Protein AF-A0A7J8LZW4-F1 (afdb_monomer_lite)

Foldseek 3Di:
DLVVLLDPPLPPQPPPLPDPPDALLLLLLVCCSPDPQLVSLLVLLLVLLQVLLVVQVVCCVPPNNPLDQLACCPAQLNVLVVCVVVVHDDQQDFNDPDQLRCQVVVHDRDVVSVVLADDDDDDDDDDDDDPPLRRHDDDADGPVRLSLLVSLLSCVSNVNLVVSCVSCVNNNNNVLNCLLQPPNVQRPDRHSVSSVPDDDPVVSVVVCVVQPHCRVLLVSLVSLVVQLVVCVVVVHRLSSSQSSCLSNLVLLSNQVPQLAQSSLLSSQSSSQSVVVSSLSSLVPTPDPVVVVVVVVPDPDDDDDDDDDDDDDDDGPPPRPVNSVVPHQPHLVSSLVVLCPCPRHHVNSNVNCPDLVNVLSSCSSVSVVLVNLVSLCVLQPDDPPPPDDDDPRPLVSLVVSLVVLVVCCVVCVDPDDPVVVVSSQVSNLVSLLSNLVVCVVVVVNVCSCVSLVSHDPVSSVVSVVVSVVVVVVD

pLDDT: mean 75.57, std 20.3, range [26.91, 97.06]

Structure (mmCIF, N/CA/C/O backbone):
data_AF-A0A7J8LZW4-F1
#
_entry.id   AF-A0A7J8LZW4-F1
#
loop_
_atom_site.group_PDB
_atom_site.id
_atom_site.type_symbol
_atom_site.label_atom_id
_atom_site.label_alt_id
_atom_site.label_comp_id
_atom_site.label_asym_id
_atom_site.label_entity_id
_atom_site.label_seq_id
_atom_site.pdbx_PDB_ins_code
_atom_site.Cartn_x
_atom_site.Cartn_y
_atom_site.Cartn_z
_atom_site.occupancy
_atom_site.B_iso_or_equiv
_atom_site.auth_seq_id
_atom_site.auth_comp_id
_atom_site.auth_asym_id
_atom_site.auth_atom_id
_atom_site.pdbx_PDB_model_num
ATOM 1 N N . MET A 1 1 ? -9.153 -8.885 6.271 1.00 34.06 1 MET A N 1
ATOM 2 C CA . MET A 1 1 ? -7.906 -8.151 5.967 1.00 34.06 1 MET A CA 1
ATOM 3 C C . MET A 1 1 ? -7.575 -7.065 6.963 1.00 34.06 1 MET A C 1
ATOM 5 O O . MET A 1 1 ? -6.487 -7.120 7.504 1.00 34.06 1 MET A O 1
ATOM 9 N N . THR A 1 2 ? -8.479 -6.140 7.291 1.00 32.28 2 THR A N 1
ATOM 10 C CA . THR A 1 2 ? -8.193 -5.071 8.271 1.00 32.28 2 THR A CA 1
ATOM 11 C C . THR A 1 2 ? -7.775 -5.606 9.652 1.00 32.28 2 THR A C 1
ATOM 13 O O . THR A 1 2 ? -6.916 -5.034 10.310 1.00 32.28 2 THR A O 1
ATOM 16 N N . VAL A 1 3 ? -8.310 -6.763 10.057 1.00 34.75 3 VAL A N 1
ATOM 17 C CA . VAL A 1 3 ? -7.906 -7.476 11.284 1.00 34.75 3 VAL A CA 1
ATOM 18 C C . VAL A 1 3 ? -6.498 -8.090 11.177 1.00 34.75 3 VAL A C 1
ATOM 20 O O . VAL A 1 3 ? -5.782 -8.128 12.167 1.00 34.75 3 VAL A O 1
ATOM 23 N N . SER A 1 4 ? -6.050 -8.493 9.985 1.00 39.75 4 SER A N 1
ATOM 24 C CA . SER A 1 4 ? -4.708 -9.056 9.744 1.00 39.75 4 SER A CA 1
ATOM 25 C C . SER A 1 4 ? -3.591 -8.004 9.814 1.00 39.75 4 SER A C 1
ATOM 27 O O . SER A 1 4 ? -2.436 -8.350 10.045 1.00 39.75 4 SER A O 1
ATOM 29 N N . ILE A 1 5 ? -3.931 -6.721 9.626 1.00 45.56 5 ILE A N 1
ATOM 30 C CA . ILE A 1 5 ? -3.011 -5.589 9.835 1.00 45.56 5 ILE A CA 1
ATOM 31 C C . ILE A 1 5 ? -2.759 -5.380 11.337 1.00 45.56 5 ILE A C 1
ATOM 33 O O . ILE A 1 5 ? -1.642 -5.073 11.733 1.00 45.56 5 ILE A O 1
ATOM 37 N N . VAL A 1 6 ? -3.786 -5.585 12.172 1.00 39.88 6 VAL A N 1
ATOM 38 C CA . VAL A 1 6 ? -3.721 -5.394 13.634 1.00 39.88 6 VAL A CA 1
ATOM 39 C C . VAL A 1 6 ? -3.162 -6.618 14.355 1.00 39.88 6 VAL A C 1
ATOM 41 O O . VAL A 1 6 ? -2.466 -6.482 15.357 1.00 39.88 6 VA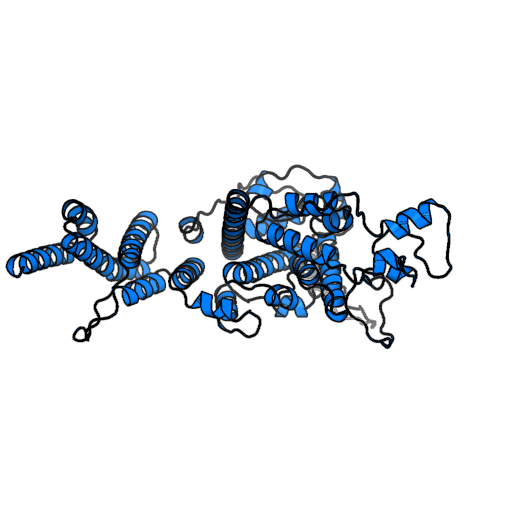L A O 1
ATOM 44 N N . LEU A 1 7 ? -3.467 -7.821 13.869 1.00 42.28 7 LEU A N 1
ATOM 45 C CA . LEU A 1 7 ? -2.971 -9.047 14.470 1.00 42.28 7 LEU A CA 1
ATOM 46 C C . LEU A 1 7 ? -1.544 -9.301 14.005 1.00 42.28 7 LEU A C 1
ATOM 48 O O . LEU A 1 7 ? -1.325 -9.770 12.890 1.00 42.28 7 LEU A O 1
ATOM 52 N N . ALA A 1 8 ? -0.579 -9.057 14.885 1.00 39.03 8 ALA A N 1
ATOM 53 C CA . ALA A 1 8 ? 0.750 -9.647 14.814 1.00 39.03 8 ALA A CA 1
ATOM 54 C C . ALA A 1 8 ? 0.648 -11.177 14.983 1.00 39.03 8 ALA A C 1
ATOM 56 O O . ALA A 1 8 ? 1.112 -11.731 15.968 1.00 39.03 8 ALA A O 1
ATOM 57 N N . VAL A 1 9 ? -0.000 -11.879 14.046 1.00 38.19 9 VAL A N 1
ATOM 58 C CA . VAL A 1 9 ? 0.204 -13.320 13.905 1.00 38.19 9 VAL A CA 1
ATOM 59 C C . VAL A 1 9 ? 1.635 -13.462 13.415 1.00 38.19 9 VAL A C 1
ATOM 61 O O . VAL A 1 9 ? 1.935 -13.175 12.254 1.00 38.19 9 VAL A O 1
ATOM 64 N N . THR A 1 10 ? 2.525 -13.750 14.353 1.00 41.88 10 THR A N 1
ATOM 65 C CA . THR A 1 10 ? 3.886 -14.191 14.103 1.00 41.88 10 THR A CA 1
ATOM 66 C C . THR A 1 10 ? 3.791 -15.604 13.555 1.00 41.88 10 THR A C 1
ATOM 68 O O . THR A 1 10 ? 3.689 -16.563 14.316 1.00 41.88 10 THR A O 1
ATOM 71 N N . ASP A 1 11 ? 3.789 -15.742 12.233 1.00 42.22 11 ASP A N 1
ATOM 72 C CA . ASP A 1 11 ? 4.229 -17.002 11.646 1.00 42.22 11 ASP A CA 1
ATOM 73 C C . ASP A 1 11 ? 5.739 -17.061 11.902 1.00 42.22 11 ASP A C 1
ATOM 75 O O . ASP A 1 11 ? 6.523 -16.438 11.184 1.00 42.22 11 ASP A O 1
ATOM 79 N N . GLU A 1 12 ? 6.142 -17.706 13.003 1.00 42.62 12 GLU A N 1
ATOM 80 C CA . GLU A 1 12 ? 7.555 -17.993 13.242 1.00 42.62 12 GLU A CA 1
ATOM 81 C C . GLU A 1 12 ? 8.076 -18.822 12.059 1.00 42.62 12 GLU A C 1
ATOM 83 O O . GLU A 1 12 ? 7.470 -19.842 11.705 1.00 42.62 12 GLU A O 1
ATOM 88 N N . PRO A 1 13 ? 9.161 -18.390 11.394 1.00 44.34 13 PRO A N 1
ATOM 89 C CA . PRO A 1 13 ? 9.705 -19.148 10.285 1.00 44.34 13 PRO A CA 1
ATOM 90 C C . PRO A 1 13 ? 10.219 -20.496 10.814 1.00 44.34 13 PRO A C 1
ATOM 92 O O . PRO A 1 13 ? 10.904 -20.523 11.837 1.00 44.34 13 PRO A O 1
ATOM 95 N N . PRO A 1 14 ? 9.936 -21.626 10.141 1.00 46.06 14 PRO A N 1
ATOM 96 C CA . PRO A 1 14 ? 10.476 -22.910 10.567 1.00 46.06 14 PRO A CA 1
ATOM 97 C C . PRO A 1 14 ? 12.013 -22.860 10.550 1.00 46.06 14 PRO A C 1
ATOM 99 O O . PRO A 1 14 ? 12.617 -22.533 9.525 1.00 46.06 14 PRO A O 1
ATOM 102 N N . GLU A 1 15 ? 12.638 -23.205 11.683 1.00 48.09 15 GLU A N 1
ATOM 103 C CA . GLU A 1 15 ? 14.096 -23.159 11.920 1.00 48.09 15 GLU A CA 1
ATOM 104 C C . GLU A 1 15 ? 14.923 -23.975 10.896 1.00 48.09 15 GLU A C 1
ATOM 106 O O . GLU A 1 15 ? 16.134 -23.797 10.774 1.00 48.09 15 GLU A O 1
ATOM 111 N N . GLU A 1 16 ? 14.281 -24.838 10.102 1.00 46.53 16 GLU A N 1
ATOM 112 C CA . GLU A 1 16 ? 14.918 -25.743 9.137 1.00 46.53 16 GLU A CA 1
ATOM 113 C C . GLU A 1 16 ? 15.231 -25.126 7.750 1.00 46.53 16 GLU A C 1
ATOM 115 O O . GLU A 1 16 ? 15.758 -25.822 6.881 1.00 46.53 16 GLU A O 1
ATOM 120 N N . LEU A 1 17 ? 14.958 -23.836 7.502 1.00 49.41 17 LEU A N 1
ATOM 121 C CA . LEU A 1 17 ? 15.144 -23.204 6.174 1.00 49.41 17 LEU A CA 1
ATOM 122 C C . LEU A 1 17 ? 16.475 -22.450 5.969 1.00 49.41 17 LEU A C 1
ATOM 124 O O . LEU A 1 17 ? 16.633 -21.739 4.972 1.00 49.41 17 LEU A O 1
ATOM 128 N N . ILE A 1 18 ? 17.465 -22.616 6.852 1.00 52.06 18 ILE A N 1
ATOM 129 C CA . ILE A 1 18 ? 18.809 -22.033 6.676 1.00 52.06 18 ILE A CA 1
ATOM 130 C C . ILE A 1 18 ? 19.580 -22.824 5.600 1.00 52.06 18 ILE A C 1
ATOM 132 O O . ILE A 1 18 ? 20.433 -23.665 5.884 1.00 52.06 18 ILE A O 1
ATOM 136 N N . LEU A 1 19 ? 19.264 -22.572 4.329 1.00 54.00 19 LEU A N 1
ATOM 137 C CA . LEU A 1 19 ? 20.025 -23.081 3.189 1.00 54.00 19 LEU A CA 1
ATOM 138 C C . LEU A 1 19 ? 21.304 -22.251 3.028 1.00 54.00 19 LEU A C 1
ATOM 140 O O . LEU A 1 19 ? 21.249 -21.054 2.760 1.00 54.00 19 LEU A O 1
ATOM 144 N N . SER A 1 20 ? 22.459 -22.902 3.176 1.00 54.56 20 SER A N 1
ATOM 145 C CA . SER A 1 20 ? 23.768 -22.331 2.848 1.00 54.56 20 SER A CA 1
ATOM 146 C C . SER A 1 20 ? 24.266 -22.902 1.509 1.00 54.56 20 SER A C 1
ATOM 148 O O . SER A 1 20 ? 24.185 -24.119 1.309 1.00 54.56 20 SER A O 1
ATOM 150 N N . PRO A 1 21 ? 24.780 -22.071 0.579 1.00 59.44 21 PRO A N 1
ATOM 151 C CA . PRO A 1 21 ? 24.884 -20.606 0.635 1.00 59.44 21 PRO A CA 1
ATOM 152 C C . PRO A 1 21 ? 23.528 -19.899 0.424 1.00 59.44 21 PRO A C 1
ATOM 154 O O . PRO A 1 21 ? 22.711 -20.345 -0.386 1.00 59.44 21 PRO A O 1
ATOM 157 N N . SER A 1 22 ? 23.303 -18.801 1.156 1.00 69.56 22 SER A N 1
ATOM 158 C CA . SER A 1 22 ? 22.116 -17.948 1.026 1.00 69.56 22 SER A CA 1
ATOM 159 C C . SER A 1 22 ? 22.150 -17.152 -0.283 1.00 69.56 22 SER A C 1
ATOM 161 O O . SER A 1 22 ? 23.211 -16.783 -0.780 1.00 69.56 22 SER A O 1
ATOM 163 N N . THR A 1 23 ? 20.971 -16.897 -0.848 1.00 78.12 23 THR A N 1
ATOM 164 C CA . THR A 1 23 ? 20.778 -15.949 -1.962 1.00 78.12 23 THR A CA 1
ATOM 165 C C . THR A 1 23 ? 20.232 -14.626 -1.439 1.00 78.12 23 THR A C 1
ATOM 167 O O . THR A 1 23 ? 19.550 -14.647 -0.410 1.00 78.12 23 THR A O 1
ATOM 170 N N . SER A 1 24 ? 20.368 -13.530 -2.190 1.00 79.50 24 SER A N 1
ATOM 171 C CA . SER A 1 24 ? 19.772 -12.228 -1.836 1.00 79.50 24 SER A CA 1
ATOM 172 C C . SER A 1 24 ? 18.285 -12.347 -1.513 1.00 79.50 24 SER A C 1
ATOM 174 O O . SER A 1 24 ? 17.792 -11.764 -0.555 1.00 79.50 24 SER A O 1
ATOM 176 N N . HIS A 1 25 ? 17.550 -13.155 -2.274 1.00 79.38 25 HIS A N 1
ATOM 177 C CA . HIS A 1 25 ? 16.126 -13.339 -2.032 1.00 79.38 25 HIS A CA 1
ATOM 178 C C . HIS A 1 25 ? 15.810 -14.044 -0.711 1.00 79.38 25 HIS A C 1
ATOM 180 O O . HIS A 1 25 ? 14.896 -13.634 -0.000 1.00 79.38 25 HIS A O 1
ATOM 186 N N . ILE A 1 26 ? 16.577 -15.080 -0.363 1.00 78.75 26 ILE A N 1
ATOM 187 C CA . ILE A 1 26 ? 16.440 -15.790 0.916 1.00 78.75 26 ILE A CA 1
ATOM 188 C C . ILE A 1 26 ? 16.704 -14.828 2.073 1.00 78.75 26 ILE A C 1
ATOM 190 O O . ILE A 1 26 ? 15.913 -14.791 3.009 1.00 78.75 26 ILE A O 1
ATOM 194 N N . GLU A 1 27 ? 17.757 -14.016 1.993 1.00 82.75 27 GLU A N 1
ATOM 195 C CA . GLU A 1 27 ? 18.074 -13.047 3.046 1.00 82.75 27 GLU A CA 1
ATOM 196 C C . GLU A 1 27 ? 17.015 -11.955 3.168 1.00 82.75 27 GLU A C 1
ATOM 198 O O . GLU A 1 27 ? 16.591 -11.630 4.273 1.00 82.75 27 GLU A O 1
ATOM 203 N N . ALA A 1 28 ? 16.515 -11.443 2.041 1.00 86.12 28 ALA A N 1
ATOM 204 C CA . ALA A 1 28 ? 15.407 -10.500 2.033 1.00 86.12 28 ALA A CA 1
ATOM 205 C C . ALA A 1 28 ? 14.144 -11.111 2.665 1.00 86.12 28 ALA A C 1
ATOM 207 O O . ALA A 1 28 ? 13.475 -10.461 3.467 1.00 86.12 28 ALA A O 1
ATOM 208 N N . CYS A 1 29 ? 13.825 -12.370 2.350 1.00 83.50 29 CYS A N 1
ATOM 209 C CA . CYS A 1 29 ? 12.689 -13.068 2.947 1.00 83.50 29 CYS A CA 1
ATOM 210 C C . CYS A 1 29 ? 12.883 -13.312 4.447 1.00 83.50 29 CYS A C 1
ATOM 212 O O . CYS A 1 29 ? 11.939 -13.125 5.205 1.00 83.50 29 CYS A O 1
ATOM 214 N N . GLN A 1 30 ? 14.084 -13.698 4.883 1.00 83.19 30 GLN A N 1
ATOM 215 C CA . GLN A 1 30 ? 14.412 -13.875 6.300 1.00 83.19 30 GLN A CA 1
ATOM 216 C C . GLN A 1 30 ? 14.313 -12.554 7.063 1.00 83.19 30 GLN A C 1
ATOM 218 O O . GLN A 1 30 ? 13.734 -12.514 8.144 1.00 83.19 30 GLN A O 1
ATOM 223 N N . PHE A 1 31 ? 14.823 -11.462 6.492 1.00 88.38 31 PHE A N 1
ATOM 224 C CA . PHE A 1 31 ? 14.685 -10.128 7.062 1.00 88.38 31 PHE A CA 1
ATOM 225 C C . PHE A 1 31 ? 13.217 -9.752 7.245 1.00 88.38 31 PHE A C 1
ATOM 227 O O . PHE A 1 31 ? 12.799 -9.425 8.353 1.00 88.38 31 PHE A O 1
ATOM 234 N N . VAL A 1 32 ? 12.419 -9.861 6.179 1.00 87.69 32 VAL A N 1
ATOM 235 C CA . VAL A 1 32 ? 10.994 -9.535 6.251 1.00 87.69 32 VAL A CA 1
ATOM 236 C C . VAL A 1 32 ? 10.258 -10.478 7.196 1.00 87.69 32 VAL A C 1
ATOM 238 O O . VAL A 1 32 ? 9.358 -10.025 7.882 1.00 87.69 32 VAL A O 1
ATOM 241 N N . ALA A 1 33 ? 10.637 -11.753 7.298 1.00 83.44 33 ALA A N 1
ATOM 242 C CA . ALA A 1 33 ? 10.040 -12.686 8.250 1.00 83.44 33 ALA A CA 1
ATOM 243 C C . ALA A 1 33 ? 10.391 -12.365 9.714 1.00 83.44 33 ALA A C 1
ATOM 245 O O . ALA A 1 33 ? 9.581 -12.641 10.589 1.00 83.44 33 ALA A O 1
ATOM 246 N N . ASN A 1 34 ? 11.544 -11.759 9.995 1.00 85.06 34 ASN A N 1
ATOM 247 C CA . ASN A 1 34 ? 12.000 -11.516 11.367 1.00 85.06 34 ASN A CA 1
ATOM 248 C C . ASN A 1 34 ? 11.748 -10.080 11.861 1.00 85.06 34 ASN A C 1
ATOM 250 O O . ASN A 1 34 ? 11.644 -9.859 13.066 1.00 85.06 34 ASN A O 1
ATOM 254 N N . ASP A 1 35 ? 11.642 -9.093 10.968 1.00 89.12 35 ASP A N 1
ATOM 255 C CA . ASP A 1 35 ? 11.398 -7.695 11.337 1.00 89.12 35 ASP A CA 1
ATOM 256 C C . ASP A 1 35 ? 9.896 -7.366 11.331 1.00 89.12 35 ASP A C 1
ATOM 258 O O . ASP A 1 35 ? 9.248 -7.300 10.285 1.00 89.12 35 ASP A O 1
ATOM 262 N N . HIS A 1 36 ? 9.328 -7.108 12.513 1.00 88.00 36 HIS A N 1
ATOM 263 C CA . HIS A 1 36 ? 7.899 -6.803 12.661 1.00 88.00 36 HIS A CA 1
ATOM 264 C C . HIS A 1 36 ? 7.449 -5.554 11.886 1.00 88.00 36 HIS A C 1
ATOM 266 O O . HIS A 1 36 ? 6.306 -5.494 11.430 1.00 88.00 36 HIS A O 1
ATOM 272 N N . THR A 1 37 ? 8.322 -4.555 11.722 1.00 90.31 37 THR A N 1
ATOM 273 C CA . THR A 1 37 ? 7.979 -3.332 10.982 1.00 90.31 37 THR A CA 1
ATOM 274 C C . THR A 1 37 ? 7.946 -3.618 9.483 1.00 90.31 37 THR A C 1
ATOM 276 O O . THR A 1 37 ? 7.031 -3.173 8.790 1.00 90.31 37 THR A O 1
ATOM 279 N N . ALA A 1 38 ? 8.898 -4.405 8.980 1.00 90.81 38 ALA A N 1
ATOM 280 C CA . ALA A 1 38 ? 8.924 -4.877 7.603 1.00 90.81 38 ALA A CA 1
ATOM 281 C C . ALA A 1 38 ? 7.715 -5.771 7.292 1.00 90.81 38 ALA A C 1
ATOM 283 O O . ALA A 1 38 ? 7.061 -5.551 6.273 1.00 90.81 38 ALA A O 1
ATOM 284 N N . GLN A 1 39 ? 7.351 -6.702 8.186 1.00 89.88 39 GLN A N 1
ATOM 285 C CA . GLN A 1 39 ? 6.131 -7.509 8.049 1.00 89.88 39 GLN A CA 1
ATOM 286 C C . GLN A 1 39 ? 4.871 -6.645 7.970 1.00 89.88 39 GLN A C 1
ATOM 288 O O . GLN A 1 39 ? 4.018 -6.863 7.109 1.00 89.88 39 GLN A O 1
ATOM 293 N N . LEU A 1 40 ? 4.737 -5.665 8.867 1.00 90.38 40 LEU A N 1
ATOM 294 C CA . LEU A 1 40 ? 3.591 -4.761 8.879 1.00 90.38 40 LEU A CA 1
ATOM 295 C C . LEU A 1 40 ? 3.504 -3.967 7.569 1.00 90.38 40 LEU A C 1
ATOM 297 O O . LEU A 1 40 ? 2.442 -3.922 6.947 1.00 90.38 40 LEU A O 1
ATOM 301 N N . CYS A 1 41 ? 4.619 -3.389 7.115 1.00 92.75 41 CYS A N 1
ATOM 302 C CA . CYS A 1 41 ? 4.690 -2.679 5.839 1.00 92.75 41 CYS A CA 1
ATOM 303 C C . CYS A 1 41 ? 4.371 -3.590 4.646 1.00 92.75 41 CYS A C 1
ATOM 305 O O . CYS A 1 41 ? 3.622 -3.172 3.766 1.00 92.75 41 CYS A O 1
ATOM 307 N N . LEU A 1 42 ? 4.853 -4.837 4.634 1.00 91.62 42 LEU A N 1
ATOM 308 C CA . LEU A 1 42 ? 4.496 -5.824 3.611 1.00 91.62 42 LEU A CA 1
ATOM 309 C C . LEU A 1 42 ? 2.980 -6.058 3.573 1.00 91.62 42 LEU A C 1
ATOM 311 O O . LEU A 1 42 ? 2.380 -5.990 2.503 1.00 91.62 42 LEU A O 1
ATOM 315 N N . ARG A 1 43 ? 2.341 -6.269 4.729 1.00 92.06 43 ARG A N 1
ATOM 316 C CA . ARG A 1 43 ? 0.883 -6.471 4.810 1.00 92.06 43 ARG A CA 1
ATOM 317 C C . ARG A 1 43 ? 0.100 -5.251 4.334 1.00 92.06 43 ARG A C 1
ATOM 319 O O . ARG A 1 43 ? -0.936 -5.412 3.696 1.00 92.06 43 ARG A O 1
ATOM 326 N N . ILE A 1 44 ? 0.584 -4.044 4.631 1.00 94.31 44 ILE A N 1
ATOM 327 C CA . ILE A 1 44 ? -0.004 -2.795 4.126 1.00 94.31 44 ILE A CA 1
ATOM 328 C C . ILE A 1 44 ? 0.072 -2.759 2.596 1.00 94.31 44 ILE A C 1
ATOM 330 O O . ILE A 1 44 ? -0.936 -2.482 1.951 1.00 94.31 44 ILE A O 1
ATOM 334 N N . VAL A 1 45 ? 1.236 -3.065 2.016 1.00 95.19 45 VAL A N 1
ATOM 335 C CA . VAL A 1 45 ? 1.419 -3.098 0.557 1.00 95.19 45 VAL A CA 1
ATOM 336 C C . VAL A 1 45 ? 0.486 -4.125 -0.084 1.00 95.19 45 VAL A C 1
ATOM 338 O O . VAL A 1 45 ? -0.282 -3.759 -0.967 1.00 95.19 45 VAL A O 1
ATOM 341 N N . GLN A 1 46 ? 0.472 -5.363 0.416 1.00 93.88 46 GLN A N 1
ATOM 342 C CA . GLN A 1 46 ? -0.392 -6.435 -0.091 1.00 93.88 46 GLN A CA 1
ATOM 343 C C . GLN A 1 46 ? -1.878 -6.072 -0.010 1.00 93.88 46 GLN A C 1
ATOM 345 O O . GLN A 1 46 ? -2.633 -6.306 -0.950 1.00 93.88 46 GLN A O 1
ATOM 350 N N . TRP A 1 47 ? -2.307 -5.465 1.100 1.00 95.31 47 TRP A N 1
ATOM 351 C CA . TRP A 1 47 ? -3.682 -5.000 1.260 1.00 95.31 47 TRP A CA 1
ATOM 352 C C . TRP A 1 47 ? -4.060 -3.949 0.207 1.00 95.31 47 TRP A C 1
ATOM 354 O O . TRP A 1 47 ? -5.134 -4.042 -0.389 1.00 95.31 47 TRP A O 1
ATOM 364 N N . LEU A 1 48 ? -3.189 -2.967 -0.038 1.00 96.88 48 LEU A N 1
ATOM 365 C CA . LEU A 1 48 ? -3.429 -1.914 -1.027 1.00 96.88 48 LEU A CA 1
ATOM 366 C C . LEU A 1 48 ? -3.423 -2.461 -2.460 1.00 96.88 48 LEU A C 1
ATOM 368 O O . LEU A 1 48 ? -4.288 -2.093 -3.255 1.00 96.88 48 LEU A O 1
ATOM 372 N N . GLU A 1 49 ? -2.510 -3.381 -2.771 1.00 95.94 49 GLU A N 1
ATOM 373 C CA . GLU A 1 49 ? -2.459 -4.060 -4.070 1.00 95.94 49 GLU A CA 1
ATOM 374 C C . GLU A 1 49 ? -3.716 -4.890 -4.321 1.00 95.94 49 GLU A C 1
ATOM 376 O O . GLU A 1 49 ? -4.301 -4.835 -5.401 1.00 95.94 49 GLU A O 1
ATOM 381 N N . GLU A 1 50 ? -4.211 -5.596 -3.307 1.00 95.88 50 GLU A N 1
ATOM 382 C CA . GLU A 1 50 ? -5.442 -6.367 -3.422 1.00 95.88 50 GLU A CA 1
ATOM 383 C C . GLU A 1 50 ? -6.683 -5.482 -3.584 1.00 95.88 50 GLU A C 1
ATOM 385 O O . GLU A 1 50 ? -7.594 -5.832 -4.340 1.00 95.88 50 GLU A O 1
ATOM 390 N N . LEU A 1 51 ? -6.741 -4.330 -2.906 1.00 95.06 51 LEU A N 1
ATOM 391 C CA . LEU A 1 51 ? -7.804 -3.348 -3.131 1.00 95.06 51 LEU A CA 1
ATOM 392 C C . LEU A 1 51 ? -7.798 -2.854 -4.581 1.00 95.06 51 LEU A C 1
ATOM 394 O O . LEU A 1 51 ? -8.850 -2.846 -5.224 1.00 95.06 51 LEU A O 1
ATOM 398 N N . ALA A 1 52 ? -6.624 -2.502 -5.108 1.00 95.19 52 ALA A N 1
ATOM 399 C CA . ALA A 1 52 ? -6.467 -2.079 -6.496 1.00 95.19 52 ALA A CA 1
ATOM 400 C C . ALA A 1 52 ? -6.823 -3.205 -7.484 1.00 95.19 52 ALA A C 1
ATOM 402 O O . ALA A 1 52 ? -7.531 -2.967 -8.463 1.00 95.19 52 ALA A O 1
ATOM 403 N N . SER A 1 53 ? -6.421 -4.445 -7.197 1.00 94.56 53 SER A N 1
ATOM 404 C CA . SER A 1 53 ? -6.743 -5.624 -8.006 1.00 94.56 53 SER A CA 1
ATOM 405 C C . SER A 1 53 ? -8.252 -5.888 -8.066 1.00 94.56 53 SER A C 1
ATOM 407 O O . SER A 1 53 ? -8.821 -6.029 -9.150 1.00 94.56 53 SER A O 1
ATOM 409 N N . LYS A 1 54 ? -8.945 -5.836 -6.921 1.00 94.50 54 LYS A N 1
ATOM 410 C CA . LYS A 1 54 ? -10.411 -5.974 -6.858 1.00 94.50 54 LYS A CA 1
ATOM 411 C C . LYS A 1 54 ? -11.138 -4.847 -7.586 1.00 94.50 54 LYS A C 1
ATOM 413 O O . LYS A 1 54 ? -12.161 -5.103 -8.223 1.00 94.50 54 LYS A O 1
ATOM 418 N N . ALA A 1 55 ? -10.639 -3.615 -7.480 1.00 91.31 55 ALA A N 1
ATOM 419 C CA . ALA A 1 55 ? -11.196 -2.478 -8.204 1.00 91.31 55 ALA A CA 1
ATOM 420 C C . ALA A 1 55 ? -11.074 -2.682 -9.721 1.00 91.31 55 ALA A C 1
ATOM 422 O O . ALA A 1 55 ? -12.057 -2.494 -10.438 1.00 91.31 55 ALA A O 1
ATOM 423 N N . LEU A 1 56 ? -9.917 -3.158 -10.189 1.00 90.31 56 LEU A N 1
ATOM 424 C CA . LEU A 1 56 ? -9.675 -3.466 -11.596 1.00 90.31 56 LEU A CA 1
ATOM 425 C C . LEU A 1 56 ? -10.593 -4.588 -12.106 1.00 90.31 56 LEU A C 1
ATOM 427 O O . LEU A 1 56 ? -11.205 -4.460 -13.165 1.00 90.31 56 LEU A O 1
ATOM 431 N N . ASP A 1 57 ? -10.762 -5.663 -11.334 1.00 89.94 57 ASP A N 1
ATOM 432 C CA . ASP A 1 57 ? -11.677 -6.756 -11.682 1.00 89.94 57 ASP A CA 1
ATOM 433 C C . ASP A 1 57 ? -13.139 -6.298 -11.752 1.00 89.94 57 ASP A C 1
ATOM 435 O O . ASP A 1 57 ? -13.906 -6.762 -12.602 1.00 89.94 57 ASP A O 1
ATOM 439 N N . LEU A 1 58 ? -13.549 -5.393 -10.859 1.00 88.38 58 LEU A N 1
ATOM 440 C CA . LEU A 1 58 ? -14.882 -4.802 -10.893 1.00 88.38 58 LEU A CA 1
ATOM 441 C C . LEU A 1 58 ? -15.059 -3.921 -12.133 1.00 88.38 58 LEU A C 1
ATOM 443 O O . LEU A 1 58 ? -16.084 -4.023 -12.808 1.00 88.38 58 LEU A O 1
ATOM 447 N N . GLU A 1 59 ? -14.065 -3.098 -12.464 1.00 84.00 59 GLU A N 1
ATOM 448 C CA . GLU A 1 59 ? -14.105 -2.256 -13.659 1.00 84.00 59 GLU A CA 1
ATOM 449 C C . GLU A 1 59 ? -14.195 -3.100 -14.935 1.00 84.00 59 GLU A C 1
ATOM 451 O O . GLU A 1 59 ? -15.041 -2.837 -15.795 1.00 84.00 59 GLU A O 1
ATOM 456 N N . ASN A 1 60 ? -13.408 -4.177 -15.004 1.00 82.44 60 ASN A N 1
ATOM 457 C CA . ASN A 1 60 ? -13.416 -5.132 -16.108 1.00 82.44 60 ASN A CA 1
ATOM 458 C C . ASN A 1 60 ? -14.779 -5.816 -16.285 1.00 82.44 60 ASN A C 1
ATOM 460 O O . ASN A 1 60 ? -15.215 -6.045 -17.413 1.00 82.44 60 ASN A O 1
ATOM 464 N N . LYS A 1 61 ? -15.491 -6.108 -15.189 1.00 82.44 61 LYS A N 1
ATOM 465 C CA . LYS A 1 61 ? -16.858 -6.656 -15.244 1.00 82.44 61 LYS A CA 1
ATOM 466 C C . LYS A 1 61 ? -17.882 -5.645 -15.756 1.00 82.44 61 LYS A C 1
ATOM 468 O O . LYS A 1 61 ? -18.831 -6.042 -16.425 1.00 82.44 61 LYS A O 1
ATOM 473 N N . VAL A 1 62 ? -17.724 -4.365 -15.416 1.00 76.81 62 VAL A N 1
ATOM 474 C CA . VAL A 1 62 ? -18.717 -3.323 -15.724 1.00 76.81 62 VAL A CA 1
ATOM 475 C C . VAL A 1 62 ? -18.536 -2.751 -17.128 1.00 76.81 62 VAL A C 1
ATOM 477 O O . VAL A 1 62 ? -19.530 -2.526 -17.815 1.00 76.81 62 VAL A O 1
ATOM 480 N N . ARG A 1 63 ? -17.297 -2.498 -17.566 1.00 65.56 63 ARG A N 1
ATOM 481 C CA . ARG A 1 63 ? -17.025 -1.830 -18.853 1.00 65.56 63 ARG A CA 1
ATOM 482 C C . ARG A 1 63 ? -16.229 -2.688 -19.847 1.00 65.56 63 ARG A C 1
ATOM 484 O O . ARG A 1 63 ? -16.009 -2.240 -20.969 1.00 65.56 63 ARG A O 1
ATOM 491 N N . GLY A 1 64 ? -15.853 -3.916 -19.481 1.00 66.31 64 GLY A N 1
ATOM 492 C CA . GLY A 1 64 ? -14.949 -4.764 -20.265 1.00 66.31 64 GLY A CA 1
ATOM 493 C C . GLY A 1 64 ? -13.475 -4.503 -19.938 1.00 66.31 64 GLY A C 1
ATOM 494 O O . GLY A 1 64 ? -13.162 -3.619 -19.146 1.00 66.31 64 GLY A O 1
ATOM 495 N N . SER A 1 65 ? -12.566 -5.291 -20.524 1.00 62.66 65 SER A N 1
ATOM 496 C CA . SER A 1 65 ? -11.115 -5.130 -20.319 1.00 62.66 65 SER A CA 1
ATOM 497 C C . SER A 1 65 ? -10.664 -3.727 -20.739 1.00 62.66 65 SER A C 1
ATOM 499 O O . SER A 1 65 ? -10.706 -3.413 -21.927 1.00 62.66 65 SER A O 1
ATOM 501 N N . HIS A 1 66 ? -10.234 -2.903 -19.775 1.00 53.44 66 HIS A N 1
ATOM 502 C CA . HIS A 1 66 ? -9.662 -1.569 -20.038 1.00 53.44 66 HIS A CA 1
ATOM 503 C C . HIS A 1 66 ? -8.226 -1.633 -20.525 1.00 53.44 66 HIS A C 1
ATOM 505 O O . HIS A 1 66 ? -7.775 -0.699 -21.178 1.00 53.44 66 HIS A O 1
ATOM 511 N N . VAL A 1 67 ? -7.542 -2.741 -20.228 1.00 55.81 67 VAL A N 1
ATOM 512 C CA . VAL A 1 67 ? -6.201 -2.993 -20.730 1.00 55.81 67 VAL A CA 1
ATOM 513 C C . VAL A 1 67 ? -6.298 -3.064 -22.247 1.00 55.81 67 VAL A C 1
ATOM 515 O O . VAL A 1 67 ? -6.942 -3.975 -22.784 1.00 55.81 67 VAL A O 1
ATOM 518 N N . GLY A 1 68 ? -5.748 -2.055 -22.922 1.00 55.75 68 GLY A N 1
ATOM 519 C CA . GLY A 1 68 ? -5.924 -1.874 -24.355 1.00 55.75 68 GLY A CA 1
ATOM 520 C C . GLY A 1 68 ? -5.557 -3.142 -25.125 1.00 55.75 68 GLY A C 1
ATOM 521 O O . GLY A 1 68 ? -4.577 -3.822 -24.821 1.00 55.75 68 GLY A O 1
ATOM 522 N N . THR A 1 69 ? -6.315 -3.483 -26.171 1.00 55.84 69 THR A N 1
ATOM 523 C CA . THR A 1 69 ? -5.836 -4.460 -27.156 1.00 55.84 69 THR A CA 1
ATOM 524 C C . THR A 1 69 ? -4.749 -3.790 -27.988 1.00 55.84 69 THR A C 1
ATOM 526 O O . THR A 1 69 ? -5.017 -3.260 -29.069 1.00 55.84 69 THR A O 1
ATOM 529 N N . TYR A 1 70 ? -3.526 -3.768 -27.465 1.00 63.38 70 TYR A N 1
ATOM 530 C CA . TYR A 1 70 ? -2.345 -3.325 -28.195 1.00 63.38 70 TYR A CA 1
ATOM 531 C C . TYR A 1 70 ? -2.047 -4.380 -29.262 1.00 63.38 70 TYR A C 1
ATOM 533 O O . TYR A 1 70 ? -1.376 -5.378 -29.018 1.00 63.38 70 TYR A O 1
ATOM 541 N N . LEU A 1 71 ? -2.663 -4.224 -30.436 1.00 54.06 71 LEU A N 1
ATOM 542 C CA . LEU A 1 71 ? -2.517 -5.177 -31.530 1.00 54.06 71 LEU A CA 1
ATOM 543 C C . LEU A 1 71 ? -1.037 -5.257 -31.959 1.00 54.06 71 LEU A C 1
ATOM 545 O O . LEU A 1 71 ? -0.446 -4.226 -32.280 1.00 54.06 71 LEU A O 1
ATOM 549 N N . PRO A 1 72 ? -0.463 -6.464 -32.119 1.00 50.56 72 PRO A N 1
ATOM 550 C CA . PRO A 1 72 ? 0.908 -6.648 -32.614 1.00 50.56 72 PRO A CA 1
ATOM 551 C C . PRO A 1 72 ? 1.164 -6.048 -34.009 1.00 50.56 72 PRO A C 1
ATOM 553 O O . PRO A 1 72 ? 2.308 -5.866 -34.424 1.00 50.56 72 PRO A O 1
ATOM 556 N N . ASN A 1 73 ? 0.095 -5.748 -34.759 1.00 45.91 73 ASN A N 1
ATOM 557 C CA . ASN A 1 73 ? 0.152 -5.216 -36.122 1.00 45.91 73 ASN A CA 1
ATOM 558 C C . ASN A 1 73 ? 0.632 -3.752 -36.197 1.00 45.91 73 ASN A C 1
ATOM 560 O O . ASN A 1 73 ? 0.861 -3.253 -37.298 1.00 45.91 73 ASN A O 1
ATOM 564 N N . SER A 1 74 ? 0.819 -3.088 -35.053 1.00 51.81 74 SER A N 1
ATOM 565 C CA . SER A 1 74 ? 1.470 -1.781 -34.900 1.00 51.81 74 SER A CA 1
ATOM 566 C C . SER A 1 74 ? 2.740 -1.896 -34.048 1.00 51.81 74 SER A C 1
ATOM 568 O O . SER A 1 74 ? 2.949 -1.112 -33.128 1.00 51.81 74 SER A O 1
ATOM 570 N N . GLY A 1 75 ? 3.563 -2.921 -34.300 1.00 55.69 75 GLY A N 1
ATOM 571 C CA . GLY A 1 75 ? 4.825 -3.118 -33.581 1.00 55.69 75 GLY A CA 1
ATOM 572 C C . GLY A 1 75 ? 5.719 -1.870 -33.583 1.00 55.69 75 GLY A C 1
ATOM 573 O O . GLY A 1 75 ? 5.605 -1.011 -34.462 1.00 55.69 75 GLY A O 1
ATOM 574 N N . ILE A 1 76 ? 6.620 -1.781 -32.598 1.00 63.97 76 ILE A N 1
ATOM 575 C CA . ILE A 1 76 ? 7.549 -0.650 -32.445 1.00 63.97 76 ILE A CA 1
ATOM 576 C C . ILE A 1 76 ? 8.235 -0.352 -33.783 1.00 63.97 76 ILE A C 1
ATOM 578 O O . ILE A 1 76 ? 8.852 -1.226 -34.397 1.00 63.97 76 ILE A O 1
ATOM 582 N N . TRP A 1 77 ? 8.108 0.902 -34.220 1.00 70.00 77 TRP A N 1
ATOM 583 C CA . TRP A 1 77 ? 8.644 1.415 -35.480 1.00 70.00 77 TRP A CA 1
ATOM 584 C C . TRP A 1 77 ? 8.286 0.555 -36.698 1.00 70.00 77 TRP A C 1
ATOM 586 O O . TRP A 1 77 ? 9.143 0.259 -37.533 1.00 70.00 77 TRP A O 1
ATOM 596 N N . TYR A 1 78 ? 7.024 0.131 -36.804 1.00 73.50 78 TYR A N 1
ATOM 597 C CA . TYR A 1 78 ? 6.528 -0.710 -37.893 1.00 73.50 78 TYR A CA 1
ATOM 598 C C . TYR A 1 78 ? 6.975 -0.225 -39.283 1.00 73.50 78 TYR A C 1
ATOM 600 O O . TYR A 1 78 ? 7.405 -1.031 -40.120 1.00 73.50 78 TYR A O 1
ATOM 608 N N . HIS A 1 79 ? 6.938 1.089 -39.539 1.00 74.81 79 HIS A N 1
ATOM 609 C CA . HIS A 1 79 ? 7.357 1.634 -40.829 1.00 74.81 79 HIS A CA 1
ATOM 610 C C . HIS A 1 79 ? 8.877 1.537 -41.027 1.00 74.81 79 HIS A C 1
ATOM 612 O O . HIS A 1 79 ? 9.322 1.126 -42.102 1.00 74.81 79 HIS A O 1
ATOM 618 N N . THR A 1 80 ? 9.674 1.837 -40.003 1.00 76.19 80 THR A N 1
ATOM 619 C CA . THR A 1 80 ? 11.144 1.739 -40.006 1.00 76.19 80 THR A CA 1
ATOM 620 C C . THR A 1 80 ? 11.595 0.286 -40.127 1.00 76.19 80 THR A C 1
ATOM 622 O O . THR A 1 80 ? 12.444 -0.026 -40.959 1.00 76.19 80 THR A O 1
ATOM 625 N N . GLN A 1 81 ? 10.961 -0.645 -39.411 1.00 78.94 81 GLN A N 1
ATOM 626 C CA . GLN A 1 81 ? 11.204 -2.079 -39.548 1.00 78.94 81 GLN A CA 1
ATOM 627 C C . GLN A 1 81 ? 10.915 -2.551 -40.976 1.00 78.94 81 GLN A C 1
ATOM 629 O O . GLN A 1 81 ? 11.706 -3.292 -41.562 1.00 78.94 81 GLN A O 1
ATOM 634 N N . ARG A 1 82 ? 9.791 -2.129 -41.568 1.00 79.94 82 ARG A N 1
ATOM 635 C CA . ARG A 1 82 ? 9.442 -2.488 -42.949 1.00 79.94 82 ARG A CA 1
ATOM 636 C C . ARG A 1 82 ? 10.398 -1.862 -43.965 1.00 79.94 82 ARG A C 1
ATOM 638 O O . ARG A 1 82 ? 10.657 -2.475 -44.999 1.00 79.94 82 ARG A O 1
ATOM 645 N N . PHE A 1 83 ? 10.908 -0.666 -43.689 1.00 81.19 83 PHE A N 1
ATOM 646 C CA . PHE A 1 83 ? 11.905 0.016 -44.509 1.00 81.19 83 PHE A CA 1
ATOM 647 C C . PHE A 1 83 ? 13.254 -0.710 -44.484 1.00 81.19 83 PHE A C 1
ATOM 649 O O . PHE A 1 83 ? 13.779 -1.038 -45.547 1.00 81.19 83 PHE A O 1
ATOM 656 N N . LEU A 1 84 ? 13.738 -1.086 -43.298 1.00 83.00 84 LEU A N 1
ATOM 657 C CA . LEU A 1 84 ? 14.966 -1.867 -43.129 1.00 83.00 84 LEU A CA 1
ATOM 658 C C . LEU A 1 84 ? 14.853 -3.268 -43.745 1.00 83.00 84 LEU A C 1
ATOM 660 O O . LEU A 1 84 ? 15.755 -3.702 -44.458 1.00 83.00 84 LEU A O 1
ATOM 664 N N . LYS A 1 85 ? 13.711 -3.954 -43.573 1.00 83.50 85 LYS A N 1
ATOM 665 C CA . LYS A 1 85 ? 13.445 -5.264 -44.207 1.00 83.50 85 LYS A CA 1
ATOM 666 C C . LYS A 1 85 ? 13.492 -5.222 -45.737 1.00 83.50 85 LYS A C 1
ATOM 668 O O . LYS A 1 85 ? 13.726 -6.251 -46.361 1.00 83.50 85 LYS A O 1
ATOM 673 N N . LYS A 1 86 ? 13.267 -4.057 -46.353 1.00 85.38 86 LYS A N 1
ATOM 674 C CA . LYS A 1 86 ? 13.371 -3.863 -47.809 1.00 85.38 86 LYS A CA 1
ATOM 675 C C . LYS A 1 86 ? 14.807 -3.598 -48.285 1.00 85.38 86 LYS A C 1
ATOM 677 O O . LYS A 1 86 ? 14.994 -3.343 -49.469 1.00 85.38 86 LYS A O 1
ATOM 682 N N . GLY A 1 87 ? 15.801 -3.632 -47.394 1.00 76.75 87 GLY A N 1
ATOM 683 C CA . GLY A 1 87 ? 17.199 -3.336 -47.720 1.00 76.75 87 GLY A CA 1
ATOM 684 C C . GLY A 1 87 ? 17.460 -1.859 -48.030 1.00 76.75 87 GLY A C 1
ATOM 685 O O . GLY A 1 87 ? 18.516 -1.523 -48.559 1.00 76.75 87 GLY A O 1
ATOM 686 N N . ALA A 1 88 ? 16.502 -0.975 -47.731 1.00 72.44 88 ALA A N 1
ATOM 687 C CA . ALA A 1 88 ? 16.666 0.457 -47.913 1.00 72.44 88 ALA A CA 1
ATOM 688 C C . ALA A 1 88 ? 17.468 1.036 -46.739 1.00 72.44 88 ALA A C 1
ATOM 690 O O . ALA A 1 88 ? 17.173 0.762 -45.576 1.00 72.44 88 ALA A O 1
ATOM 691 N N . SER A 1 89 ? 18.479 1.842 -47.053 1.00 68.25 89 SER A N 1
ATOM 692 C CA . SER A 1 89 ? 19.322 2.529 -46.077 1.00 68.25 89 SER A CA 1
ATOM 693 C C . SER A 1 89 ? 19.375 4.011 -46.430 1.00 68.25 89 SER A C 1
ATOM 695 O O . SER A 1 89 ? 19.586 4.374 -47.588 1.00 68.25 89 SER A O 1
ATOM 697 N N . ALA A 1 90 ? 19.145 4.867 -45.439 1.00 74.38 90 ALA A N 1
ATOM 698 C CA . ALA A 1 90 ? 19.310 6.308 -45.549 1.00 74.38 90 ALA A CA 1
ATOM 699 C C . ALA A 1 90 ? 20.281 6.758 -44.457 1.00 74.38 90 ALA A C 1
ATOM 701 O O . ALA A 1 90 ? 20.215 6.250 -43.343 1.00 74.38 90 ALA A O 1
ATOM 702 N N . ALA A 1 91 ? 21.151 7.725 -44.763 1.00 69.31 91 ALA A N 1
ATOM 703 C CA . ALA A 1 91 ? 22.257 8.123 -43.883 1.00 69.31 91 ALA A CA 1
ATOM 704 C C . ALA A 1 91 ? 21.831 8.575 -42.470 1.00 69.31 91 ALA A C 1
ATOM 706 O O . ALA A 1 91 ? 22.638 8.524 -41.553 1.00 69.31 91 ALA A O 1
ATOM 707 N N . ASN A 1 92 ? 20.570 8.992 -42.294 1.00 73.81 92 ASN A N 1
ATOM 708 C CA . ASN A 1 92 ? 20.026 9.479 -41.022 1.00 73.81 92 ASN A CA 1
ATOM 709 C C . ASN A 1 92 ? 18.914 8.572 -40.455 1.00 73.81 92 ASN A C 1
ATOM 711 O O . ASN A 1 92 ? 18.153 9.014 -39.589 1.00 73.81 92 ASN A O 1
ATOM 715 N N . THR A 1 93 ? 18.761 7.345 -40.963 1.00 78.81 93 THR A N 1
ATOM 716 C CA . THR A 1 93 ? 17.745 6.393 -40.489 1.00 78.81 93 THR A CA 1
ATOM 717 C C . THR A 1 93 ? 18.380 5.298 -39.653 1.00 78.81 93 THR A C 1
ATOM 719 O O . THR A 1 93 ? 19.425 4.776 -40.016 1.00 78.81 93 THR A O 1
ATOM 722 N N . ILE A 1 94 ? 17.727 4.964 -38.541 1.00 81.06 94 ILE A N 1
ATOM 723 C CA . ILE A 1 94 ? 18.161 3.920 -37.609 1.00 81.06 94 ILE A CA 1
ATOM 724 C C . ILE A 1 94 ? 18.387 2.595 -38.345 1.00 81.06 94 ILE A C 1
ATOM 726 O O . ILE A 1 94 ? 17.566 2.212 -39.180 1.00 81.06 94 ILE A O 1
ATOM 730 N N . HIS A 1 95 ? 19.459 1.888 -37.995 1.00 80.50 95 HIS A N 1
ATOM 731 C CA . HIS A 1 95 ? 19.819 0.587 -38.553 1.00 80.50 95 HIS A CA 1
ATOM 732 C C . HIS A 1 95 ? 19.477 -0.588 -37.636 1.00 80.50 95 HIS A C 1
ATOM 734 O O . HIS A 1 95 ? 19.240 -1.690 -38.137 1.00 80.50 95 HIS A O 1
ATOM 740 N N . HIS A 1 96 ? 19.410 -0.369 -36.322 1.00 80.06 96 HIS A N 1
ATOM 741 C CA . HIS A 1 96 ? 19.082 -1.407 -35.348 1.00 80.06 96 HIS A CA 1
ATOM 742 C C . HIS A 1 96 ? 17.671 -1.238 -34.764 1.00 80.06 96 HIS A C 1
ATOM 744 O O . HIS A 1 96 ? 17.172 -0.136 -34.578 1.00 80.06 96 HIS A O 1
ATOM 750 N N . LEU A 1 97 ? 16.990 -2.354 -34.498 1.00 75.81 97 LEU A N 1
ATOM 751 C CA . LEU A 1 97 ? 15.612 -2.370 -33.981 1.00 75.81 97 LEU A CA 1
ATOM 752 C C . LEU A 1 97 ? 15.568 -2.615 -32.468 1.00 75.81 97 LEU A C 1
ATOM 754 O O . LEU A 1 97 ? 14.757 -3.397 -31.976 1.00 75.81 97 LEU A O 1
ATOM 758 N N . ASP A 1 98 ? 16.469 -1.974 -31.741 1.00 73.69 98 ASP A N 1
ATOM 759 C CA . ASP A 1 98 ? 16.480 -1.883 -30.289 1.00 73.69 98 ASP A CA 1
ATOM 760 C C . ASP A 1 98 ? 16.146 -0.459 -29.845 1.00 73.69 98 ASP A C 1
ATOM 762 O O . ASP A 1 98 ? 16.319 0.517 -30.571 1.00 73.69 98 ASP A O 1
ATOM 766 N N . PHE A 1 99 ? 15.585 -0.339 -28.648 1.00 71.44 99 PHE A N 1
ATOM 767 C CA . PHE A 1 99 ? 15.029 0.924 -28.179 1.00 71.44 99 PHE A CA 1
ATOM 768 C C . PHE A 1 99 ? 16.113 1.997 -27.964 1.00 71.44 99 PHE A C 1
ATOM 770 O O . PHE A 1 99 ? 15.823 3.179 -28.095 1.00 71.44 99 PHE A O 1
ATOM 777 N N . ASP A 1 100 ? 17.364 1.626 -27.696 1.00 70.31 100 ASP A N 1
ATOM 778 C CA . ASP A 1 100 ? 18.483 2.559 -27.526 1.00 70.31 100 ASP A CA 1
ATOM 779 C C . ASP A 1 100 ? 19.120 3.003 -28.861 1.00 70.31 100 ASP A C 1
ATOM 781 O O . ASP A 1 100 ? 19.964 3.903 -28.875 1.00 70.31 100 ASP A O 1
ATOM 785 N N . ALA A 1 101 ? 18.702 2.430 -29.998 1.00 73.62 101 ALA A N 1
ATOM 786 C CA . ALA A 1 101 ? 19.244 2.737 -31.323 1.00 73.62 101 ALA A CA 1
ATOM 787 C C . ALA A 1 101 ? 19.253 4.232 -31.699 1.00 73.62 101 ALA A C 1
ATOM 789 O O . ALA A 1 101 ? 20.281 4.699 -32.187 1.00 73.62 101 ALA A O 1
ATOM 790 N N . PRO A 1 102 ? 18.187 5.031 -31.470 1.00 74.00 102 PRO A N 1
ATOM 791 C CA . PRO A 1 102 ? 18.172 6.439 -31.858 1.00 74.00 102 PRO A CA 1
ATOM 792 C C . PRO A 1 102 ? 19.258 7.229 -31.127 1.00 74.00 102 PRO A C 1
ATOM 794 O O . PRO A 1 102 ? 19.915 8.075 -31.730 1.00 74.00 102 PRO A O 1
ATOM 797 N N . THR A 1 103 ? 19.482 6.901 -29.852 1.00 67.06 103 THR A N 1
ATOM 798 C CA . THR A 1 103 ? 20.506 7.508 -28.995 1.00 67.06 103 THR A CA 1
ATOM 799 C C . THR A 1 103 ? 21.899 7.047 -29.382 1.00 67.06 103 THR A C 1
ATOM 801 O O . THR A 1 103 ? 22.812 7.852 -29.548 1.00 67.06 103 THR A O 1
ATOM 804 N N . ARG A 1 104 ? 22.078 5.733 -29.529 1.00 77.81 104 ARG A N 1
ATOM 805 C CA . ARG A 1 104 ? 23.372 5.122 -29.825 1.00 77.81 104 ARG A CA 1
ATOM 806 C C . ARG A 1 104 ? 23.877 5.531 -31.208 1.00 77.81 104 ARG A C 1
ATOM 808 O O . ARG A 1 104 ? 25.058 5.829 -31.370 1.00 77.81 104 ARG A O 1
ATOM 815 N N . GLU A 1 105 ? 22.988 5.577 -32.195 1.00 78.25 105 GLU A N 1
ATOM 816 C CA . GLU A 1 105 ? 23.322 5.843 -33.599 1.00 78.25 105 GLU A CA 1
ATOM 817 C C . GLU A 1 105 ? 23.196 7.319 -33.976 1.00 78.25 105 GLU A C 1
ATOM 819 O O . GLU A 1 105 ? 23.610 7.697 -35.069 1.00 78.25 105 GLU A O 1
ATOM 824 N N . HIS A 1 106 ? 22.661 8.162 -33.084 1.00 74.38 106 HIS A N 1
ATOM 825 C CA . HIS A 1 106 ? 22.339 9.564 -33.376 1.00 74.38 106 HIS A CA 1
ATOM 826 C C . HIS A 1 106 ? 21.469 9.688 -34.643 1.00 74.38 106 HIS A C 1
ATOM 828 O O . HIS A 1 106 ? 21.634 10.594 -35.463 1.00 74.38 106 HIS A O 1
ATOM 834 N N . ALA A 1 107 ? 20.554 8.732 -34.814 1.00 76.75 107 ALA A N 1
ATOM 835 C CA . ALA A 1 107 ? 19.751 8.534 -36.011 1.00 76.75 107 ALA A CA 1
ATOM 836 C C . ALA A 1 107 ? 18.256 8.610 -35.688 1.00 76.75 107 ALA A C 1
ATOM 838 O O . ALA A 1 107 ? 17.820 8.738 -34.542 1.00 76.75 107 ALA A O 1
ATOM 839 N N . HIS A 1 108 ? 17.427 8.580 -36.725 1.00 73.25 108 HIS A N 1
ATOM 840 C CA . HIS A 1 108 ? 16.003 8.826 -36.591 1.00 73.25 108 HIS A CA 1
ATOM 841 C C . HIS A 1 108 ? 15.149 7.726 -37.216 1.00 73.25 108 HIS A C 1
ATOM 843 O O . HIS A 1 108 ? 15.396 7.293 -38.337 1.00 73.25 108 HIS A O 1
ATOM 849 N N . GLN A 1 109 ? 14.076 7.337 -36.525 1.00 71.69 109 GLN A N 1
ATOM 850 C CA . GLN A 1 109 ? 13.009 6.535 -37.128 1.00 71.69 109 GLN A CA 1
ATOM 851 C C . GLN A 1 109 ? 12.327 7.307 -38.268 1.00 71.69 109 GLN A C 1
ATOM 853 O O . GLN A 1 109 ? 12.414 8.543 -38.349 1.00 71.69 109 GLN A O 1
ATOM 858 N N . LEU A 1 110 ? 11.641 6.586 -39.155 1.00 73.38 110 LEU A N 1
ATOM 859 C CA . LEU A 1 110 ? 10.936 7.198 -40.277 1.00 73.38 110 LEU A CA 1
ATOM 860 C C . LEU A 1 110 ? 9.863 8.201 -39.813 1.00 73.38 110 LEU A C 1
ATOM 862 O O . LEU A 1 110 ? 9.280 8.029 -38.744 1.00 73.38 110 LEU A O 1
ATOM 866 N N . PRO A 1 111 ? 9.555 9.241 -40.616 1.00 67.50 111 PRO A N 1
ATOM 867 C CA . PRO A 1 111 ? 8.577 10.269 -40.256 1.00 67.50 111 PRO A CA 1
ATOM 868 C C . PRO A 1 111 ? 7.190 9.733 -39.900 1.00 67.50 111 PRO A C 1
ATOM 870 O O . PRO A 1 111 ? 6.506 10.339 -39.084 1.00 67.50 111 PRO A O 1
ATOM 873 N N . ASP A 1 112 ? 6.776 8.614 -40.494 1.00 66.81 112 ASP A N 1
ATOM 874 C CA . ASP A 1 112 ? 5.480 7.989 -40.212 1.00 66.81 112 ASP A CA 1
ATOM 875 C C . ASP A 1 112 ? 5.455 7.357 -38.818 1.00 66.81 112 ASP A C 1
ATOM 877 O O . ASP A 1 112 ? 4.474 7.522 -38.108 1.00 66.81 112 ASP A O 1
ATOM 881 N N . ASP A 1 113 ? 6.582 6.800 -38.361 1.00 65.88 113 ASP A N 1
ATOM 882 C CA . ASP A 1 113 ? 6.753 6.390 -36.963 1.00 65.88 113 ASP A CA 1
ATOM 883 C C . ASP A 1 113 ? 7.035 7.592 -36.036 1.00 65.88 113 ASP A C 1
ATOM 885 O O . ASP A 1 113 ? 6.976 7.465 -34.816 1.00 65.88 113 ASP A O 1
ATOM 889 N N . LYS A 1 114 ? 7.397 8.772 -36.569 1.00 59.72 114 LYS A N 1
ATOM 890 C CA . LYS A 1 114 ? 7.564 10.013 -35.782 1.00 59.72 114 LYS A CA 1
ATOM 891 C C . LYS A 1 114 ? 6.262 10.796 -35.604 1.00 59.72 114 LYS A C 1
ATOM 893 O O . LYS A 1 114 ? 6.196 11.611 -34.688 1.00 59.72 114 LYS A O 1
ATOM 898 N N . ARG A 1 115 ? 5.273 10.641 -36.491 1.00 44.25 115 ARG A N 1
ATOM 899 C CA . ARG A 1 115 ? 4.081 11.510 -36.566 1.00 44.25 115 ARG A CA 1
ATOM 900 C C . ARG A 1 115 ? 3.100 11.346 -35.401 1.00 44.25 115 ARG A C 1
ATOM 902 O O . ARG A 1 115 ? 2.304 12.253 -35.184 1.00 44.25 115 ARG A O 1
ATOM 909 N N . ASP A 1 116 ? 3.244 10.302 -34.590 1.00 42.12 116 ASP A N 1
ATOM 910 C CA . ASP A 1 116 ? 2.509 10.146 -33.325 1.00 42.12 116 ASP A CA 1
ATOM 911 C C . ASP A 1 116 ? 3.085 10.979 -32.153 1.00 42.12 116 ASP A C 1
ATOM 913 O O . ASP A 1 116 ? 2.637 10.850 -31.010 1.00 42.12 116 ASP A O 1
ATOM 917 N N . ARG A 1 117 ? 4.065 11.861 -32.419 1.00 43.38 117 ARG A N 1
ATOM 918 C CA . ARG A 1 117 ? 4.738 12.727 -31.432 1.00 43.38 117 ARG A CA 1
ATOM 919 C C . ARG A 1 117 ? 4.147 14.139 -31.416 1.00 43.38 117 ARG A C 1
ATOM 921 O O . ARG A 1 117 ? 4.179 14.845 -32.424 1.00 43.38 117 ARG A O 1
ATOM 928 N N . VAL A 1 118 ? 3.677 14.593 -30.252 1.00 28.25 118 VAL A N 1
ATOM 929 C CA . VAL A 1 118 ? 3.409 16.017 -29.997 1.00 28.25 118 VAL A CA 1
ATOM 930 C C . VAL A 1 118 ? 4.576 16.630 -29.214 1.00 28.25 118 VAL A C 1
ATOM 932 O O . VAL A 1 118 ? 5.060 16.048 -28.254 1.00 28.25 118 VAL A O 1
ATOM 935 N N . GLN A 1 119 ? 4.920 17.850 -29.642 1.00 27.22 119 GLN A N 1
ATOM 936 C CA . GLN A 1 119 ? 5.786 18.887 -29.063 1.00 27.22 119 GLN A CA 1
ATOM 937 C C . GLN A 1 119 ? 7.285 18.916 -29.452 1.00 27.22 119 GLN A C 1
ATOM 939 O O . GLN A 1 119 ? 8.021 17.941 -29.383 1.00 27.22 119 GLN A O 1
ATOM 944 N N . LYS A 1 120 ? 7.697 20.114 -29.903 1.00 31.98 120 LYS A N 1
ATOM 945 C CA . LYS A 1 120 ? 9.029 20.572 -30.351 1.00 31.98 120 LYS A CA 1
ATOM 946 C C . LYS A 1 120 ? 9.806 21.258 -29.205 1.00 31.98 120 LYS A C 1
ATOM 948 O O . LYS A 1 120 ? 9.167 21.727 -28.270 1.00 31.98 120 LYS A O 1
ATOM 953 N N . TYR A 1 121 ? 11.113 21.471 -29.455 1.00 26.91 121 TYR A N 1
ATOM 954 C CA . TYR A 1 121 ? 12.069 22.497 -28.941 1.00 26.91 121 TYR A CA 1
ATOM 955 C C . TYR A 1 121 ? 13.159 22.004 -27.961 1.00 26.91 121 TYR A C 1
ATOM 957 O O . TYR A 1 121 ? 12.985 20.968 -27.336 1.00 26.91 121 TYR A O 1
ATOM 965 N N . PRO A 1 122 ? 14.265 22.765 -27.780 1.00 31.34 122 PRO A N 1
ATOM 966 C CA . PRO A 1 122 ? 15.307 23.066 -28.758 1.00 31.34 122 PRO A CA 1
ATOM 967 C C . PRO A 1 122 ? 16.671 22.479 -28.332 1.00 31.34 122 PRO A C 1
ATOM 969 O O . PRO A 1 122 ? 16.960 22.262 -27.161 1.00 31.34 122 PRO A O 1
ATOM 972 N N . SER A 1 123 ? 17.533 22.259 -29.318 1.00 31.22 123 SER A N 1
ATOM 973 C CA . SER A 1 123 ? 18.917 21.810 -29.172 1.00 31.22 123 SER A CA 1
ATOM 974 C C . SER A 1 123 ? 19.778 22.834 -28.428 1.00 31.22 123 SER A C 1
ATOM 976 O O . SER A 1 123 ? 19.974 23.925 -28.960 1.00 31.22 123 SER A O 1
ATOM 978 N N . ASN A 1 124 ? 20.282 22.473 -27.243 1.00 33.44 124 ASN A N 1
ATOM 979 C CA . ASN A 1 124 ? 21.605 22.826 -26.698 1.00 33.44 124 ASN A CA 1
ATOM 980 C C . ASN A 1 124 ? 21.726 22.272 -25.268 1.00 33.44 124 ASN A C 1
ATOM 982 O O . ASN A 1 124 ? 21.201 22.885 -24.345 1.00 33.44 124 ASN A O 1
ATOM 986 N N . ILE A 1 125 ? 22.431 21.152 -25.067 1.00 31.17 125 ILE A N 1
ATOM 987 C CA . ILE A 1 125 ? 22.887 20.744 -23.728 1.00 31.17 125 ILE A CA 1
ATOM 988 C C . ILE A 1 125 ? 24.348 20.300 -23.802 1.00 31.17 125 ILE A C 1
ATOM 990 O O . ILE A 1 125 ? 24.734 19.432 -24.586 1.00 31.17 125 ILE A O 1
ATOM 994 N N . GLU A 1 126 ? 25.148 20.987 -22.993 1.00 30.58 126 GLU A N 1
ATOM 995 C CA . GLU A 1 126 ? 26.577 20.811 -22.808 1.00 30.58 126 GLU A CA 1
ATOM 996 C C . GLU A 1 126 ? 26.950 19.481 -22.141 1.00 30.58 126 GLU A C 1
ATOM 998 O O . GLU A 1 126 ? 26.177 18.779 -21.497 1.00 30.58 126 GLU A O 1
ATOM 1003 N N . ARG A 1 127 ? 28.224 19.167 -22.335 1.00 34.34 127 ARG A N 1
ATOM 1004 C CA . ARG A 1 127 ? 28.926 17.912 -22.110 1.00 34.34 127 ARG A CA 1
ATOM 1005 C C . ARG A 1 127 ? 29.252 17.710 -20.622 1.00 34.34 127 ARG A C 1
ATOM 1007 O O . ARG A 1 127 ? 30.135 18.391 -20.111 1.00 34.34 127 ARG A O 1
ATOM 1014 N N . VAL A 1 128 ? 28.665 16.706 -19.959 1.00 32.09 128 VAL A N 1
ATOM 1015 C CA . VAL A 1 128 ? 29.152 16.198 -18.655 1.00 32.09 128 VAL A CA 1
ATOM 1016 C C . VAL A 1 128 ? 29.293 14.667 -18.673 1.00 32.09 128 VAL A C 1
ATOM 1018 O O . VAL A 1 128 ? 28.590 13.951 -19.376 1.00 32.09 128 VAL A O 1
ATOM 1021 N N . ARG A 1 129 ? 30.341 14.200 -17.988 1.00 34.91 129 ARG A N 1
ATOM 1022 C CA . ARG A 1 129 ? 31.043 12.910 -18.094 1.00 34.91 129 ARG A CA 1
ATOM 1023 C C . ARG A 1 129 ? 30.248 11.685 -17.605 1.00 34.91 129 ARG A C 1
ATOM 1025 O O . ARG A 1 129 ? 29.701 11.712 -16.513 1.00 34.91 129 ARG A O 1
ATOM 1032 N N . GLY A 1 130 ? 30.383 10.569 -18.339 1.00 31.72 130 GLY A N 1
ATOM 1033 C CA . GLY A 1 130 ? 30.084 9.197 -17.883 1.00 31.72 130 GLY A CA 1
ATOM 1034 C C . GLY A 1 130 ? 29.685 8.252 -19.030 1.00 31.72 130 GLY A C 1
ATOM 1035 O O . GLY A 1 130 ? 28.508 8.071 -19.301 1.00 31.72 130 GLY A O 1
ATOM 1036 N N . ARG A 1 131 ? 30.656 7.669 -19.751 1.00 36.06 131 ARG A N 1
ATOM 1037 C CA . ARG A 1 131 ? 30.477 7.085 -21.105 1.00 36.06 131 ARG A CA 1
ATOM 1038 C C . ARG A 1 131 ? 29.838 5.686 -21.224 1.00 36.06 131 ARG A C 1
ATOM 1040 O O . ARG A 1 131 ? 29.773 5.194 -22.340 1.00 36.06 131 ARG A O 1
ATOM 1047 N N . ILE A 1 132 ? 29.362 5.043 -20.156 1.00 32.03 132 ILE A N 1
ATOM 1048 C CA . ILE A 1 132 ? 28.800 3.672 -20.267 1.00 32.03 132 ILE A CA 1
ATOM 1049 C C . ILE A 1 132 ? 27.286 3.624 -20.005 1.00 32.03 132 ILE A C 1
ATOM 1051 O O . ILE A 1 132 ? 26.590 2.822 -20.612 1.00 32.03 132 ILE A O 1
ATOM 1055 N N . LEU A 1 133 ? 26.738 4.549 -19.210 1.00 34.25 133 LEU A N 1
ATOM 1056 C CA . LEU A 1 133 ? 25.297 4.607 -18.911 1.00 34.25 133 LEU A CA 1
ATOM 1057 C C . LEU A 1 133 ? 24.516 5.559 -19.843 1.00 34.25 133 LEU A C 1
ATOM 1059 O O . LEU A 1 133 ? 23.295 5.669 -19.770 1.00 34.25 133 LEU A O 1
ATOM 1063 N N . MET A 1 134 ? 25.226 6.269 -20.728 1.00 31.75 134 MET A N 1
ATOM 1064 C CA . MET A 1 134 ? 24.684 7.360 -21.544 1.00 31.75 134 MET A CA 1
ATOM 1065 C C . MET A 1 134 ? 23.812 6.883 -22.723 1.00 31.75 134 MET A C 1
ATOM 1067 O O . MET A 1 134 ? 23.097 7.698 -23.303 1.00 31.75 134 MET A O 1
ATOM 1071 N N . CYS A 1 135 ? 23.820 5.597 -23.071 1.00 34.91 135 CYS A N 1
ATOM 1072 C CA . CYS A 1 135 ? 23.199 5.137 -24.315 1.00 34.91 135 CYS A CA 1
ATOM 1073 C C . CYS A 1 135 ? 21.704 4.803 -24.215 1.00 34.91 135 CYS A C 1
ATOM 1075 O O . CYS A 1 135 ? 21.082 4.660 -25.252 1.00 34.91 135 CYS A O 1
ATOM 1077 N N . ILE A 1 136 ? 21.103 4.695 -23.025 1.00 40.91 136 ILE A N 1
ATOM 1078 C CA . ILE A 1 136 ? 19.872 3.892 -22.900 1.00 40.91 136 ILE A CA 1
ATOM 1079 C C . ILE A 1 136 ? 18.566 4.632 -23.292 1.00 40.91 136 ILE A C 1
ATOM 1081 O O . ILE A 1 136 ? 17.613 3.974 -23.692 1.00 40.91 136 ILE A O 1
ATOM 1085 N N . PHE A 1 137 ? 18.467 5.970 -23.245 1.00 43.97 137 PHE A N 1
ATOM 1086 C CA . PHE A 1 137 ? 17.143 6.621 -23.361 1.00 43.97 137 PHE A CA 1
ATOM 1087 C C . PHE A 1 137 ? 17.133 7.988 -24.073 1.00 43.97 137 PHE A C 1
ATOM 1089 O O . PHE A 1 137 ? 17.147 9.044 -23.443 1.00 43.97 137 PHE A O 1
ATOM 1096 N N . GLU A 1 138 ? 17.064 8.000 -25.400 1.00 37.69 138 GLU A N 1
ATOM 1097 C CA . GLU A 1 138 ? 16.430 9.073 -26.184 1.00 37.69 138 GLU A CA 1
ATOM 1098 C C . GLU A 1 138 ? 15.323 8.451 -27.027 1.00 37.69 138 GLU A C 1
ATOM 1100 O O . GLU A 1 138 ? 15.496 8.154 -28.208 1.00 37.69 138 GLU A O 1
ATOM 1105 N N . ASN A 1 139 ? 14.159 8.266 -26.413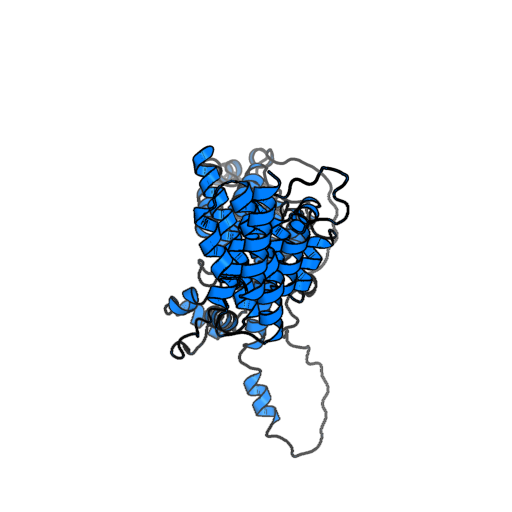 1.00 44.81 139 ASN A N 1
ATOM 1106 C CA . ASN A 1 139 ? 12.937 7.996 -27.149 1.00 44.81 139 ASN A CA 1
ATOM 1107 C C . ASN A 1 139 ? 11.869 8.984 -26.717 1.00 44.81 139 ASN A C 1
ATOM 1109 O O . ASN A 1 139 ? 11.395 8.960 -25.588 1.00 44.81 139 ASN A O 1
ATOM 1113 N N . HIS A 1 140 ? 11.454 9.843 -27.646 1.00 47.28 140 HIS A N 1
ATOM 1114 C CA . HIS A 1 140 ? 10.192 10.550 -27.491 1.00 47.28 140 HIS A CA 1
ATOM 1115 C C . HIS A 1 140 ? 9.049 9.549 -27.701 1.00 47.28 140 HIS A C 1
ATOM 1117 O O . HIS A 1 140 ? 8.873 9.011 -28.802 1.00 47.28 140 HIS A O 1
ATOM 1123 N N . ILE A 1 141 ? 8.334 9.301 -26.607 1.00 52.81 141 ILE A N 1
ATOM 1124 C CA . ILE A 1 141 ? 7.216 8.369 -26.432 1.00 52.81 141 ILE A CA 1
ATOM 1125 C C . ILE A 1 141 ? 6.031 8.786 -27.314 1.00 52.81 141 ILE A C 1
ATOM 1127 O O . ILE A 1 141 ? 5.712 9.974 -27.418 1.00 52.81 141 ILE A O 1
ATOM 1131 N N . SER A 1 142 ? 5.375 7.822 -27.964 1.00 62.19 142 SER A N 1
ATOM 1132 C CA . SER A 1 142 ? 4.119 8.069 -28.685 1.00 62.19 142 SER A CA 1
ATOM 1133 C C . SER A 1 142 ? 2.928 8.137 -27.717 1.00 62.19 142 SER A C 1
ATOM 1135 O O . SER A 1 142 ? 2.963 7.577 -26.626 1.00 62.19 142 SER A O 1
ATOM 1137 N N . LYS A 1 143 ? 1.807 8.758 -28.106 1.00 64.88 143 LYS A N 1
ATOM 1138 C CA . LYS A 1 143 ? 0.583 8.727 -27.271 1.00 64.88 143 LYS A CA 1
ATOM 1139 C C . LYS A 1 143 ? 0.110 7.303 -26.931 1.00 64.88 143 LYS A C 1
ATOM 1141 O O . LYS A 1 143 ? -0.504 7.103 -25.889 1.00 64.88 143 LYS A O 1
ATOM 1146 N N . GLN A 1 144 ? 0.382 6.335 -27.807 1.00 68.81 144 GLN A N 1
ATOM 1147 C CA . GLN A 1 144 ? 0.046 4.926 -27.586 1.00 68.81 144 GLN A CA 1
ATOM 1148 C C . GLN A 1 144 ? 0.935 4.297 -26.509 1.00 68.81 144 GLN A C 1
ATOM 1150 O O . GLN A 1 144 ? 0.433 3.566 -25.661 1.00 68.81 144 GLN A O 1
ATOM 1155 N N . ASP A 1 145 ? 2.227 4.629 -26.498 1.00 76.69 145 ASP A N 1
ATOM 1156 C CA . ASP A 1 145 ? 3.162 4.152 -25.478 1.00 76.69 145 ASP A CA 1
ATOM 1157 C C . ASP A 1 145 ? 2.824 4.701 -24.085 1.00 76.69 145 ASP A C 1
ATOM 1159 O O . ASP A 1 145 ? 2.995 3.985 -23.103 1.00 76.69 145 ASP A O 1
ATOM 1163 N N . GLU A 1 146 ? 2.335 5.943 -23.991 1.00 83.19 146 GLU A N 1
ATOM 1164 C CA . GLU A 1 146 ? 1.900 6.529 -22.715 1.00 83.19 146 GLU A CA 1
ATOM 1165 C C . GLU A 1 146 ? 0.656 5.821 -22.162 1.00 83.19 146 GLU A C 1
ATOM 1167 O O . GLU A 1 146 ? 0.609 5.524 -20.974 1.00 83.19 146 GLU A O 1
ATOM 1172 N N . SER A 1 147 ? -0.319 5.489 -23.019 1.00 84.19 147 SER A N 1
ATOM 1173 C CA . SER A 1 147 ? -1.488 4.690 -22.620 1.00 84.19 147 SER A CA 1
ATOM 1174 C C . SER A 1 147 ? -1.092 3.270 -22.208 1.00 84.19 147 SER A C 1
ATOM 1176 O O . SER A 1 147 ? -1.582 2.776 -21.201 1.00 84.19 147 SER A O 1
ATOM 1178 N N . LEU A 1 148 ? -0.170 2.628 -22.936 1.00 86.81 148 LEU A N 1
ATOM 1179 C CA . LEU A 1 148 ? 0.369 1.322 -22.544 1.00 86.81 148 LEU A CA 1
ATOM 1180 C C . LEU A 1 148 ? 0.999 1.377 -21.150 1.00 86.81 148 LEU A C 1
ATOM 1182 O O . LEU A 1 148 ? 0.792 0.484 -20.334 1.00 86.81 148 LEU A O 1
ATOM 1186 N N . LEU A 1 149 ? 1.770 2.424 -20.865 1.00 91.38 149 LEU A N 1
ATOM 1187 C CA . LEU A 1 149 ? 2.429 2.584 -19.574 1.00 91.38 149 LEU A CA 1
ATOM 1188 C C . LEU A 1 149 ? 1.468 2.978 -18.451 1.00 91.38 149 LEU A C 1
ATOM 1190 O O . LEU A 1 149 ? 1.733 2.638 -17.302 1.00 91.38 149 LEU A O 1
ATOM 1194 N N . GLU A 1 150 ? 0.362 3.649 -18.765 1.00 92.44 150 GLU A N 1
ATOM 1195 C CA . GLU A 1 150 ? -0.748 3.877 -17.834 1.00 92.44 150 GLU A CA 1
ATOM 1196 C C . GLU A 1 150 ? -1.384 2.554 -17.385 1.00 92.44 150 GLU A C 1
ATOM 1198 O O . GLU A 1 150 ? -1.579 2.328 -16.185 1.00 92.44 150 GLU A O 1
ATOM 1203 N N . ASP A 1 151 ? -1.630 1.645 -18.330 1.00 91.88 151 ASP A N 1
ATOM 1204 C CA . ASP A 1 151 ? -2.154 0.308 -18.043 1.00 91.88 151 ASP A CA 1
ATOM 1205 C C . ASP A 1 151 ? -1.132 -0.531 -17.259 1.00 91.88 151 ASP A C 1
ATOM 1207 O O . ASP A 1 151 ? -1.477 -1.149 -16.249 1.00 91.88 151 ASP A O 1
ATOM 1211 N N . VAL A 1 152 ? 0.150 -0.496 -17.651 1.00 93.75 152 VAL A N 1
ATOM 1212 C CA . VAL A 1 152 ? 1.245 -1.146 -16.904 1.00 93.75 152 VAL A CA 1
ATOM 1213 C C . VAL A 1 152 ? 1.330 -0.599 -15.480 1.00 93.75 152 VAL A C 1
ATOM 1215 O O . VAL A 1 152 ? 1.403 -1.378 -14.535 1.00 93.75 152 VAL A O 1
ATOM 1218 N N . TRP A 1 153 ? 1.279 0.721 -15.296 1.00 95.12 153 TRP A N 1
ATOM 1219 C CA . TRP A 1 153 ? 1.272 1.353 -13.977 1.00 95.12 153 TRP A CA 1
ATOM 1220 C C . TRP A 1 153 ? 0.096 0.869 -13.121 1.00 95.12 153 TRP A C 1
ATOM 1222 O O . TRP A 1 153 ? 0.260 0.576 -11.937 1.00 95.12 153 TRP A O 1
ATOM 1232 N N . THR A 1 154 ? -1.088 0.747 -13.719 1.00 94.31 154 THR A N 1
ATOM 1233 C CA . THR A 1 154 ? -2.286 0.249 -13.033 1.00 94.31 154 THR A CA 1
ATOM 1234 C C . THR A 1 154 ? -2.138 -1.211 -12.610 1.00 94.31 154 THR A C 1
ATOM 1236 O O . THR A 1 154 ? -2.459 -1.543 -11.470 1.00 94.31 154 THR A O 1
ATOM 1239 N N . LEU A 1 155 ? -1.578 -2.065 -13.470 1.00 94.31 155 LEU A N 1
ATOM 1240 C CA . LEU A 1 155 ? -1.306 -3.468 -13.148 1.00 94.31 155 LEU A CA 1
ATOM 1241 C C . LEU A 1 155 ? -0.233 -3.618 -12.058 1.00 94.31 155 LEU A C 1
ATOM 1243 O O . LEU A 1 155 ? -0.404 -4.433 -11.152 1.00 94.31 155 LEU A O 1
ATOM 1247 N N . LEU A 1 156 ? 0.827 -2.801 -12.088 1.00 94.50 156 LEU A N 1
ATOM 1248 C CA . LEU A 1 156 ? 1.868 -2.794 -11.052 1.00 94.50 156 LEU A CA 1
ATOM 1249 C C . LEU A 1 156 ? 1.303 -2.425 -9.675 1.00 94.50 156 LEU A C 1
ATOM 1251 O O . LEU A 1 156 ? 1.604 -3.100 -8.696 1.00 94.50 156 LEU A O 1
ATOM 1255 N N . ARG A 1 157 ? 0.444 -1.401 -9.597 1.00 94.81 157 ARG A N 1
ATOM 1256 C CA . ARG A 1 157 ? -0.242 -1.017 -8.348 1.00 94.81 157 ARG A CA 1
ATOM 1257 C C . ARG A 1 157 ? -1.218 -2.068 -7.831 1.00 94.81 157 ARG A C 1
ATOM 1259 O O . ARG A 1 157 ? -1.574 -2.028 -6.663 1.00 94.81 157 ARG A O 1
ATOM 1266 N N . ALA A 1 158 ? -1.679 -2.963 -8.698 1.00 94.94 158 ALA A N 1
ATOM 1267 C CA . ALA A 1 158 ? -2.557 -4.072 -8.349 1.00 94.94 158 ALA A CA 1
ATOM 1268 C C . ALA A 1 158 ? -1.790 -5.359 -7.994 1.00 94.94 158 ALA A C 1
ATOM 1270 O O . ALA A 1 158 ? -2.419 -6.399 -7.807 1.00 94.94 158 ALA A O 1
ATOM 1271 N N . GLY A 1 159 ? -0.451 -5.329 -7.969 1.00 92.50 159 GLY A N 1
ATOM 1272 C CA . GLY A 1 159 ? 0.377 -6.522 -7.762 1.00 92.50 159 GLY A CA 1
ATOM 1273 C C . GLY A 1 159 ? 0.294 -7.545 -8.907 1.00 92.50 159 GLY A C 1
ATOM 1274 O O . GLY A 1 159 ? 0.719 -8.684 -8.750 1.00 92.50 159 GLY A O 1
ATOM 1275 N N . ARG A 1 160 ? -0.252 -7.172 -10.076 1.00 92.38 160 ARG A N 1
ATOM 1276 C CA . ARG A 1 160 ? -0.484 -8.059 -11.236 1.00 92.38 160 ARG A CA 1
ATOM 1277 C C . ARG A 1 160 ? 0.685 -7.987 -12.221 1.00 92.38 160 ARG A C 1
ATOM 1279 O O . ARG A 1 160 ? 0.517 -7.630 -13.390 1.00 92.38 160 ARG A O 1
ATOM 1286 N N . LEU A 1 161 ? 1.895 -8.276 -11.745 1.00 91.00 161 LEU A N 1
ATOM 1287 C CA . LEU A 1 161 ? 3.112 -8.084 -12.537 1.00 91.00 161 LEU A CA 1
ATOM 1288 C C . LEU A 1 161 ? 3.167 -8.976 -13.783 1.00 91.00 161 LEU A C 1
ATOM 1290 O O . LEU A 1 161 ? 3.603 -8.523 -14.844 1.00 91.00 161 LEU A O 1
ATOM 1294 N N . GLU A 1 162 ? 2.737 -10.232 -13.680 1.00 90.12 162 GLU A N 1
ATOM 1295 C CA . GLU A 1 162 ? 2.727 -11.169 -14.805 1.00 90.12 162 GLU A CA 1
ATOM 1296 C C . GLU A 1 162 ? 1.862 -10.639 -15.949 1.00 90.12 162 GLU A C 1
ATOM 1298 O O . GLU A 1 162 ? 2.252 -10.716 -17.115 1.00 90.12 162 GLU A O 1
ATOM 1303 N N . GLU A 1 163 ? 0.725 -10.029 -15.618 1.00 91.38 163 GLU A N 1
ATOM 1304 C CA . GLU A 1 163 ? -0.155 -9.398 -16.598 1.00 91.38 163 GLU A CA 1
ATOM 1305 C C . GLU A 1 163 ? 0.454 -8.128 -17.177 1.00 91.38 163 GLU A C 1
ATOM 1307 O O . GLU A 1 163 ? 0.372 -7.922 -18.384 1.00 91.38 163 GLU A O 1
ATOM 1312 N N . ALA A 1 164 ? 1.134 -7.312 -16.366 1.00 92.06 164 ALA A N 1
ATOM 1313 C CA . ALA A 1 164 ? 1.875 -6.152 -16.865 1.00 92.06 164 ALA A CA 1
ATOM 1314 C C . ALA A 1 164 ? 2.970 -6.569 -17.866 1.00 92.06 164 ALA A C 1
ATOM 1316 O O . ALA A 1 164 ? 3.181 -5.927 -18.899 1.00 92.06 164 ALA A O 1
ATOM 1317 N N . CYS A 1 165 ? 3.651 -7.682 -17.585 1.00 90.81 165 CYS A N 1
ATOM 1318 C CA . CYS A 1 165 ? 4.638 -8.271 -18.481 1.00 90.81 165 CYS A CA 1
ATOM 1319 C C . CYS A 1 165 ? 4.011 -8.765 -19.780 1.00 90.81 165 CYS A C 1
ATOM 1321 O O . CYS A 1 165 ? 4.524 -8.465 -20.859 1.00 90.81 165 CYS A O 1
ATOM 1323 N N . GLU A 1 166 ? 2.911 -9.510 -19.692 1.00 89.38 166 GLU A N 1
ATOM 1324 C CA . GLU A 1 166 ? 2.219 -10.021 -20.871 1.00 89.38 166 GLU A CA 1
ATOM 1325 C C . GLU A 1 166 ? 1.628 -8.894 -21.718 1.00 89.38 166 GLU A C 1
ATOM 1327 O O . GLU A 1 166 ? 1.690 -8.928 -22.947 1.00 89.38 166 GLU A O 1
ATOM 1332 N N . LEU A 1 167 ? 1.173 -7.823 -21.074 1.00 88.12 167 LEU A N 1
ATOM 1333 C CA . LEU A 1 167 ? 0.748 -6.608 -21.745 1.00 88.12 167 LEU A CA 1
ATOM 1334 C C . LEU A 1 167 ? 1.888 -5.983 -22.561 1.00 88.12 167 LEU A C 1
ATOM 1336 O O . LEU A 1 167 ? 1.727 -5.691 -23.744 1.00 88.12 167 LEU A O 1
ATOM 1340 N N . CYS A 1 168 ? 3.078 -5.856 -21.972 1.00 87.31 168 CYS A N 1
ATOM 1341 C CA . CYS A 1 168 ? 4.249 -5.357 -22.692 1.00 87.31 168 CYS A CA 1
ATOM 1342 C C . CYS A 1 168 ? 4.638 -6.271 -23.867 1.00 87.31 168 CYS A C 1
ATOM 1344 O O . CYS A 1 168 ? 4.993 -5.779 -24.939 1.00 87.31 168 CYS A O 1
ATOM 1346 N N . ARG A 1 169 ? 4.572 -7.600 -23.699 1.00 86.00 169 ARG A N 1
ATOM 1347 C CA . ARG A 1 169 ? 4.892 -8.567 -24.767 1.00 86.00 169 ARG A CA 1
ATOM 1348 C C . ARG A 1 169 ? 3.878 -8.525 -25.903 1.00 86.00 169 ARG A C 1
ATOM 1350 O O . ARG A 1 169 ? 4.285 -8.466 -27.063 1.00 86.00 169 ARG A O 1
ATOM 1357 N N . SER A 1 170 ? 2.589 -8.516 -25.579 1.00 83.44 170 SER A N 1
ATOM 1358 C CA . SER A 1 170 ? 1.502 -8.439 -26.559 1.00 83.44 170 SER A CA 1
ATOM 1359 C C . SER A 1 170 ? 1.535 -7.130 -27.355 1.00 83.44 170 SER A C 1
ATOM 1361 O O . SER A 1 170 ? 1.330 -7.155 -28.567 1.00 83.44 170 SER A O 1
ATOM 1363 N N . ALA A 1 171 ? 1.948 -6.027 -26.722 1.00 80.44 171 ALA A N 1
ATOM 1364 C CA . ALA A 1 171 ? 2.215 -4.744 -27.374 1.00 80.44 171 ALA A CA 1
ATOM 1365 C C . ALA A 1 171 ? 3.500 -4.717 -28.237 1.00 80.44 171 ALA A C 1
ATOM 1367 O O . ALA A 1 171 ? 3.858 -3.681 -28.799 1.00 80.44 171 ALA A O 1
ATOM 1368 N N . GLY A 1 172 ? 4.237 -5.830 -28.339 1.00 77.88 172 GLY A N 1
ATOM 1369 C CA . GLY A 1 172 ? 5.488 -5.911 -29.095 1.00 77.88 172 GLY A CA 1
ATOM 1370 C C . GLY A 1 172 ? 6.678 -5.232 -28.411 1.00 77.88 172 GLY A C 1
ATOM 1371 O O . GLY A 1 172 ? 7.671 -4.935 -29.074 1.00 77.88 172 GLY A O 1
ATOM 1372 N N . GLN A 1 173 ? 6.604 -5.000 -27.096 1.00 81.88 173 GLN A N 1
ATOM 1373 C CA . GLN A 1 173 ? 7.625 -4.333 -26.280 1.00 81.88 173 GLN A CA 1
ATOM 1374 C C . GLN A 1 173 ? 8.211 -5.276 -25.204 1.00 81.88 173 GLN A C 1
ATOM 1376 O O . GLN A 1 173 ? 8.196 -4.960 -24.011 1.00 81.88 173 GLN A O 1
ATOM 1381 N N . PRO A 1 174 ? 8.758 -6.455 -25.575 1.00 83.31 174 PRO A N 1
ATOM 1382 C CA . PRO A 1 174 ? 9.237 -7.449 -24.608 1.00 83.31 174 PRO A CA 1
ATOM 1383 C C . PRO A 1 174 ? 10.397 -6.942 -23.737 1.00 83.31 174 PRO A C 1
ATOM 1385 O O . PRO A 1 174 ? 10.591 -7.431 -22.627 1.00 83.31 174 PRO A O 1
ATOM 1388 N N . TRP A 1 175 ? 11.141 -5.937 -24.202 1.00 84.06 175 TRP A N 1
ATOM 1389 C CA . TRP A 1 175 ? 12.188 -5.279 -23.422 1.00 84.06 175 TRP A CA 1
ATOM 1390 C C . TRP A 1 175 ? 11.625 -4.569 -22.181 1.00 84.06 175 TRP A C 1
ATOM 1392 O O . TRP A 1 175 ? 12.235 -4.668 -21.120 1.00 84.06 175 TRP A O 1
ATOM 1402 N N . ARG A 1 176 ? 10.432 -3.952 -22.262 1.00 87.31 176 ARG A N 1
ATOM 1403 C CA . ARG A 1 176 ? 9.757 -3.359 -21.092 1.00 87.31 176 ARG A CA 1
ATOM 1404 C C . ARG A 1 176 ? 9.374 -4.423 -20.075 1.00 87.31 176 ARG A C 1
ATOM 1406 O O . ARG A 1 176 ? 9.621 -4.230 -18.890 1.00 87.31 176 ARG A O 1
ATOM 1413 N N . SER A 1 177 ? 8.867 -5.570 -20.541 1.00 88.69 177 SER A N 1
ATOM 1414 C CA . SER A 1 177 ? 8.602 -6.726 -19.673 1.00 88.69 177 SER A CA 1
ATOM 1415 C C . SER A 1 177 ? 9.867 -7.171 -18.935 1.00 88.69 177 SER A C 1
ATOM 1417 O O . SER A 1 177 ? 9.816 -7.376 -17.728 1.00 88.69 177 SER A O 1
ATOM 1419 N N . ALA A 1 178 ? 11.003 -7.270 -19.632 1.00 85.69 178 ALA A N 1
ATOM 1420 C CA . ALA A 1 178 ? 12.273 -7.642 -19.011 1.00 85.69 178 ALA A CA 1
ATOM 1421 C C . ALA A 1 178 ? 12.776 -6.596 -18.000 1.00 85.69 178 ALA A C 1
ATOM 1423 O O . ALA A 1 178 ? 13.466 -6.952 -17.049 1.00 85.69 178 ALA A O 1
ATOM 1424 N N . THR A 1 179 ? 12.442 -5.313 -18.183 1.00 87.56 179 THR A N 1
ATOM 1425 C CA . THR A 1 179 ? 12.836 -4.264 -17.233 1.00 87.56 179 THR A CA 1
ATOM 1426 C C . THR A 1 179 ? 11.983 -4.248 -15.966 1.00 87.56 179 THR A C 1
ATOM 1428 O O . THR A 1 179 ? 12.547 -4.098 -14.886 1.00 87.56 179 THR A O 1
ATOM 1431 N N . ILE A 1 180 ? 10.658 -4.410 -16.072 1.00 89.19 180 ILE A N 1
ATOM 1432 C CA . ILE A 1 180 ? 9.758 -4.401 -14.900 1.00 89.19 180 ILE A CA 1
ATOM 1433 C C . ILE A 1 180 ? 9.747 -5.732 -14.137 1.00 89.19 180 ILE A C 1
ATOM 1435 O O . ILE A 1 180 ? 9.297 -5.775 -12.999 1.00 89.19 180 ILE A O 1
ATOM 1439 N N . CYS A 1 181 ? 10.232 -6.810 -14.755 1.00 85.94 181 CYS A N 1
ATOM 1440 C CA . CYS A 1 181 ? 10.338 -8.142 -14.167 1.00 85.94 181 CYS A CA 1
ATOM 1441 C C . CYS A 1 181 ? 11.777 -8.665 -14.332 1.00 85.94 181 CYS A C 1
ATOM 1443 O O . CYS A 1 181 ? 12.042 -9.529 -15.180 1.00 85.94 181 CYS A O 1
ATOM 1445 N N . PRO A 1 182 ? 12.742 -8.099 -13.578 1.00 78.56 182 PRO A N 1
ATOM 1446 C CA . PRO A 1 182 ? 14.117 -8.581 -13.587 1.00 78.56 182 PRO A CA 1
ATOM 1447 C C . PRO A 1 182 ? 14.202 -10.040 -13.115 1.00 78.56 182 PRO A C 1
ATOM 1449 O O . PRO A 1 182 ? 13.306 -10.559 -12.452 1.00 78.56 182 PRO A O 1
ATOM 1452 N N . PHE A 1 183 ? 15.291 -10.717 -13.488 1.00 74.94 183 PHE A N 1
ATOM 1453 C CA . PHE A 1 183 ? 15.621 -12.082 -13.040 1.00 74.94 183 PHE A CA 1
ATOM 1454 C C . PHE A 1 183 ? 14.529 -13.142 -13.298 1.00 74.94 183 PHE A C 1
ATOM 1456 O O . PHE A 1 183 ? 14.508 -14.198 -12.672 1.00 74.94 183 PHE A O 1
ATOM 1463 N N . GLY A 1 184 ? 13.644 -12.897 -14.274 1.00 66.00 184 GLY A N 1
ATOM 1464 C CA . GLY A 1 184 ? 12.583 -13.833 -14.659 1.00 66.00 184 GLY A CA 1
ATOM 1465 C C . GLY A 1 184 ? 11.425 -13.903 -13.664 1.00 66.00 184 GLY A C 1
ATOM 1466 O O . GLY A 1 184 ? 10.679 -14.878 -13.678 1.00 66.00 184 GLY A O 1
ATOM 1467 N N . GLY A 1 185 ? 11.291 -12.896 -12.801 1.00 65.88 185 GLY A N 1
ATOM 1468 C CA . GLY A 1 185 ? 10.241 -12.811 -11.789 1.00 65.88 185 GLY A CA 1
ATOM 1469 C C . GLY A 1 185 ? 10.499 -13.627 -10.528 1.00 65.88 185 GLY A C 1
ATOM 1470 O O . GLY A 1 185 ? 9.688 -13.650 -9.604 1.00 65.88 185 GLY A O 1
ATOM 1471 N N . LEU A 1 186 ? 11.660 -14.266 -10.470 1.00 57.00 186 LEU A N 1
ATOM 1472 C CA . LEU A 1 186 ? 12.230 -14.734 -9.225 1.00 57.00 186 LEU A CA 1
ATOM 1473 C C . LEU A 1 186 ? 12.629 -13.483 -8.431 1.00 57.00 186 LEU A C 1
ATOM 1475 O O . LEU A 1 186 ? 13.177 -12.541 -8.997 1.00 57.00 186 LEU A O 1
ATOM 1479 N N . ASP A 1 187 ? 12.332 -13.462 -7.136 1.00 55.06 187 ASP A N 1
ATOM 1480 C CA . ASP A 1 187 ? 12.861 -12.477 -6.185 1.00 55.06 187 ASP A CA 1
ATOM 1481 C C . ASP A 1 187 ? 12.164 -11.106 -6.085 1.00 55.06 187 ASP A C 1
ATOM 1483 O O . ASP A 1 187 ? 12.645 -10.224 -5.376 1.00 55.06 187 ASP A O 1
ATOM 1487 N N . LEU A 1 188 ? 11.007 -10.908 -6.720 1.00 57.88 188 LEU A N 1
ATOM 1488 C CA . LEU A 1 188 ? 10.393 -9.573 -6.808 1.00 57.88 188 LEU A CA 1
ATOM 1489 C C . LEU A 1 188 ? 9.763 -9.053 -5.516 1.00 57.88 188 LEU A C 1
ATOM 1491 O O . LEU A 1 188 ? 9.688 -7.840 -5.334 1.00 57.88 188 LEU A O 1
ATOM 1495 N N . PHE A 1 189 ? 9.305 -9.943 -4.632 1.00 62.94 189 PHE A N 1
ATOM 1496 C CA . PHE A 1 189 ? 8.752 -9.543 -3.341 1.00 62.94 189 PHE A CA 1
ATOM 1497 C C . PHE A 1 189 ? 9.141 -10.536 -2.237 1.00 62.94 189 PHE A C 1
ATOM 1499 O O . PHE A 1 189 ? 8.702 -11.691 -2.269 1.00 62.94 189 PHE A O 1
ATOM 1506 N N . PRO A 1 190 ? 9.966 -10.126 -1.256 1.00 69.19 190 PRO A N 1
ATOM 1507 C CA . PRO A 1 190 ? 10.301 -10.986 -0.132 1.00 69.19 190 PRO A CA 1
ATOM 1508 C C . PRO A 1 190 ? 9.062 -11.252 0.727 1.00 69.19 190 PRO A C 1
ATOM 1510 O O . PRO A 1 190 ? 8.378 -10.325 1.159 1.00 69.19 190 PRO A O 1
ATOM 1513 N N . SER A 1 191 ? 8.765 -12.527 0.970 1.00 65.19 191 SER A N 1
ATOM 1514 C CA . SER A 1 191 ? 7.643 -12.963 1.805 1.00 65.19 191 SER A CA 1
ATOM 1515 C C . SER A 1 191 ? 7.918 -14.333 2.427 1.00 65.19 191 SER A C 1
ATOM 1517 O O . SER A 1 191 ? 8.760 -15.092 1.944 1.00 65.19 191 SER A O 1
ATOM 1519 N N . ILE A 1 192 ? 7.173 -14.674 3.482 1.00 62.84 192 ILE A N 1
ATOM 1520 C CA . ILE A 1 192 ? 7.239 -16.000 4.118 1.00 62.84 192 ILE A CA 1
ATOM 1521 C C . ILE A 1 192 ? 6.840 -17.094 3.115 1.00 62.84 192 ILE A C 1
ATOM 1523 O O . ILE A 1 192 ? 7.491 -18.131 3.023 1.00 62.84 192 ILE A O 1
ATOM 1527 N N . GLU A 1 193 ? 5.829 -16.839 2.283 1.00 67.00 193 GLU A N 1
ATOM 1528 C CA . GLU A 1 193 ? 5.413 -17.769 1.231 1.00 67.00 193 GLU A CA 1
ATOM 1529 C C . GLU A 1 193 ? 6.511 -17.996 0.189 1.00 67.00 193 GLU A C 1
ATOM 1531 O O . GLU A 1 193 ? 6.712 -19.127 -0.255 1.00 67.00 193 GLU A O 1
ATOM 1536 N N . ALA A 1 194 ? 7.229 -16.936 -0.195 1.00 65.31 194 ALA A N 1
ATOM 1537 C CA . ALA A 1 194 ? 8.359 -17.036 -1.109 1.00 65.31 194 ALA A CA 1
ATOM 1538 C C . ALA A 1 194 ? 9.508 -17.840 -0.485 1.00 65.31 194 ALA A C 1
ATOM 1540 O O . ALA A 1 194 ? 10.056 -18.718 -1.150 1.00 65.31 194 ALA A O 1
ATOM 1541 N N . LEU A 1 195 ? 9.794 -17.639 0.809 1.00 62.84 195 LEU A N 1
ATOM 1542 C CA . LEU A 1 195 ? 10.770 -18.436 1.560 1.00 62.84 195 LEU A CA 1
ATOM 1543 C C . LEU A 1 195 ? 10.416 -19.931 1.547 1.00 62.84 195 LEU A C 1
ATOM 1545 O O . LEU 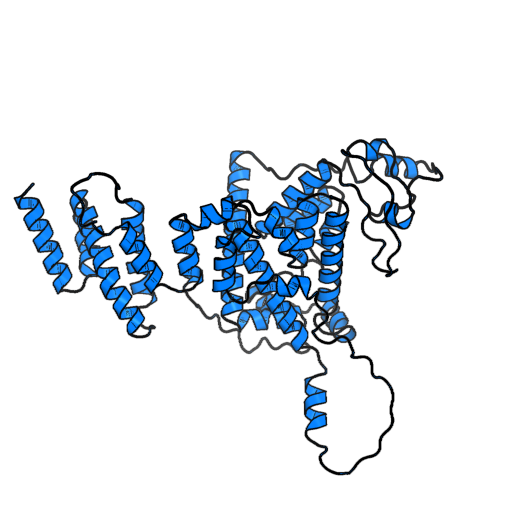A 1 195 ? 11.276 -20.764 1.270 1.00 62.84 195 LEU A O 1
ATOM 1549 N N . MET A 1 196 ? 9.145 -20.271 1.790 1.00 59.50 196 MET A N 1
ATOM 1550 C CA . MET A 1 196 ? 8.660 -21.657 1.805 1.00 59.50 196 MET A CA 1
ATOM 1551 C C . MET A 1 196 ? 8.627 -22.302 0.413 1.00 59.50 196 MET A C 1
ATOM 1553 O O . MET A 1 196 ? 8.827 -23.509 0.282 1.00 59.50 196 MET A O 1
ATOM 1557 N N . LYS A 1 197 ? 8.363 -21.513 -0.636 1.00 62.69 197 LYS A N 1
ATOM 1558 C CA . LYS A 1 197 ? 8.320 -21.980 -2.030 1.00 62.69 197 LYS A CA 1
ATOM 1559 C C . LYS A 1 197 ? 9.706 -22.101 -2.664 1.00 62.69 197 LYS A C 1
ATOM 1561 O O . LYS A 1 197 ? 9.804 -22.683 -3.747 1.00 62.69 197 LYS A O 1
ATOM 1566 N N . ASN A 1 198 ? 10.763 -21.558 -2.050 1.00 55.19 198 ASN A N 1
ATOM 1567 C CA . ASN A 1 198 ? 12.019 -21.373 -2.763 1.00 55.19 198 ASN A CA 1
ATOM 1568 C C . ASN A 1 198 ? 12.747 -22.698 -3.043 1.00 55.19 198 ASN A C 1
ATOM 1570 O O . ASN A 1 198 ? 13.348 -23.338 -2.177 1.00 55.19 198 ASN A O 1
ATOM 1574 N N . GLY A 1 199 ? 12.701 -23.093 -4.313 1.00 51.22 199 GLY A N 1
ATOM 1575 C CA . GLY A 1 199 ? 13.409 -24.225 -4.878 1.00 51.22 199 GLY A CA 1
ATOM 1576 C C . GLY A 1 199 ? 14.669 -23.781 -5.615 1.00 51.22 199 GLY A C 1
ATOM 1577 O O . GLY A 1 199 ? 14.593 -23.302 -6.737 1.00 51.22 199 GLY A O 1
ATOM 1578 N N . LYS A 1 200 ? 15.839 -24.044 -5.022 1.00 53.66 200 LYS A N 1
ATOM 1579 C CA . LYS A 1 200 ? 17.079 -24.494 -5.694 1.00 53.66 200 LYS A CA 1
ATOM 1580 C C . LYS A 1 200 ? 17.426 -23.851 -7.059 1.00 53.66 200 LYS A C 1
ATOM 1582 O O . LYS A 1 200 ? 17.849 -24.581 -7.962 1.00 53.66 200 LYS A O 1
ATOM 1587 N N . ASN A 1 201 ? 17.317 -22.532 -7.246 1.00 61.25 201 ASN A N 1
ATOM 1588 C CA . ASN A 1 201 ? 17.818 -21.912 -8.479 1.00 61.25 201 ASN A CA 1
ATOM 1589 C C . ASN A 1 201 ? 19.350 -21.785 -8.429 1.00 61.25 201 ASN A C 1
ATOM 1591 O O . ASN A 1 201 ? 19.914 -20.745 -8.093 1.00 61.25 201 ASN A O 1
ATOM 1595 N N . ARG A 1 202 ? 20.022 -22.894 -8.759 1.00 63.00 202 ARG A N 1
ATOM 1596 C CA . ARG A 1 202 ? 21.488 -23.029 -8.741 1.00 63.00 202 ARG A CA 1
ATOM 1597 C C . ARG A 1 202 ? 22.199 -21.971 -9.589 1.00 63.00 202 ARG A C 1
ATOM 1599 O O . ARG A 1 202 ? 23.336 -21.632 -9.289 1.00 63.00 202 ARG A O 1
ATOM 1606 N N . SER A 1 203 ? 21.540 -21.451 -10.625 1.00 65.38 203 SER A N 1
ATOM 1607 C CA . SER A 1 203 ? 22.100 -20.431 -11.515 1.00 65.38 203 SER A CA 1
ATOM 1608 C C . SER A 1 203 ? 22.180 -19.065 -10.830 1.00 65.38 203 SER A C 1
ATOM 1610 O O . SER A 1 203 ? 23.216 -18.414 -10.907 1.00 65.38 203 SER A O 1
ATOM 1612 N N . LEU A 1 204 ? 21.125 -18.653 -10.115 1.00 65.75 204 LEU A N 1
ATOM 1613 C CA . LEU A 1 204 ? 21.138 -17.416 -9.322 1.00 65.75 204 LEU A CA 1
ATOM 1614 C C . LEU A 1 204 ? 22.126 -17.521 -8.156 1.00 65.75 204 LEU A C 1
ATOM 1616 O O . LEU A 1 204 ? 22.932 -16.618 -7.959 1.00 65.75 204 LEU A O 1
ATOM 1620 N N . GLN A 1 205 ? 22.149 -18.669 -7.470 1.00 67.19 205 GLN A N 1
ATOM 1621 C CA . GLN A 1 205 ? 23.135 -18.953 -6.420 1.00 67.19 205 GLN A CA 1
ATOM 1622 C C . GLN A 1 205 ? 24.581 -18.819 -6.919 1.00 67.19 205 GLN A C 1
ATOM 1624 O O . GLN A 1 205 ? 25.415 -18.257 -6.219 1.00 67.19 205 GLN A O 1
ATOM 1629 N N . ALA A 1 206 ? 24.885 -19.305 -8.127 1.00 65.88 206 ALA A N 1
ATOM 1630 C CA . ALA A 1 206 ? 26.220 -19.183 -8.709 1.00 65.88 206 ALA A CA 1
ATOM 1631 C C . ALA A 1 206 ? 26.584 -17.725 -9.047 1.00 65.88 206 ALA A C 1
ATOM 1633 O O . ALA A 1 206 ? 27.677 -17.278 -8.713 1.00 65.88 206 ALA A O 1
ATOM 1634 N N . ILE A 1 207 ? 25.660 -16.965 -9.648 1.00 71.38 207 ILE A N 1
ATOM 1635 C CA . ILE A 1 207 ? 25.883 -15.548 -9.989 1.00 71.38 207 ILE A CA 1
ATOM 1636 C C . ILE A 1 207 ? 26.146 -14.712 -8.732 1.00 71.38 207 ILE A C 1
ATOM 1638 O O . ILE A 1 207 ? 27.032 -13.856 -8.733 1.00 71.38 207 ILE A O 1
ATOM 1642 N N . GLU A 1 208 ? 25.388 -14.946 -7.662 1.00 74.44 208 GLU A N 1
ATOM 1643 C CA . GLU A 1 208 ? 25.530 -14.211 -6.402 1.00 74.44 208 GLU A CA 1
ATOM 1644 C C . GLU A 1 208 ? 26.758 -14.644 -5.600 1.00 74.44 208 GLU A C 1
ATOM 1646 O O . GLU A 1 208 ? 27.367 -13.809 -4.932 1.00 74.44 208 GLU A O 1
ATOM 1651 N N . LEU A 1 209 ? 27.181 -15.906 -5.721 1.00 70.38 209 LEU A N 1
ATOM 1652 C CA . LEU A 1 209 ? 28.461 -16.363 -5.186 1.00 70.38 209 LEU A CA 1
ATOM 1653 C C . LEU A 1 209 ? 29.643 -15.635 -5.850 1.00 70.38 209 LEU A C 1
ATOM 1655 O O . LEU A 1 209 ? 30.607 -15.294 -5.172 1.00 70.38 209 LEU A O 1
ATOM 1659 N N . GLU A 1 210 ? 29.566 -15.379 -7.160 1.00 72.69 210 GLU A N 1
ATOM 1660 C CA . GLU A 1 210 ? 30.620 -14.691 -7.919 1.00 72.69 210 GLU A CA 1
ATOM 1661 C C . GLU A 1 210 ? 30.578 -13.159 -7.771 1.00 72.69 210 GLU A C 1
ATOM 1663 O O . GLU A 1 210 ? 31.620 -12.518 -7.654 1.00 72.69 210 GLU A O 1
ATOM 1668 N N . SER A 1 211 ? 29.382 -12.560 -7.789 1.00 74.94 211 SER A N 1
ATOM 1669 C CA . SER A 1 211 ? 29.188 -11.096 -7.811 1.00 74.94 211 SER A CA 1
ATOM 1670 C C . SER A 1 211 ? 28.969 -10.476 -6.427 1.00 74.94 211 SER A C 1
ATOM 1672 O O . SER A 1 211 ? 29.015 -9.253 -6.284 1.00 74.94 211 SER A O 1
ATOM 1674 N N . GLY A 1 212 ? 28.698 -11.301 -5.416 1.00 75.12 212 GLY A N 1
ATOM 1675 C CA . GLY A 1 212 ? 28.270 -10.875 -4.090 1.00 75.12 212 GLY A CA 1
ATOM 1676 C C . GLY A 1 212 ? 26.757 -10.660 -3.977 1.00 75.12 212 GLY A C 1
ATOM 1677 O O . GLY A 1 212 ? 26.059 -10.318 -4.939 1.00 75.12 212 GLY A O 1
ATOM 1678 N N . ILE A 1 213 ? 26.258 -10.830 -2.753 1.00 77.94 213 ILE A N 1
ATOM 1679 C CA . ILE A 1 213 ? 24.839 -10.708 -2.410 1.00 77.94 213 ILE A CA 1
ATOM 1680 C C . ILE A 1 213 ? 24.334 -9.281 -2.674 1.00 77.94 213 ILE A C 1
ATOM 1682 O O . ILE A 1 213 ? 24.995 -8.282 -2.368 1.00 77.94 213 ILE A O 1
ATOM 1686 N N . GLY A 1 214 ? 23.157 -9.185 -3.291 1.00 78.50 214 GLY A N 1
ATOM 1687 C CA . GLY A 1 214 ? 22.456 -7.946 -3.621 1.00 78.50 214 GLY A CA 1
ATOM 1688 C C . GLY A 1 214 ? 23.079 -7.131 -4.758 1.00 78.50 214 GLY A C 1
ATOM 1689 O O . GLY A 1 214 ? 22.545 -6.077 -5.108 1.00 78.50 214 GLY A O 1
ATOM 1690 N N . HIS A 1 215 ? 24.192 -7.578 -5.355 1.00 81.88 215 HIS A N 1
ATOM 1691 C CA . HIS A 1 215 ? 24.929 -6.788 -6.345 1.00 81.88 215 HIS A CA 1
ATOM 1692 C C . HIS A 1 215 ? 24.120 -6.538 -7.626 1.00 81.88 215 HIS A C 1
ATOM 1694 O O . HIS A 1 215 ? 23.923 -5.388 -8.025 1.00 81.88 215 HIS A O 1
ATOM 1700 N N . GLN A 1 216 ? 23.607 -7.603 -8.250 1.00 79.31 216 GLN A N 1
ATOM 1701 C CA . GLN A 1 216 ? 22.837 -7.508 -9.499 1.00 79.31 216 GLN A CA 1
ATOM 1702 C C . GLN A 1 216 ? 21.535 -6.723 -9.306 1.00 79.31 216 GLN A C 1
ATOM 1704 O O . GLN A 1 216 ? 21.184 -5.874 -10.125 1.00 79.31 216 GLN A O 1
ATOM 1709 N N . TRP A 1 217 ? 20.861 -6.955 -8.179 1.00 81.94 217 TRP A N 1
ATOM 1710 C CA . TRP A 1 217 ? 19.667 -6.217 -7.780 1.00 81.94 217 TRP A CA 1
ATOM 1711 C C . TRP A 1 217 ? 19.934 -4.709 -7.693 1.00 81.94 217 TRP A C 1
ATOM 1713 O O . TRP A 1 217 ? 19.221 -3.905 -8.296 1.00 81.94 217 TRP A O 1
ATOM 1723 N N . ARG A 1 218 ? 21.032 -4.315 -7.033 1.00 83.81 218 ARG A N 1
ATOM 1724 C CA . ARG A 1 218 ? 21.441 -2.909 -6.919 1.00 83.81 218 ARG A CA 1
ATOM 1725 C C . ARG A 1 218 ? 21.745 -2.280 -8.278 1.00 83.81 218 ARG A C 1
ATOM 1727 O O . ARG A 1 218 ? 21.335 -1.147 -8.520 1.00 83.81 218 ARG A O 1
ATOM 1734 N N . LEU A 1 219 ? 22.437 -2.993 -9.169 1.00 84.94 219 LEU A N 1
ATOM 1735 C CA . LEU A 1 219 ? 22.717 -2.504 -10.523 1.00 84.94 219 LEU A CA 1
ATOM 1736 C C . LEU A 1 219 ? 21.431 -2.262 -11.320 1.00 84.94 219 LEU A C 1
ATOM 1738 O O . LEU A 1 219 ? 21.296 -1.220 -11.963 1.00 84.94 219 LEU A O 1
ATOM 1742 N N . TRP A 1 220 ? 20.473 -3.189 -11.251 1.00 86.81 220 TRP A N 1
ATOM 1743 C CA . TRP A 1 220 ? 19.184 -3.044 -11.928 1.00 86.81 220 TRP A CA 1
ATOM 1744 C C . TRP A 1 220 ? 18.377 -1.858 -11.386 1.00 86.81 220 TRP A C 1
ATOM 1746 O O . TRP A 1 220 ? 17.906 -1.022 -12.168 1.00 86.81 220 TRP A O 1
ATOM 1756 N N . LYS A 1 221 ? 18.271 -1.715 -10.058 1.00 88.38 221 LYS A N 1
ATOM 1757 C CA . LYS A 1 221 ? 17.586 -0.559 -9.472 1.00 88.38 221 LYS A CA 1
ATOM 1758 C C . LYS A 1 221 ? 18.300 0.751 -9.842 1.00 88.38 221 LYS A C 1
ATOM 1760 O O . LYS A 1 221 ? 17.640 1.746 -10.128 1.00 88.38 221 LYS A O 1
ATOM 1765 N N . TRP A 1 222 ? 19.638 0.773 -9.875 1.00 88.88 222 TRP A N 1
ATOM 1766 C CA . TRP A 1 222 ? 20.408 1.958 -10.280 1.00 88.88 222 TRP A CA 1
ATOM 1767 C C . TRP A 1 222 ? 20.129 2.346 -11.736 1.00 88.88 222 TRP A C 1
ATOM 1769 O O . TRP A 1 222 ? 19.895 3.516 -12.039 1.00 88.88 222 TRP A O 1
ATOM 1779 N N . ALA A 1 223 ? 20.101 1.365 -12.641 1.00 88.75 223 ALA A N 1
ATOM 1780 C CA . ALA A 1 223 ? 19.738 1.592 -14.036 1.00 88.75 223 ALA A CA 1
ATOM 1781 C C . ALA A 1 223 ? 18.316 2.165 -14.160 1.00 88.75 223 ALA A C 1
ATOM 1783 O O . ALA A 1 223 ? 18.108 3.127 -14.900 1.00 88.75 223 ALA A O 1
ATOM 1784 N N . SER A 1 224 ? 17.367 1.641 -13.378 1.00 90.62 224 SER A N 1
ATOM 1785 C CA . SER A 1 224 ? 15.985 2.137 -13.323 1.00 90.62 224 SER A CA 1
ATOM 1786 C C . SER A 1 224 ? 15.896 3.568 -12.779 1.00 90.62 224 SER A C 1
ATOM 1788 O O . SER A 1 224 ? 15.159 4.392 -13.321 1.00 90.62 224 SER A O 1
ATOM 1790 N N . TYR A 1 225 ? 16.703 3.911 -11.769 1.00 91.81 225 TYR A N 1
ATOM 1791 C CA . TYR A 1 225 ? 16.807 5.281 -11.263 1.00 91.81 225 TYR A CA 1
ATOM 1792 C C . TYR A 1 225 ? 17.286 6.241 -12.354 1.00 91.81 225 TYR A C 1
ATOM 1794 O O . TYR A 1 225 ? 16.608 7.229 -12.646 1.00 91.81 225 TYR A O 1
ATOM 1802 N N . CYS A 1 226 ? 18.402 5.919 -13.012 1.00 89.25 226 CYS A N 1
ATOM 1803 C CA . CYS A 1 226 ? 18.933 6.730 -14.105 1.00 89.25 226 CYS A CA 1
ATOM 1804 C C . CYS A 1 226 ? 17.946 6.860 -15.273 1.00 89.25 226 CYS A C 1
ATOM 1806 O O . CYS A 1 226 ? 17.848 7.938 -15.857 1.00 89.25 226 CYS A O 1
ATOM 1808 N N . ALA A 1 227 ? 17.195 5.799 -15.586 1.00 86.50 227 ALA A N 1
ATOM 1809 C CA . ALA A 1 227 ? 16.116 5.845 -16.567 1.00 86.50 227 ALA A CA 1
ATOM 1810 C C . ALA A 1 227 ? 15.046 6.868 -16.160 1.00 86.50 227 ALA A C 1
ATOM 1812 O O . ALA A 1 227 ? 14.747 7.783 -16.924 1.00 86.50 227 ALA A O 1
ATOM 1813 N N . SER A 1 228 ? 14.526 6.765 -14.931 1.00 90.81 228 SER A N 1
ATOM 1814 C CA . SER A 1 228 ? 13.458 7.644 -14.439 1.00 90.81 228 SER A CA 1
ATOM 1815 C C . SER A 1 228 ? 13.847 9.130 -14.446 1.00 90.81 228 SER A C 1
ATOM 1817 O O . SER A 1 228 ? 13.060 9.969 -14.886 1.00 90.81 228 SER A O 1
ATOM 1819 N N . GLU A 1 229 ? 15.070 9.465 -14.018 1.00 88.94 229 GLU A N 1
ATOM 1820 C CA . GLU A 1 229 ? 15.558 10.849 -13.993 1.00 88.94 229 GLU A CA 1
ATOM 1821 C C . GLU A 1 229 ? 15.762 11.397 -15.404 1.00 88.94 229 GLU A C 1
ATOM 1823 O O . GLU A 1 229 ? 15.345 12.515 -15.699 1.00 88.94 229 GLU A O 1
ATOM 1828 N N . ARG A 1 230 ? 16.330 10.595 -16.307 1.00 84.12 230 ARG A N 1
ATOM 1829 C CA . ARG A 1 230 ? 16.576 11.018 -17.686 1.00 84.12 230 ARG A CA 1
ATOM 1830 C C . ARG A 1 230 ? 15.285 11.251 -18.463 1.00 84.12 230 ARG A C 1
ATOM 1832 O O . ARG A 1 230 ? 15.177 12.239 -19.186 1.00 84.12 230 ARG A O 1
ATOM 1839 N N . ILE A 1 231 ? 14.301 10.365 -18.312 1.00 84.19 231 ILE A N 1
ATOM 1840 C CA . ILE A 1 231 ? 12.990 10.531 -18.953 1.00 84.19 231 ILE A CA 1
ATOM 1841 C C . ILE A 1 231 ? 12.314 11.795 -18.410 1.00 84.19 231 ILE A C 1
ATOM 1843 O O . ILE A 1 231 ? 11.739 12.564 -19.179 1.00 84.19 231 ILE A O 1
ATOM 1847 N N . PHE A 1 232 ? 12.448 12.071 -17.109 1.00 86.81 232 PHE A N 1
ATOM 1848 C CA . PHE A 1 232 ? 11.970 13.319 -16.522 1.00 86.81 232 PHE A CA 1
ATOM 1849 C C . PHE A 1 232 ? 12.668 14.558 -17.108 1.00 86.81 232 PHE A C 1
ATOM 1851 O O . PHE A 1 232 ? 11.986 15.500 -17.505 1.00 86.81 232 PHE A O 1
ATOM 1858 N N . GLU A 1 233 ? 14.002 14.568 -17.204 1.00 85.56 233 GLU A N 1
ATOM 1859 C CA . GLU A 1 233 ? 14.780 15.685 -17.773 1.00 85.56 233 GLU A CA 1
ATOM 1860 C C . GLU A 1 233 ? 14.387 16.005 -19.222 1.00 85.56 233 GLU A C 1
ATOM 1862 O O . GLU A 1 233 ? 14.422 17.160 -19.645 1.00 85.56 233 GLU A O 1
ATOM 1867 N N . GLN A 1 234 ? 13.969 14.989 -19.976 1.00 80.44 234 GLN A N 1
ATOM 1868 C CA . GLN A 1 234 ? 13.520 15.119 -21.361 1.00 80.44 234 GLN A CA 1
ATOM 1869 C C . GLN A 1 234 ? 12.034 15.490 -21.501 1.00 80.44 234 GLN A C 1
ATOM 1871 O O . GLN A 1 234 ? 11.530 15.526 -22.624 1.00 80.44 234 GLN A O 1
ATOM 1876 N N . ASN A 1 235 ? 11.328 15.770 -20.398 1.00 78.88 235 ASN A N 1
ATOM 1877 C CA . ASN A 1 235 ? 9.870 15.946 -20.367 1.00 78.88 235 ASN A CA 1
ATOM 1878 C C . ASN A 1 235 ? 9.124 14.766 -21.016 1.00 78.88 235 ASN A C 1
ATOM 1880 O O . ASN A 1 235 ? 8.191 14.955 -21.800 1.00 78.88 235 ASN A O 1
ATOM 1884 N N . GLY A 1 236 ? 9.581 13.547 -20.725 1.00 77.12 236 GLY A N 1
ATOM 1885 C CA . GLY A 1 236 ? 8.952 12.315 -21.177 1.00 77.12 236 GLY A CA 1
ATOM 1886 C C . GLY A 1 236 ? 7.605 12.039 -20.505 1.00 77.12 236 GLY A C 1
ATOM 1887 O O . GLY A 1 236 ? 7.053 12.850 -19.761 1.00 77.12 236 GLY A O 1
ATOM 1888 N N . GLY A 1 237 ? 7.070 10.860 -20.798 1.00 84.81 237 GLY A N 1
ATOM 1889 C CA . GLY A 1 237 ? 5.774 10.390 -20.323 1.00 84.81 237 GLY A CA 1
ATOM 1890 C C . GLY A 1 237 ? 5.718 10.227 -18.809 1.00 84.81 237 GLY A C 1
ATOM 1891 O O . GLY A 1 237 ? 6.639 9.674 -18.203 1.00 84.81 237 GLY A O 1
ATOM 1892 N N . LYS A 1 238 ? 4.633 10.689 -18.180 1.00 91.25 238 LYS A N 1
ATOM 1893 C CA . LYS A 1 238 ? 4.501 10.675 -16.714 1.00 91.25 238 LYS A CA 1
ATOM 1894 C C . LYS A 1 238 ? 4.398 9.246 -16.178 1.00 91.25 238 LYS A C 1
ATOM 1896 O O . LYS A 1 238 ? 4.962 8.959 -15.123 1.00 91.25 238 LYS A O 1
ATOM 1901 N N . TYR A 1 239 ? 3.729 8.350 -16.909 1.00 93.19 239 TYR A N 1
ATOM 1902 C CA . TYR A 1 239 ? 3.624 6.947 -16.511 1.00 93.19 239 TYR A CA 1
ATOM 1903 C C . TYR A 1 239 ? 4.922 6.194 -16.766 1.00 93.19 239 TYR A C 1
ATOM 1905 O O . TYR A 1 239 ? 5.297 5.364 -15.944 1.00 93.19 239 TYR A O 1
ATOM 1913 N N . GLU A 1 240 ? 5.666 6.531 -17.826 1.00 90.94 240 GLU A N 1
ATOM 1914 C CA . GLU A 1 240 ? 6.990 5.940 -18.038 1.00 90.94 240 GLU A CA 1
ATOM 1915 C C . GLU A 1 240 ? 7.923 6.249 -16.868 1.00 90.94 240 GLU A C 1
ATOM 1917 O O . GLU A 1 240 ? 8.490 5.340 -16.259 1.00 90.94 240 GLU A O 1
ATOM 1922 N N . ILE A 1 241 ? 8.015 7.532 -16.505 1.00 93.31 241 ILE A N 1
ATOM 1923 C CA . ILE A 1 241 ? 8.809 8.004 -15.369 1.00 93.31 241 ILE A CA 1
ATOM 1924 C C . ILE A 1 241 ? 8.429 7.234 -14.104 1.00 93.31 241 ILE A C 1
ATOM 1926 O O . ILE A 1 241 ? 9.310 6.748 -13.396 1.00 93.31 241 ILE A O 1
ATOM 1930 N N . ALA A 1 242 ? 7.131 7.097 -13.830 1.00 95.50 242 ALA A N 1
ATOM 1931 C CA . ALA A 1 242 ? 6.654 6.446 -12.622 1.00 95.50 242 ALA A CA 1
ATOM 1932 C C . ALA A 1 242 ? 6.886 4.929 -12.605 1.00 95.50 242 ALA A C 1
ATOM 1934 O O . ALA A 1 242 ? 7.252 4.399 -11.558 1.00 95.50 242 ALA A O 1
ATOM 1935 N N . VAL A 1 243 ? 6.738 4.237 -13.741 1.00 95.31 243 VAL A N 1
ATOM 1936 C CA . VAL A 1 243 ? 7.020 2.797 -13.861 1.00 95.31 243 VAL A CA 1
ATOM 1937 C C . VAL A 1 243 ? 8.483 2.508 -13.531 1.00 95.31 243 VAL A C 1
ATOM 1939 O O . VAL A 1 243 ? 8.746 1.617 -12.728 1.00 95.31 243 VAL A O 1
ATOM 1942 N N . TYR A 1 244 ? 9.435 3.283 -14.065 1.00 93.56 244 TYR A N 1
ATOM 1943 C CA . TYR A 1 244 ? 10.856 3.124 -13.719 1.00 93.56 244 TYR A CA 1
ATOM 1944 C C . TYR A 1 244 ? 11.166 3.584 -12.290 1.00 93.56 244 TYR A C 1
ATOM 1946 O O . TYR A 1 244 ? 11.940 2.940 -11.578 1.00 93.56 244 TYR A O 1
ATOM 1954 N N . ALA A 1 245 ? 10.538 4.669 -11.834 1.00 95.19 245 ALA A N 1
ATOM 1955 C CA . ALA A 1 245 ? 10.709 5.167 -10.474 1.00 95.19 245 ALA A CA 1
ATOM 1956 C C . ALA A 1 245 ? 10.234 4.157 -9.416 1.00 95.19 245 ALA A C 1
ATOM 1958 O O . ALA A 1 245 ? 10.877 4.021 -8.376 1.00 95.19 245 ALA A O 1
ATOM 1959 N N . ALA A 1 246 ? 9.170 3.403 -9.709 1.00 94.94 246 ALA A N 1
ATOM 1960 C CA . ALA A 1 246 ? 8.643 2.341 -8.854 1.00 94.94 246 ALA A CA 1
ATOM 1961 C C . ALA A 1 246 ? 9.592 1.161 -8.660 1.00 94.94 246 ALA A C 1
ATOM 1963 O O . ALA A 1 246 ? 9.476 0.479 -7.647 1.00 94.94 246 ALA A O 1
ATOM 1964 N N . GLN A 1 247 ? 10.512 0.926 -9.598 1.00 91.44 247 GLN A N 1
ATOM 1965 C CA . GLN A 1 247 ? 11.510 -0.144 -9.498 1.00 91.44 247 GLN A CA 1
ATOM 1966 C C . GLN A 1 247 ? 12.711 0.243 -8.625 1.00 91.44 247 GLN A C 1
ATOM 1968 O O . GLN A 1 247 ? 13.442 -0.613 -8.142 1.00 91.44 247 GLN A O 1
ATOM 1973 N N . CYS A 1 248 ? 12.934 1.542 -8.423 1.00 92.06 248 CYS A N 1
ATOM 1974 C CA . CYS A 1 248 ? 14.076 2.081 -7.681 1.00 92.06 248 CYS A CA 1
ATOM 1975 C C . CYS A 1 248 ? 13.667 2.922 -6.467 1.00 92.06 248 CYS A C 1
ATOM 1977 O O . CYS A 1 248 ? 14.491 3.662 -5.927 1.00 92.06 248 CYS A O 1
ATOM 1979 N N . SER A 1 249 ? 12.398 2.833 -6.059 1.00 94.50 249 SER A N 1
ATOM 1980 C CA . SER A 1 249 ? 11.846 3.518 -4.885 1.00 94.50 249 SER A CA 1
ATOM 1981 C C . SER A 1 249 ? 12.014 5.056 -4.923 1.00 94.50 249 SER A C 1
ATOM 1983 O O . SER A 1 249 ? 12.144 5.716 -3.886 1.00 94.50 249 SER A O 1
ATOM 1985 N N . ASN A 1 250 ? 12.030 5.657 -6.123 1.00 94.94 250 ASN A N 1
ATOM 1986 C CA . ASN A 1 250 ? 12.211 7.100 -6.338 1.00 94.94 250 ASN A CA 1
ATOM 1987 C C . ASN A 1 250 ? 10.881 7.861 -6.171 1.00 94.94 250 ASN A C 1
ATOM 1989 O O . ASN A 1 250 ? 10.209 8.238 -7.138 1.00 94.94 250 ASN A O 1
ATOM 1993 N N . LEU A 1 251 ? 10.498 8.105 -4.917 1.00 94.69 251 LEU A N 1
ATOM 1994 C CA . LEU A 1 251 ? 9.242 8.760 -4.533 1.00 94.69 251 LEU A CA 1
ATOM 1995 C C . LEU A 1 251 ? 9.025 10.130 -5.182 1.00 94.69 251 LEU A C 1
ATOM 1997 O O . LEU A 1 251 ? 7.897 10.460 -5.541 1.00 94.69 251 LEU A O 1
ATOM 2001 N N . LYS A 1 252 ? 10.084 10.917 -5.398 1.00 93.81 252 LYS A N 1
ATOM 2002 C CA . LYS A 1 252 ? 10.012 12.225 -6.070 1.00 93.81 252 LYS A CA 1
ATOM 2003 C C . LYS A 1 252 ? 9.384 12.122 -7.463 1.00 93.81 252 LYS A C 1
ATOM 2005 O O . LYS A 1 252 ? 8.761 13.073 -7.929 1.00 93.81 252 LYS A O 1
ATOM 2010 N N . ARG A 1 253 ? 9.567 10.983 -8.131 1.00 94.50 253 ARG A N 1
ATOM 2011 C CA . ARG A 1 253 ? 9.062 10.713 -9.479 1.00 94.50 253 ARG A CA 1
ATOM 2012 C C . ARG A 1 253 ? 7.751 9.929 -9.480 1.00 94.50 253 ARG A C 1
ATOM 2014 O O . ARG A 1 253 ? 6.949 10.135 -10.381 1.00 94.50 253 ARG A O 1
ATOM 2021 N N . MET A 1 254 ? 7.498 9.106 -8.461 1.00 94.88 254 MET A N 1
ATOM 2022 C CA . MET A 1 254 ? 6.244 8.349 -8.325 1.00 94.88 254 MET A CA 1
ATOM 2023 C C . MET A 1 254 ? 5.076 9.191 -7.790 1.00 94.88 254 MET A C 1
ATOM 2025 O O . MET A 1 254 ? 3.979 9.161 -8.343 1.00 94.88 254 MET A O 1
ATOM 2029 N N . LEU A 1 255 ? 5.291 9.942 -6.704 1.00 94.44 255 LEU A N 1
ATOM 2030 C CA . LEU A 1 255 ? 4.215 10.628 -5.978 1.00 94.44 255 LEU A CA 1
ATOM 2031 C C . LEU A 1 255 ? 3.413 11.645 -6.812 1.00 94.44 255 LEU A C 1
ATOM 2033 O O . LEU A 1 255 ? 2.203 11.722 -6.598 1.00 94.44 255 LEU A O 1
ATOM 2037 N N . PRO A 1 256 ? 3.992 12.372 -7.791 1.00 93.00 256 PRO A N 1
ATOM 2038 C CA . PRO A 1 256 ? 3.229 13.314 -8.612 1.00 93.00 256 PRO A CA 1
ATOM 2039 C C . PRO A 1 256 ? 2.065 12.700 -9.400 1.00 93.00 256 PRO A C 1
ATOM 2041 O O . PRO A 1 256 ? 1.118 13.414 -9.720 1.00 93.00 256 PRO A O 1
ATOM 2044 N N . ILE A 1 257 ? 2.116 11.401 -9.720 1.00 93.56 257 ILE A N 1
ATOM 2045 C CA . ILE A 1 257 ? 1.025 10.715 -10.430 1.00 93.56 257 ILE A CA 1
ATOM 2046 C C . ILE A 1 257 ? 0.051 9.990 -9.490 1.00 93.56 257 ILE A C 1
ATOM 2048 O O . ILE A 1 257 ? -0.944 9.432 -9.945 1.00 93.56 257 ILE A O 1
ATOM 2052 N N . CYS A 1 258 ? 0.324 9.989 -8.184 1.00 95.06 258 CYS A N 1
ATOM 2053 C CA . CYS A 1 258 ? -0.520 9.361 -7.176 1.00 95.06 258 CYS A CA 1
ATOM 2054 C C . CYS A 1 258 ? -1.682 10.305 -6.825 1.00 95.06 258 CYS A C 1
ATOM 2056 O O . CYS A 1 258 ? -1.535 11.209 -6.001 1.00 95.06 258 CYS A O 1
ATOM 2058 N N . THR A 1 259 ? -2.832 10.125 -7.477 1.00 93.44 259 THR A N 1
ATOM 2059 C CA . THR A 1 259 ? -3.992 11.031 -7.357 1.00 93.44 259 THR A CA 1
ATOM 2060 C C . THR A 1 259 ? -4.985 10.664 -6.255 1.00 93.44 259 THR A C 1
ATOM 2062 O O . THR A 1 259 ? -5.933 11.410 -6.019 1.00 93.44 259 THR A O 1
ATOM 2065 N N . ASP A 1 260 ? -4.771 9.547 -5.575 1.00 94.44 260 ASP A N 1
ATOM 2066 C CA . ASP A 1 260 ? -5.614 9.005 -4.511 1.00 94.44 260 ASP A CA 1
ATOM 2067 C C . ASP A 1 260 ? -4.757 8.519 -3.337 1.00 94.44 260 ASP A C 1
ATOM 2069 O O . ASP A 1 260 ? -3.538 8.335 -3.454 1.00 94.44 260 ASP A O 1
ATOM 2073 N N . TRP A 1 261 ? -5.402 8.367 -2.179 1.00 96.00 261 TRP A N 1
ATOM 2074 C CA . TRP A 1 261 ? -4.719 8.030 -0.936 1.00 96.00 261 TRP A CA 1
ATOM 2075 C C . TRP A 1 261 ? -4.076 6.645 -1.001 1.00 96.00 261 TRP A C 1
ATOM 2077 O O . TRP A 1 261 ? -2.924 6.503 -0.595 1.00 96.00 261 TRP A O 1
ATOM 2087 N N . GLU A 1 262 ? -4.773 5.652 -1.554 1.00 95.94 262 GLU A N 1
ATOM 2088 C CA . GLU A 1 262 ? -4.292 4.275 -1.669 1.00 95.94 262 GLU A CA 1
ATOM 2089 C C . GLU A 1 262 ? -2.994 4.213 -2.459 1.00 95.94 262 GLU A C 1
ATOM 2091 O O . GLU A 1 262 ? -2.019 3.617 -2.009 1.00 95.94 262 GLU A O 1
ATOM 2096 N N . THR A 1 263 ? -2.954 4.888 -3.604 1.00 95.75 263 THR A N 1
ATOM 2097 C CA . THR A 1 263 ? -1.794 4.890 -4.491 1.00 95.75 263 THR A CA 1
ATOM 2098 C C . THR A 1 263 ? -0.598 5.600 -3.866 1.00 95.75 263 THR A C 1
ATOM 2100 O O . THR A 1 263 ? 0.526 5.104 -3.954 1.00 95.75 263 THR A O 1
ATOM 2103 N N . ALA A 1 264 ? -0.814 6.738 -3.198 1.00 96.31 264 ALA A N 1
ATOM 2104 C CA . ALA A 1 264 ? 0.260 7.451 -2.508 1.00 96.31 264 ALA A CA 1
ATOM 2105 C C . ALA A 1 264 ? 0.783 6.663 -1.294 1.00 96.31 264 ALA A C 1
ATOM 2107 O O . ALA A 1 264 ? 1.994 6.584 -1.079 1.00 96.31 264 ALA A O 1
ATOM 2108 N N . CYS A 1 265 ? -0.121 6.051 -0.522 1.00 96.44 265 CYS A N 1
ATOM 2109 C CA . CYS A 1 265 ? 0.220 5.206 0.617 1.00 96.44 265 CYS A CA 1
ATOM 2110 C C . CYS A 1 265 ? 1.003 3.965 0.169 1.00 96.44 265 CYS A C 1
ATOM 2112 O O . CYS A 1 265 ? 2.063 3.682 0.728 1.00 96.44 265 CYS A O 1
ATOM 2114 N N . TRP A 1 266 ? 0.548 3.297 -0.897 1.00 97.06 266 TRP A N 1
ATOM 2115 C CA . TRP A 1 266 ? 1.225 2.155 -1.514 1.00 97.06 266 TRP A CA 1
ATOM 2116 C C . TRP A 1 266 ? 2.628 2.539 -1.973 1.00 97.06 266 TRP A C 1
ATOM 2118 O O . TRP A 1 266 ? 3.590 1.875 -1.599 1.00 97.06 266 TRP A O 1
ATOM 2128 N N . ALA A 1 267 ? 2.770 3.652 -2.702 1.00 96.50 267 ALA A N 1
ATOM 2129 C CA . ALA A 1 267 ? 4.061 4.108 -3.205 1.00 96.50 267 ALA A CA 1
ATOM 2130 C C . ALA A 1 267 ? 5.069 4.324 -2.066 1.00 96.50 267 ALA A C 1
ATOM 2132 O O . ALA A 1 267 ? 6.208 3.864 -2.165 1.00 96.50 267 ALA A O 1
ATOM 2133 N N . MET A 1 268 ? 4.657 4.978 -0.973 1.00 95.56 268 MET A N 1
ATOM 2134 C CA . MET A 1 268 ? 5.521 5.213 0.189 1.00 95.56 268 MET A CA 1
ATOM 2135 C C . MET A 1 268 ? 5.833 3.933 0.969 1.00 95.56 268 MET A C 1
ATOM 2137 O O . MET A 1 268 ? 6.988 3.731 1.336 1.00 95.56 268 MET A O 1
ATOM 2141 N N . ALA A 1 269 ? 4.839 3.076 1.218 1.00 95.81 269 ALA A N 1
ATOM 2142 C CA . ALA A 1 269 ? 5.022 1.843 1.984 1.00 95.81 269 ALA A CA 1
ATOM 2143 C C . ALA A 1 269 ? 5.905 0.838 1.229 1.00 95.81 269 ALA A C 1
ATOM 2145 O O . ALA A 1 269 ? 6.851 0.300 1.805 1.00 95.81 269 ALA A O 1
ATOM 2146 N N . LYS A 1 270 ? 5.655 0.659 -0.076 1.00 95.25 270 LYS A N 1
ATOM 2147 C CA . LYS A 1 270 ? 6.471 -0.169 -0.973 1.00 95.25 270 LYS A CA 1
ATOM 2148 C C . LYS A 1 270 ? 7.902 0.351 -1.050 1.00 95.25 270 LYS A C 1
ATOM 2150 O O . LYS A 1 270 ? 8.831 -0.412 -0.814 1.00 95.25 270 LYS A O 1
ATOM 2155 N N . SER A 1 271 ? 8.079 1.651 -1.305 1.00 94.94 271 SER A N 1
ATOM 2156 C CA . SER A 1 271 ? 9.415 2.261 -1.396 1.00 94.94 271 SER A CA 1
ATOM 2157 C C . SER A 1 271 ? 10.202 2.115 -0.096 1.00 94.94 271 SER A C 1
ATOM 2159 O O . SER A 1 271 ? 11.386 1.791 -0.125 1.00 94.94 271 SER A O 1
ATOM 2161 N N . TRP A 1 272 ? 9.547 2.304 1.052 1.00 94.75 272 TRP A N 1
ATOM 2162 C CA . TRP A 1 272 ? 10.190 2.118 2.348 1.00 94.75 272 TRP A CA 1
ATOM 2163 C C . TRP A 1 272 ? 10.642 0.669 2.547 1.00 94.75 272 TRP A C 1
ATOM 2165 O O . TRP A 1 272 ? 11.807 0.438 2.858 1.00 94.75 272 TRP A O 1
ATOM 2175 N N . LEU A 1 273 ? 9.755 -0.305 2.314 1.00 93.56 273 LEU A N 1
ATOM 2176 C CA . LEU A 1 273 ? 10.070 -1.727 2.466 1.00 93.56 273 LEU A CA 1
ATOM 2177 C C . LEU A 1 273 ? 11.232 -2.153 1.557 1.00 93.56 273 LEU A C 1
ATOM 2179 O O . LEU A 1 273 ? 12.170 -2.799 2.017 1.00 93.56 273 LEU A O 1
ATOM 2183 N N . GLU A 1 274 ? 11.202 -1.750 0.288 1.00 91.88 274 GLU A N 1
ATOM 2184 C CA . GLU A 1 274 ? 12.257 -2.046 -0.684 1.00 91.88 274 GLU A CA 1
ATOM 2185 C C . GLU A 1 274 ? 13.623 -1.501 -0.265 1.00 91.88 274 GLU A C 1
ATOM 2187 O O . GLU A 1 274 ? 14.633 -2.178 -0.447 1.00 91.88 274 GLU A O 1
ATOM 2192 N N . ILE A 1 275 ? 13.661 -0.299 0.310 1.00 92.00 275 ILE A N 1
ATOM 2193 C CA . ILE A 1 275 ? 14.902 0.312 0.788 1.00 92.00 275 ILE A CA 1
ATOM 2194 C C . ILE A 1 275 ? 15.407 -0.381 2.054 1.00 92.00 275 ILE A C 1
ATOM 2196 O O . ILE A 1 275 ? 16.613 -0.573 2.195 1.00 92.00 275 ILE A O 1
ATOM 2200 N N . GLN A 1 276 ? 14.519 -0.805 2.955 1.00 91.38 276 GLN A N 1
ATOM 2201 C CA . GLN A 1 276 ? 14.919 -1.581 4.133 1.00 91.38 276 GLN A CA 1
ATOM 2202 C C . GLN A 1 276 ? 15.542 -2.922 3.734 1.00 91.38 276 GLN A C 1
ATOM 2204 O O . GLN A 1 276 ? 16.575 -3.301 4.282 1.00 91.38 276 GLN A O 1
ATOM 2209 N N . VAL A 1 277 ? 14.973 -3.587 2.725 1.00 89.88 277 VAL A N 1
ATOM 2210 C CA . VAL A 1 277 ? 15.555 -4.796 2.129 1.00 89.88 277 VAL A CA 1
ATOM 2211 C C . VAL A 1 277 ? 16.921 -4.494 1.510 1.00 89.88 277 VAL A C 1
ATOM 2213 O O . VAL A 1 277 ? 17.881 -5.204 1.797 1.00 89.88 277 VAL A O 1
ATOM 2216 N N . ASP A 1 278 ? 17.059 -3.423 0.723 1.00 88.31 278 ASP A N 1
ATOM 2217 C CA . ASP A 1 278 ? 18.347 -3.054 0.115 1.00 88.31 278 ASP A CA 1
ATOM 2218 C C . ASP A 1 278 ? 19.435 -2.783 1.170 1.00 88.31 278 ASP A C 1
ATOM 2220 O O . ASP A 1 278 ? 20.597 -3.162 0.983 1.00 88.31 278 ASP A O 1
ATOM 2224 N N . LEU A 1 279 ? 19.067 -2.129 2.279 1.00 88.31 279 LEU A N 1
ATOM 2225 C CA . LEU A 1 279 ? 19.962 -1.861 3.405 1.00 88.31 279 LEU A CA 1
ATOM 2226 C C . LEU A 1 279 ? 20.383 -3.145 4.117 1.00 88.31 279 LEU A C 1
ATOM 2228 O O . LEU A 1 279 ? 21.542 -3.251 4.519 1.00 88.31 279 LEU A O 1
ATOM 2232 N N . GLU A 1 280 ? 19.479 -4.111 4.259 1.00 87.88 280 GLU A N 1
ATOM 2233 C CA . GLU A 1 280 ? 19.801 -5.395 4.872 1.00 87.88 280 GLU A CA 1
ATOM 2234 C C . GLU A 1 280 ? 20.709 -6.238 3.972 1.00 87.88 280 GLU A C 1
ATOM 2236 O O . GLU A 1 280 ? 21.775 -6.668 4.408 1.00 87.88 280 GLU A O 1
ATOM 2241 N N . LEU A 1 281 ? 20.400 -6.339 2.677 1.00 85.19 281 LEU A N 1
ATOM 2242 C CA . LEU A 1 281 ? 21.265 -7.014 1.701 1.00 85.19 281 LEU A CA 1
ATOM 2243 C C . LEU A 1 281 ? 22.665 -6.389 1.624 1.00 85.19 281 LEU A C 1
ATOM 2245 O O . LEU A 1 281 ? 23.658 -7.076 1.391 1.00 85.19 281 LEU A O 1
ATOM 2249 N N . ALA A 1 282 ? 22.778 -5.074 1.837 1.00 84.12 282 ALA A N 1
ATOM 2250 C CA . ALA A 1 282 ? 24.072 -4.405 1.917 1.00 84.12 282 ALA A CA 1
ATOM 2251 C C . ALA A 1 282 ? 24.874 -4.784 3.177 1.00 84.12 282 ALA A C 1
ATOM 2253 O O . ALA A 1 282 ? 26.105 -4.722 3.145 1.00 84.12 282 ALA A O 1
ATOM 2254 N N . ARG A 1 283 ? 24.209 -5.152 4.280 1.00 82.38 283 ARG A N 1
ATOM 2255 C CA . ARG A 1 283 ? 24.857 -5.582 5.532 1.00 82.38 283 ARG A CA 1
ATOM 2256 C C . ARG A 1 283 ? 25.325 -7.029 5.475 1.00 82.38 283 ARG A C 1
ATOM 2258 O O . ARG A 1 283 ? 26.374 -7.322 6.047 1.00 82.38 283 ARG A O 1
ATOM 2265 N N . SER A 1 284 ? 24.594 -7.887 4.773 1.00 71.31 284 SER A N 1
ATOM 2266 C CA . SER A 1 284 ? 24.875 -9.321 4.663 1.00 71.31 284 SER A CA 1
ATOM 2267 C C . SER A 1 284 ? 26.055 -9.688 3.754 1.00 71.31 284 SER A C 1
ATOM 2269 O O . SER A 1 284 ? 26.376 -10.864 3.605 1.00 71.31 284 SER A O 1
ATOM 2271 N N . GLN A 1 285 ? 26.742 -8.712 3.146 1.00 65.81 285 GLN A N 1
ATOM 2272 C CA . GLN A 1 285 ? 27.854 -8.994 2.237 1.00 65.81 285 GLN A CA 1
ATOM 2273 C C . GLN A 1 285 ? 28.992 -9.783 2.930 1.00 65.81 285 GLN A C 1
ATOM 2275 O O . GLN A 1 285 ? 29.528 -9.328 3.953 1.00 65.81 285 GLN A O 1
ATOM 2280 N N . PRO A 1 286 ? 29.410 -10.939 2.372 1.00 51.31 286 PRO A N 1
ATOM 2281 C CA . PRO A 1 286 ? 30.503 -11.739 2.916 1.00 51.31 286 PRO A CA 1
ATOM 2282 C C . PRO A 1 286 ? 31.821 -10.955 2.850 1.00 51.31 286 PRO A C 1
ATOM 2284 O O . PRO A 1 286 ? 32.260 -10.551 1.777 1.00 51.31 286 PRO A O 1
ATOM 2287 N N . GLY A 1 287 ? 32.433 -10.698 4.008 1.00 51.56 287 GLY A N 1
ATOM 2288 C CA . GLY A 1 287 ? 33.726 -10.006 4.118 1.00 51.56 287 GLY A CA 1
ATOM 2289 C C . GLY A 1 287 ? 33.869 -9.122 5.360 1.00 51.56 287 GLY A C 1
ATOM 2290 O O . GLY A 1 287 ? 34.974 -8.937 5.868 1.00 51.56 287 GLY A O 1
ATOM 2291 N N . ARG A 1 288 ? 32.762 -8.638 5.943 1.00 45.72 288 ARG A N 1
ATOM 2292 C CA . ARG A 1 288 ? 32.813 -7.842 7.188 1.00 45.72 288 ARG A CA 1
ATOM 2293 C C . ARG A 1 288 ? 33.063 -8.698 8.435 1.00 45.72 288 ARG A C 1
ATOM 2295 O O . ARG A 1 288 ? 33.752 -8.267 9.355 1.00 45.72 288 ARG A O 1
ATOM 2302 N N . MET A 1 289 ? 32.533 -9.921 8.458 1.00 38.41 289 MET A N 1
ATOM 2303 C CA . MET A 1 289 ? 32.673 -10.840 9.595 1.00 38.41 289 MET A CA 1
ATOM 2304 C C . MET A 1 289 ? 34.094 -11.427 9.714 1.00 38.41 289 MET A C 1
ATOM 2306 O O . MET A 1 289 ? 34.559 -11.706 10.818 1.00 38.41 289 MET A O 1
ATOM 2310 N N . GLU A 1 290 ? 34.809 -11.566 8.595 1.00 40.59 290 GLU A N 1
ATOM 2311 C CA . GLU A 1 290 ? 36.200 -12.045 8.545 1.00 40.59 290 GLU A CA 1
ATOM 2312 C C . GLU A 1 290 ? 37.195 -10.939 8.935 1.00 40.59 290 GLU A C 1
ATOM 2314 O O . GLU A 1 290 ? 38.131 -11.189 9.695 1.00 40.59 290 GLU A O 1
ATOM 2319 N N . GLN A 1 291 ? 36.936 -9.688 8.532 1.00 39.28 291 GLN A N 1
ATOM 2320 C CA . GLN A 1 291 ? 37.722 -8.523 8.960 1.00 39.28 291 GLN A CA 1
ATOM 2321 C C . GLN A 1 291 ? 37.585 -8.229 10.462 1.00 39.28 291 GLN A C 1
ATOM 2323 O O . GLN A 1 291 ? 38.567 -7.848 11.099 1.00 39.28 291 GLN A O 1
ATOM 2328 N N . LEU A 1 292 ? 36.405 -8.456 11.055 1.00 40.38 292 LEU A N 1
ATOM 2329 C CA . LEU A 1 292 ? 36.197 -8.272 12.497 1.00 40.38 292 LEU A CA 1
ATOM 2330 C C . LEU A 1 292 ? 36.935 -9.326 13.341 1.00 40.38 292 LEU A C 1
ATOM 2332 O O . LEU A 1 292 ? 37.423 -9.008 14.422 1.00 40.38 292 LEU A O 1
ATOM 2336 N N . LYS A 1 293 ? 37.054 -10.566 12.841 1.00 38.16 293 LYS A N 1
ATOM 2337 C CA . LYS A 1 293 ? 37.849 -11.622 13.491 1.00 38.16 293 LYS A CA 1
ATOM 2338 C C . LYS A 1 293 ? 39.352 -11.368 13.362 1.00 38.16 293 LYS A C 1
ATOM 2340 O O . LYS A 1 293 ? 40.081 -11.608 14.315 1.00 38.16 293 LYS A O 1
ATOM 2345 N N . SER A 1 294 ? 39.802 -10.816 12.234 1.00 38.72 294 SER A N 1
ATOM 2346 C CA . SER A 1 294 ? 41.214 -10.471 12.020 1.00 38.72 294 SER A CA 1
ATOM 2347 C C . SER A 1 294 ? 41.706 -9.307 12.892 1.00 38.72 294 SER A C 1
ATOM 2349 O O . SER A 1 294 ? 42.905 -9.214 13.137 1.00 38.72 294 SER A O 1
ATOM 2351 N N . TYR A 1 295 ? 40.817 -8.423 13.358 1.00 42.97 295 TYR A N 1
ATOM 2352 C CA . TYR A 1 295 ? 41.179 -7.280 14.211 1.00 42.97 295 TYR A CA 1
ATOM 2353 C C . TYR A 1 295 ? 41.230 -7.611 15.713 1.00 42.97 295 TYR A C 1
ATOM 2355 O O . TYR A 1 295 ? 41.747 -6.817 16.495 1.00 42.97 295 TYR A O 1
ATOM 2363 N N . GLY A 1 296 ? 40.699 -8.768 16.126 1.00 41.06 296 GLY A N 1
ATOM 2364 C CA . GLY A 1 296 ? 40.665 -9.194 17.528 1.00 41.06 296 GLY A CA 1
ATOM 2365 C C . GLY A 1 296 ? 41.919 -9.922 18.020 1.00 41.06 296 GLY A C 1
ATOM 2366 O O . GLY A 1 296 ? 42.045 -10.115 19.224 1.00 41.06 296 GLY A O 1
ATOM 2367 N N . ASP A 1 297 ? 42.835 -10.306 17.124 1.00 41.50 297 ASP A N 1
ATOM 2368 C CA . ASP A 1 297 ? 43.932 -11.244 17.434 1.00 41.50 297 ASP A CA 1
ATOM 2369 C C . ASP A 1 297 ? 45.342 -10.654 17.215 1.00 41.50 297 ASP A C 1
ATOM 2371 O O . ASP A 1 297 ? 46.322 -11.371 17.040 1.00 41.50 297 ASP A O 1
ATOM 2375 N N . GLY A 1 298 ? 45.464 -9.322 17.211 1.00 39.66 298 GLY A N 1
ATOM 2376 C CA . GLY A 1 298 ? 46.718 -8.630 16.898 1.00 39.66 298 GLY A CA 1
ATOM 2377 C C . GLY A 1 298 ? 46.953 -7.373 17.727 1.00 39.66 298 GLY A C 1
ATOM 2378 O O . GLY A 1 298 ? 47.097 -6.291 17.165 1.00 39.66 298 GLY A O 1
ATOM 2379 N N . ILE A 1 299 ? 46.999 -7.496 19.056 1.00 43.75 299 ILE A N 1
ATOM 2380 C CA . ILE A 1 299 ? 47.632 -6.484 19.916 1.00 43.75 299 ILE A CA 1
ATOM 2381 C C . ILE A 1 299 ? 48.947 -7.064 20.443 1.00 43.75 299 ILE A C 1
ATOM 2383 O O . ILE A 1 299 ? 49.002 -7.548 21.567 1.00 43.75 299 ILE A O 1
ATOM 2387 N N . ASP A 1 300 ? 49.997 -7.012 19.619 1.00 36.25 300 ASP A N 1
ATOM 2388 C CA . ASP A 1 300 ? 51.369 -6.769 20.083 1.00 36.25 300 ASP A CA 1
ATOM 2389 C C . ASP A 1 300 ? 52.257 -6.279 18.916 1.00 36.25 300 ASP A C 1
ATOM 2391 O O . ASP A 1 300 ? 52.244 -6.870 17.837 1.00 36.25 300 ASP A O 1
ATOM 2395 N N . GLY A 1 301 ? 53.033 -5.207 19.134 1.00 31.94 301 GLY A N 1
ATOM 2396 C CA . GLY A 1 301 ? 54.131 -4.781 18.243 1.00 31.94 301 GLY A CA 1
ATOM 2397 C C . GLY A 1 301 ? 53.961 -3.500 17.394 1.00 31.94 301 GLY A C 1
ATOM 2398 O O . GLY A 1 301 ? 53.595 -3.569 16.231 1.00 31.94 301 GLY A O 1
ATOM 2399 N N . SER A 1 302 ? 54.316 -2.355 17.995 1.00 30.80 302 SER A N 1
ATOM 2400 C CA . SER A 1 302 ? 54.935 -1.084 17.515 1.00 30.80 302 SER A CA 1
ATOM 2401 C C . SER A 1 302 ? 55.151 -0.697 16.015 1.00 30.80 302 SER A C 1
ATOM 2403 O O . SER A 1 302 ? 55.178 -1.533 15.120 1.00 30.80 302 SER A O 1
ATOM 2405 N N . PRO A 1 303 ? 55.388 0.615 15.731 1.00 47.44 303 PRO A N 1
ATOM 2406 C CA . PRO A 1 303 ? 54.950 1.311 14.518 1.00 47.44 303 PRO A CA 1
ATOM 2407 C C . PRO A 1 303 ? 56.015 1.443 13.414 1.00 47.44 303 PRO A C 1
ATOM 2409 O O . PRO A 1 303 ? 57.181 1.735 13.676 1.00 47.44 303 PRO A O 1
ATOM 2412 N N . GLY A 1 304 ? 55.579 1.362 12.156 1.00 28.86 304 GLY A N 1
ATOM 2413 C CA . GLY A 1 304 ? 56.369 1.726 10.979 1.00 28.86 304 GLY A CA 1
ATOM 2414 C C . GLY A 1 304 ? 55.449 2.187 9.853 1.00 28.86 304 GLY A C 1
ATOM 2415 O O . GLY A 1 304 ? 54.606 1.422 9.394 1.00 28.86 304 GLY A O 1
ATOM 2416 N N . GLY A 1 305 ? 55.559 3.457 9.461 1.00 34.22 305 GLY A N 1
ATOM 2417 C CA . GLY A 1 305 ? 54.731 4.051 8.413 1.00 34.22 305 GLY A CA 1
ATOM 2418 C C . GLY A 1 305 ? 55.132 3.622 7.003 1.00 34.22 305 GLY A C 1
ATOM 2419 O O . GLY A 1 305 ? 56.285 3.269 6.787 1.00 34.22 305 GLY A O 1
ATOM 2420 N N . ILE A 1 306 ? 54.177 3.723 6.071 1.00 30.70 306 ILE A N 1
ATOM 2421 C CA . ILE A 1 306 ? 54.328 4.088 4.652 1.00 30.70 306 ILE A CA 1
ATOM 2422 C C . ILE A 1 306 ? 52.974 4.666 4.187 1.00 30.70 306 ILE A C 1
ATOM 2424 O O . ILE A 1 306 ? 51.916 4.089 4.433 1.00 30.70 306 ILE A O 1
ATOM 2428 N N . ASP A 1 307 ? 53.056 5.831 3.544 1.00 29.20 307 ASP A N 1
ATOM 2429 C CA . ASP A 1 307 ? 52.009 6.572 2.836 1.00 29.20 307 ASP A CA 1
ATOM 2430 C C . ASP A 1 307 ? 51.358 5.796 1.678 1.00 29.20 307 ASP A C 1
ATOM 2432 O O . ASP A 1 307 ? 52.004 4.978 1.024 1.00 29.20 307 ASP A O 1
ATOM 2436 N N . GLY A 1 308 ? 50.132 6.199 1.309 1.00 29.34 308 GLY A N 1
ATOM 2437 C CA . GLY A 1 308 ? 49.701 6.153 -0.096 1.00 29.34 308 GLY A CA 1
ATOM 2438 C C . GLY A 1 308 ? 48.287 5.639 -0.371 1.00 29.34 308 GLY A C 1
ATOM 2439 O O . GLY A 1 308 ? 48.121 4.539 -0.881 1.00 29.34 308 GLY A O 1
ATOM 2440 N N . THR A 1 309 ? 47.277 6.483 -0.128 1.00 33.50 309 THR A N 1
ATOM 2441 C CA . THR A 1 309 ? 45.989 6.525 -0.863 1.00 33.50 309 THR A CA 1
ATOM 2442 C C . THR A 1 309 ? 45.303 5.184 -1.168 1.00 33.50 309 THR A C 1
ATOM 2444 O O . THR A 1 309 ? 45.216 4.767 -2.323 1.00 33.50 309 THR A O 1
ATOM 2447 N N . SER A 1 310 ? 44.688 4.565 -0.163 1.00 29.73 310 SER A N 1
ATOM 2448 C CA . SER A 1 310 ? 43.549 3.679 -0.401 1.00 29.73 310 SER A CA 1
ATOM 2449 C C . SER A 1 310 ? 42.298 4.538 -0.610 1.00 29.73 310 SER A C 1
ATOM 2451 O O . SER A 1 310 ? 41.754 5.137 0.316 1.00 29.73 310 SER A O 1
ATOM 2453 N N . GLN A 1 311 ? 41.850 4.651 -1.861 1.00 31.12 311 GLN A N 1
ATOM 2454 C CA . GLN A 1 311 ? 40.489 5.107 -2.141 1.00 31.12 311 GLN A CA 1
ATOM 2455 C C . GLN A 1 311 ? 39.502 4.184 -1.401 1.00 31.12 311 GLN A C 1
ATOM 2457 O O . GLN A 1 311 ? 39.713 2.965 -1.419 1.00 31.12 311 GLN A O 1
ATOM 2462 N N . PRO A 1 312 ? 38.439 4.706 -0.762 1.00 32.81 312 PRO A N 1
ATOM 2463 C CA . PRO A 1 312 ? 37.458 3.850 -0.112 1.00 32.81 312 PRO A CA 1
ATOM 2464 C C . PRO A 1 312 ? 36.779 2.987 -1.181 1.00 32.81 312 PRO A C 1
ATOM 2466 O O . PRO A 1 312 ? 36.219 3.512 -2.144 1.00 32.81 312 PRO A O 1
ATOM 2469 N N . SER A 1 313 ? 36.837 1.662 -1.026 1.00 32.81 313 SER A N 1
ATOM 2470 C CA . SER A 1 313 ? 35.979 0.751 -1.794 1.00 32.81 313 SER A CA 1
ATOM 2471 C C . SER A 1 313 ? 34.508 1.120 -1.557 1.00 32.81 313 SER A C 1
ATOM 2473 O O . SER A 1 313 ? 34.180 1.548 -0.447 1.00 32.81 313 SER A O 1
ATOM 2475 N N . PRO A 1 314 ? 33.621 0.982 -2.562 1.00 39.00 314 PRO A N 1
ATOM 2476 C CA . PRO A 1 314 ? 32.240 1.438 -2.480 1.00 39.00 314 PRO A CA 1
ATOM 2477 C C . PRO A 1 314 ? 31.467 0.537 -1.518 1.00 39.00 314 PRO A C 1
ATOM 2479 O O . PRO A 1 314 ? 30.872 -0.468 -1.899 1.00 39.00 314 PRO A O 1
ATOM 2482 N N . GLY A 1 315 ? 31.520 0.897 -0.243 1.00 38.22 315 GLY A N 1
ATOM 2483 C CA . GLY A 1 315 ? 30.730 0.287 0.805 1.00 38.22 315 GLY A CA 1
ATOM 2484 C C . GLY A 1 315 ? 29.235 0.621 0.669 1.00 38.22 315 GLY A C 1
ATOM 2485 O O . GLY A 1 315 ? 28.781 1.139 -0.360 1.00 38.22 315 GLY A O 1
ATOM 2486 N N . PRO A 1 316 ? 28.445 0.357 1.720 1.00 41.56 316 PRO A N 1
ATOM 2487 C CA . PRO A 1 316 ? 26.993 0.580 1.767 1.00 41.56 316 PRO A CA 1
ATOM 2488 C C . PRO A 1 316 ? 26.519 2.033 1.516 1.00 41.56 316 PRO A C 1
ATOM 2490 O O . PRO A 1 316 ? 25.321 2.285 1.514 1.00 41.56 316 PRO A O 1
ATOM 2493 N N . GLU A 1 317 ? 27.418 2.980 1.230 1.00 48.97 317 GLU A N 1
ATOM 2494 C CA . GLU A 1 317 ? 27.136 4.373 0.839 1.00 48.97 317 GLU A CA 1
ATOM 2495 C C . GLU A 1 317 ? 26.766 4.559 -0.654 1.00 48.97 317 GLU A C 1
ATOM 2497 O O . GLU A 1 317 ? 26.645 5.685 -1.131 1.00 48.97 317 GLU A O 1
ATOM 2502 N N . SER A 1 318 ? 26.603 3.476 -1.422 1.00 60.34 318 SER A N 1
ATOM 2503 C CA . SER A 1 318 ? 26.481 3.521 -2.893 1.00 60.34 318 SER A CA 1
ATOM 2504 C C . SER A 1 318 ? 25.053 3.581 -3.455 1.00 60.34 318 SER A C 1
ATOM 2506 O O . SER A 1 318 ? 24.900 3.747 -4.664 1.00 60.34 318 SER A O 1
ATOM 2508 N N . TRP A 1 319 ? 24.003 3.467 -2.633 1.00 72.69 319 TRP A N 1
ATOM 2509 C CA . TRP A 1 319 ? 22.635 3.757 -3.089 1.00 72.69 319 TRP A CA 1
ATOM 2510 C C . TRP A 1 319 ? 22.447 5.279 -3.196 1.00 72.69 319 TRP A C 1
ATOM 2512 O O . TRP A 1 319 ? 22.966 5.983 -2.327 1.00 72.69 319 TRP A O 1
ATOM 2522 N N . PRO A 1 320 ? 21.749 5.838 -4.211 1.00 77.50 320 PRO A N 1
ATOM 2523 C CA . PRO A 1 320 ? 21.654 7.286 -4.350 1.00 77.50 320 PRO A CA 1
ATOM 2524 C C . PRO A 1 320 ? 21.122 7.910 -3.057 1.00 77.50 320 PRO A C 1
ATOM 2526 O O . PRO A 1 320 ? 19.971 7.689 -2.680 1.00 77.50 320 PRO A O 1
ATOM 2529 N N . LEU A 1 321 ? 21.942 8.729 -2.386 1.00 83.06 321 LEU A N 1
ATOM 2530 C CA . LEU A 1 321 ? 21.544 9.434 -1.157 1.00 83.06 321 LEU A CA 1
ATOM 2531 C C . LEU A 1 321 ? 20.244 10.220 -1.366 1.00 83.06 321 LEU A C 1
ATOM 2533 O O . LEU A 1 321 ? 19.427 10.350 -0.463 1.00 83.06 321 LEU A O 1
ATOM 2537 N N . GLN A 1 322 ? 20.025 10.700 -2.590 1.00 85.50 322 GLN A N 1
ATOM 2538 C CA . GLN A 1 322 ? 18.797 11.358 -3.021 1.00 85.50 322 GLN A CA 1
ATOM 2539 C C . GLN A 1 322 ? 17.562 10.463 -2.880 1.00 85.50 322 GLN A C 1
ATOM 2541 O O . GLN A 1 322 ? 16.518 10.977 -2.502 1.00 85.50 322 GLN A O 1
ATOM 2546 N N . VAL A 1 323 ? 17.657 9.161 -3.164 1.00 89.06 323 VAL A N 1
ATOM 2547 C CA . VAL A 1 323 ? 16.559 8.191 -3.005 1.00 89.06 323 VAL A CA 1
ATOM 2548 C C . VAL A 1 323 ? 16.369 7.836 -1.532 1.00 89.06 323 VAL A C 1
ATOM 2550 O O . VAL A 1 323 ? 15.236 7.821 -1.056 1.00 89.06 323 VAL A O 1
ATOM 2553 N N . LEU A 1 324 ? 17.459 7.630 -0.782 1.00 89.88 324 LEU A N 1
ATOM 2554 C CA . LEU A 1 324 ? 17.393 7.360 0.662 1.00 89.88 324 LEU A CA 1
ATOM 2555 C C . LEU A 1 324 ? 16.737 8.517 1.430 1.00 89.88 324 LEU A C 1
ATOM 2557 O O . LEU A 1 324 ? 15.845 8.300 2.244 1.00 89.88 324 LEU A O 1
ATOM 2561 N N . ASN A 1 325 ? 17.112 9.758 1.114 1.00 90.06 325 ASN A N 1
ATOM 2562 C CA . ASN A 1 325 ? 16.589 10.959 1.771 1.00 90.06 325 ASN A CA 1
ATOM 2563 C C . ASN A 1 325 ? 15.092 11.198 1.512 1.00 90.06 325 ASN A C 1
ATOM 2565 O O . ASN A 1 325 ? 14.451 11.942 2.255 1.00 90.06 325 ASN A O 1
ATOM 2569 N N . GLN A 1 326 ? 14.523 10.582 0.473 1.00 91.50 326 GLN A N 1
ATOM 2570 C CA . GLN A 1 326 ? 13.091 10.671 0.188 1.00 91.50 326 GLN A CA 1
ATOM 2571 C C . GLN A 1 326 ? 12.254 9.761 1.090 1.00 91.50 326 GLN A C 1
ATOM 2573 O O . GLN A 1 326 ? 11.065 10.033 1.282 1.00 91.50 326 GLN A O 1
ATOM 2578 N N . GLN A 1 327 ? 12.843 8.708 1.664 1.00 92.62 327 GLN A N 1
ATOM 2579 C CA . GLN A 1 327 ? 12.086 7.695 2.393 1.00 92.62 327 GLN A CA 1
ATOM 2580 C C . GLN A 1 327 ? 11.551 8.224 3.727 1.00 92.62 327 GLN A C 1
ATOM 2582 O O . GLN A 1 327 ? 12.146 9.112 4.351 1.00 92.62 327 GLN A O 1
ATOM 2587 N N . PRO A 1 328 ? 10.366 7.776 4.173 1.00 91.94 328 PRO A N 1
ATOM 2588 C CA . PRO A 1 328 ? 9.944 8.004 5.549 1.00 91.94 328 PRO A CA 1
ATOM 2589 C C . PRO A 1 328 ? 10.885 7.271 6.517 1.00 91.94 328 PRO A C 1
ATOM 2591 O O . PRO A 1 328 ? 11.488 6.265 6.164 1.00 91.94 328 PRO A O 1
ATOM 2594 N N . ARG A 1 329 ? 11.048 7.788 7.739 1.00 90.19 329 ARG A N 1
ATOM 2595 C CA . ARG A 1 329 ? 11.888 7.123 8.754 1.00 90.19 329 ARG A CA 1
ATOM 2596 C C . ARG A 1 329 ? 11.175 5.933 9.383 1.00 90.19 329 ARG A C 1
ATOM 2598 O O . ARG A 1 329 ? 11.786 4.904 9.634 1.00 90.19 329 ARG A O 1
ATOM 2605 N N . ASP A 1 330 ? 9.884 6.104 9.615 1.00 91.12 330 ASP A N 1
ATOM 2606 C CA . ASP A 1 330 ? 8.980 5.135 10.206 1.00 91.12 330 ASP A CA 1
ATOM 2607 C C . ASP A 1 330 ? 7.569 5.339 9.632 1.00 91.12 330 ASP A C 1
ATOM 2609 O O . ASP A 1 330 ? 7.317 6.243 8.821 1.00 91.12 330 ASP A O 1
ATOM 2613 N N . LEU A 1 331 ? 6.631 4.500 10.067 1.00 91.12 331 LEU A N 1
ATOM 2614 C CA . LEU A 1 331 ? 5.241 4.568 9.630 1.00 91.12 331 LEU A CA 1
ATOM 2615 C C . LEU A 1 331 ? 4.556 5.888 10.028 1.00 91.12 331 LEU A C 1
ATOM 2617 O O . LEU A 1 331 ? 3.722 6.397 9.285 1.00 91.12 331 LEU A O 1
ATOM 2621 N N . SER A 1 332 ? 4.934 6.495 11.156 1.00 92.56 332 SER A N 1
ATOM 2622 C CA . SER A 1 332 ? 4.396 7.795 11.579 1.00 92.56 332 SER A CA 1
ATOM 2623 C C . SER A 1 332 ? 4.814 8.905 10.612 1.00 92.56 332 SER A C 1
ATOM 2625 O O . SER A 1 332 ? 3.975 9.666 10.130 1.00 92.56 332 SER A O 1
ATOM 2627 N N . ALA A 1 333 ? 6.094 8.950 10.243 1.00 93.31 333 ALA A N 1
ATOM 2628 C CA . ALA A 1 333 ? 6.640 9.878 9.263 1.00 93.31 333 ALA A CA 1
ATOM 2629 C C . ALA A 1 333 ? 6.040 9.659 7.866 1.00 93.31 333 ALA A C 1
ATOM 2631 O O . ALA A 1 333 ? 5.827 10.629 7.140 1.00 93.31 333 ALA A O 1
ATOM 2632 N N . LEU A 1 334 ? 5.741 8.409 7.489 1.00 93.81 334 LEU A N 1
ATOM 2633 C CA . LEU A 1 334 ? 5.013 8.095 6.254 1.00 93.81 334 LEU A CA 1
ATOM 2634 C C . LEU A 1 334 ? 3.640 8.766 6.259 1.00 93.81 334 LEU A C 1
ATOM 2636 O O . LEU A 1 334 ? 3.312 9.524 5.346 1.00 93.81 334 LEU A O 1
ATOM 2640 N N . LEU A 1 335 ? 2.856 8.549 7.314 1.00 93.25 335 LEU A N 1
ATOM 2641 C CA . LEU A 1 335 ? 1.523 9.134 7.422 1.00 93.25 335 LEU A CA 1
ATOM 2642 C C . LEU A 1 335 ? 1.581 10.664 7.506 1.00 93.25 335 LEU A C 1
ATOM 2644 O O . LEU A 1 335 ? 0.772 11.339 6.875 1.00 93.25 335 LEU A O 1
ATOM 2648 N N . GLN A 1 336 ? 2.564 11.237 8.202 1.00 92.75 336 GLN A N 1
ATOM 2649 C CA . GLN A 1 336 ? 2.785 12.687 8.218 1.00 92.75 336 GLN A CA 1
ATOM 2650 C C . GLN A 1 336 ? 3.076 13.243 6.818 1.00 92.75 336 GLN A C 1
ATOM 2652 O O . GLN A 1 336 ? 2.524 14.281 6.455 1.00 92.75 336 GLN A O 1
ATOM 2657 N N . LYS A 1 337 ? 3.872 12.541 6.000 1.00 91.81 337 LYS A N 1
ATOM 2658 C CA . LYS A 1 337 ? 4.127 12.922 4.600 1.00 91.81 337 LYS A CA 1
ATOM 2659 C C . LYS A 1 337 ? 2.862 12.885 3.737 1.00 91.81 337 LYS A C 1
ATOM 2661 O O . LYS A 1 337 ? 2.703 13.744 2.875 1.00 91.81 337 LYS A O 1
ATOM 2666 N N . LEU A 1 338 ? 1.932 11.958 3.987 1.00 92.62 338 LEU A N 1
ATOM 2667 C CA . LEU A 1 338 ? 0.621 11.957 3.315 1.00 92.62 338 LEU A CA 1
ATOM 2668 C C . LEU A 1 338 ? -0.237 13.178 3.702 1.00 92.62 338 LEU A C 1
ATOM 2670 O O . LEU A 1 338 ? -1.062 13.632 2.911 1.00 92.62 338 LEU A O 1
ATOM 2674 N N . HIS A 1 339 ? -0.042 13.738 4.900 1.00 90.25 339 HIS A N 1
ATOM 2675 C CA . HIS A 1 339 ? -0.756 14.934 5.355 1.00 90.25 339 HIS A CA 1
ATOM 2676 C C . HIS A 1 339 ? -0.097 16.248 4.909 1.00 90.25 339 HIS A C 1
ATOM 2678 O O . HIS A 1 339 ? -0.809 17.234 4.725 1.00 90.25 339 HIS A O 1
ATOM 2684 N N . SER A 1 340 ? 1.231 16.290 4.745 1.00 84.50 340 SER A N 1
ATOM 2685 C CA . SER A 1 340 ? 1.977 17.544 4.550 1.00 84.50 340 SER A CA 1
ATOM 2686 C C . SER A 1 340 ? 1.764 18.210 3.187 1.00 84.50 340 SER A C 1
ATOM 2688 O O . SER A 1 340 ? 2.028 19.401 3.057 1.00 84.50 340 SER A O 1
ATOM 2690 N N . GLY A 1 341 ? 1.280 17.479 2.175 1.00 75.38 341 GLY A N 1
ATOM 2691 C CA . GLY A 1 341 ? 0.920 18.032 0.859 1.00 75.38 341 GLY A CA 1
ATOM 2692 C C . GLY A 1 341 ? 2.094 18.521 -0.004 1.00 75.38 341 GLY A C 1
ATOM 2693 O O . GLY A 1 341 ? 1.879 18.907 -1.145 1.00 75.38 341 GLY A O 1
ATOM 2694 N N . GLU A 1 342 ? 3.333 18.498 0.498 1.00 77.38 342 GLU A N 1
ATOM 2695 C CA . GLU A 1 342 ? 4.504 19.060 -0.199 1.00 77.38 342 GLU A CA 1
ATOM 2696 C C . GLU A 1 342 ? 4.920 18.235 -1.429 1.00 77.38 342 GLU A C 1
ATOM 2698 O O . GLU A 1 342 ? 5.359 18.782 -2.437 1.00 77.38 342 GLU A O 1
ATOM 2703 N N . MET A 1 343 ? 4.762 16.911 -1.356 1.00 78.44 343 MET A N 1
ATOM 2704 C CA . MET A 1 343 ? 5.161 15.972 -2.414 1.00 78.44 343 MET A CA 1
ATOM 2705 C C . MET A 1 343 ? 3.995 15.160 -2.987 1.00 78.44 343 MET A C 1
ATOM 2707 O O . MET A 1 343 ? 4.205 14.359 -3.894 1.00 78.44 343 MET A O 1
ATOM 2711 N N . VAL A 1 344 ? 2.785 15.325 -2.449 1.00 87.88 344 VAL A N 1
ATOM 2712 C CA . VAL A 1 344 ? 1.609 14.509 -2.784 1.00 87.88 344 VAL A CA 1
ATOM 2713 C C . VAL A 1 344 ? 0.503 15.367 -3.381 1.00 87.88 344 VAL A C 1
ATOM 2715 O O . VAL A 1 344 ? 0.386 16.552 -3.082 1.00 87.88 344 VAL A O 1
ATOM 2718 N N . HIS A 1 345 ? -0.323 14.760 -4.229 1.00 91.31 345 HIS A N 1
ATOM 2719 C CA . HIS A 1 345 ? -1.456 15.440 -4.843 1.00 91.31 345 HIS A CA 1
ATOM 2720 C C . HIS A 1 345 ? -2.466 15.915 -3.780 1.00 91.31 345 HIS A C 1
ATOM 2722 O O . HIS A 1 345 ? -2.723 15.214 -2.804 1.00 91.31 345 HIS A O 1
ATOM 2728 N N . GLU A 1 346 ? -3.112 17.069 -3.979 1.00 91.50 346 GLU A N 1
ATOM 2729 C CA . GLU A 1 346 ? -4.036 17.663 -2.990 1.00 91.50 346 GLU A CA 1
ATOM 2730 C C . GLU A 1 346 ? -5.189 16.715 -2.599 1.00 91.50 346 GLU A C 1
ATOM 2732 O O . GLU A 1 346 ? -5.649 16.694 -1.456 1.00 91.50 346 GLU A O 1
ATOM 2737 N N . ALA A 1 347 ? -5.639 15.884 -3.544 1.00 92.81 347 ALA A N 1
ATOM 2738 C CA . ALA A 1 347 ? -6.656 14.865 -3.291 1.00 92.81 347 ALA A CA 1
ATOM 2739 C C . ALA A 1 347 ? -6.224 13.836 -2.230 1.00 92.81 347 ALA A C 1
ATOM 2741 O O . ALA A 1 347 ? -7.070 13.391 -1.461 1.00 92.81 347 ALA A O 1
ATOM 2742 N N . VAL A 1 348 ? -4.926 13.530 -2.123 1.00 94.50 348 VAL A N 1
ATOM 2743 C CA . VAL A 1 348 ? -4.365 12.658 -1.078 1.00 94.50 348 VAL A CA 1
ATOM 2744 C C . VAL A 1 348 ? -4.546 13.308 0.290 1.00 94.50 348 VAL A C 1
ATOM 2746 O O . VAL A 1 348 ? -5.101 12.693 1.198 1.00 94.50 348 VAL A O 1
ATOM 2749 N N . THR A 1 349 ? -4.170 14.584 0.426 1.00 93.56 349 THR A N 1
ATOM 2750 C CA . THR A 1 349 ? -4.336 15.339 1.677 1.00 93.56 349 THR A CA 1
ATOM 2751 C C . THR A 1 349 ? -5.806 15.460 2.083 1.00 93.56 349 THR A C 1
ATOM 2753 O O . THR A 1 349 ? -6.123 15.452 3.275 1.00 93.56 349 THR A O 1
ATOM 2756 N N . ARG A 1 350 ? -6.726 15.571 1.114 1.00 92.31 350 ARG A N 1
ATOM 2757 C CA . ARG A 1 350 ? -8.171 15.516 1.387 1.00 92.31 350 ARG A CA 1
ATOM 2758 C C . ARG A 1 350 ? -8.606 14.121 1.836 1.00 92.31 350 ARG A C 1
ATOM 2760 O O . ARG A 1 350 ? -9.302 14.032 2.842 1.00 92.31 350 ARG A O 1
ATOM 2767 N N . GLY A 1 351 ? -8.138 13.069 1.165 1.00 93.25 351 GLY A N 1
ATOM 2768 C CA . GLY A 1 351 ? -8.398 11.674 1.528 1.00 93.25 351 GLY A CA 1
ATOM 2769 C C . GLY A 1 351 ? -7.967 11.351 2.960 1.00 93.25 351 GLY A C 1
ATOM 2770 O O . GLY A 1 351 ? -8.729 10.749 3.707 1.00 93.25 351 GLY A O 1
ATOM 2771 N N . CYS A 1 352 ? -6.820 11.867 3.414 1.00 93.62 352 CYS A N 1
ATOM 2772 C CA . CYS A 1 352 ? -6.365 11.725 4.805 1.00 93.62 352 CYS A CA 1
ATOM 2773 C C . CYS A 1 352 ? -7.379 12.230 5.852 1.00 93.62 352 CYS A C 1
ATOM 2775 O O . CYS A 1 352 ? -7.350 11.789 6.999 1.00 93.62 352 CYS A O 1
ATOM 2777 N N . LYS A 1 353 ? -8.277 13.155 5.483 1.00 91.50 353 LYS A N 1
ATOM 2778 C CA . LYS A 1 353 ? -9.299 13.719 6.380 1.00 91.50 353 LYS A CA 1
ATOM 2779 C C . LYS A 1 353 ? -10.594 12.903 6.401 1.00 91.50 353 LYS A C 1
ATOM 2781 O O . LYS A 1 353 ? -11.435 13.151 7.263 1.00 91.50 353 LYS A O 1
ATOM 2786 N N . GLU A 1 354 ? -10.774 11.940 5.503 1.00 91.56 354 GLU A N 1
ATOM 2787 C CA . GLU A 1 354 ? -11.954 11.072 5.484 1.00 91.56 354 GLU A CA 1
ATOM 2788 C C . GLU A 1 354 ? -11.973 10.149 6.710 1.00 91.56 354 GLU A C 1
ATOM 2790 O O . GLU A 1 354 ? -10.938 9.633 7.133 1.00 91.56 354 GLU A O 1
ATOM 2795 N N . GLN A 1 355 ? -13.156 9.914 7.288 1.00 90.69 355 GLN A N 1
ATOM 2796 C CA . GLN A 1 355 ? -13.295 9.116 8.516 1.00 90.69 355 GLN A CA 1
ATOM 2797 C C . GLN A 1 355 ? -12.731 7.699 8.349 1.00 90.69 355 GLN A C 1
ATOM 2799 O O . GLN A 1 355 ? -12.007 7.219 9.220 1.00 90.69 355 GLN A O 1
ATOM 2804 N N . GLN A 1 356 ? -13.008 7.060 7.207 1.00 90.38 356 GLN A N 1
ATOM 2805 C CA . GLN A 1 356 ? -12.485 5.732 6.890 1.00 90.38 356 GLN A CA 1
ATOM 2806 C C . GLN A 1 356 ? -10.948 5.719 6.861 1.00 90.38 356 GLN A C 1
ATOM 2808 O O . GLN A 1 356 ? -10.341 4.849 7.482 1.00 90.38 356 GLN A O 1
ATOM 2813 N N . ARG A 1 357 ? -10.306 6.704 6.218 1.00 93.06 357 ARG A N 1
ATOM 2814 C CA . ARG A 1 357 ? -8.836 6.777 6.155 1.00 93.06 357 ARG A CA 1
ATOM 2815 C C . ARG A 1 357 ? -8.211 7.048 7.504 1.00 93.06 357 ARG A C 1
ATOM 2817 O O . ARG A 1 357 ? -7.188 6.458 7.828 1.00 93.06 357 ARG A O 1
ATOM 2824 N N . GLN A 1 358 ? -8.829 7.890 8.325 1.00 92.12 358 GLN A N 1
ATOM 2825 C CA . GLN A 1 358 ? -8.346 8.102 9.685 1.00 92.12 358 GLN A CA 1
ATOM 2826 C C . GLN A 1 358 ? -8.403 6.808 10.509 1.00 92.12 358 GLN A C 1
ATOM 2828 O O . GLN A 1 358 ? -7.464 6.525 11.253 1.00 92.12 358 GLN A O 1
ATOM 2833 N N . ILE A 1 359 ? -9.454 5.996 10.352 1.00 91.62 359 ILE A N 1
ATOM 2834 C CA . ILE A 1 359 ? -9.536 4.669 10.976 1.00 91.62 359 ILE A CA 1
ATOM 2835 C C . ILE A 1 359 ? -8.402 3.765 10.474 1.00 91.62 359 ILE A C 1
ATOM 2837 O O . ILE A 1 359 ? -7.656 3.223 11.288 1.00 91.62 359 ILE A O 1
ATOM 2841 N N . GLU A 1 360 ? -8.237 3.634 9.156 1.00 92.56 360 GLU A N 1
ATOM 2842 C CA . GLU A 1 360 ? -7.203 2.795 8.533 1.00 92.56 360 GLU A CA 1
ATOM 2843 C C . GLU A 1 360 ? -5.791 3.198 8.983 1.00 92.56 360 GLU A C 1
ATOM 2845 O O . GLU A 1 360 ? -5.029 2.352 9.441 1.00 92.56 360 GLU A O 1
ATOM 2850 N N . MET A 1 361 ? -5.465 4.491 8.971 1.00 93.06 361 MET A N 1
ATOM 2851 C CA . MET A 1 361 ? -4.167 5.007 9.420 1.00 93.06 361 MET A CA 1
ATOM 2852 C C . MET A 1 361 ? -3.890 4.728 10.906 1.00 93.06 361 MET A C 1
ATOM 2854 O O . MET A 1 361 ? -2.763 4.394 11.272 1.00 93.06 361 MET A O 1
ATOM 2858 N N . ASN A 1 362 ? -4.901 4.827 11.778 1.00 90.62 362 ASN A N 1
ATOM 2859 C CA . ASN A 1 362 ? -4.738 4.487 13.197 1.00 90.62 362 ASN A CA 1
ATOM 2860 C C . ASN A 1 362 ? -4.521 2.983 13.410 1.00 90.62 362 ASN A C 1
ATOM 2862 O O . ASN A 1 362 ? -3.739 2.596 14.280 1.00 90.62 362 ASN A O 1
ATOM 2866 N N . LEU A 1 363 ? -5.189 2.147 12.610 1.00 88.69 363 LEU A N 1
ATOM 2867 C CA . LEU A 1 363 ? -4.999 0.696 12.621 1.00 88.69 363 LEU A CA 1
ATOM 2868 C C . LEU A 1 363 ? -3.600 0.317 12.132 1.00 88.69 363 LEU A C 1
ATOM 2870 O O . LEU A 1 363 ? -2.958 -0.520 12.757 1.00 88.69 363 LEU A O 1
ATOM 2874 N N . MET A 1 364 ? -3.103 0.980 11.085 1.00 90.31 364 MET A N 1
ATOM 2875 C CA . MET A 1 364 ? -1.732 0.811 10.594 1.00 90.31 364 MET A CA 1
ATOM 2876 C C . MET A 1 364 ? -0.699 1.137 11.681 1.00 90.31 364 MET A C 1
ATOM 2878 O O . MET A 1 364 ? 0.258 0.396 11.847 1.00 90.31 364 MET A O 1
ATOM 2882 N N . LEU A 1 365 ? -0.898 2.204 12.463 1.00 89.12 365 LEU A N 1
ATOM 2883 C CA . LEU A 1 365 ? -0.010 2.554 13.583 1.00 89.12 365 LEU A CA 1
ATOM 2884 C C . LEU A 1 365 ? -0.163 1.649 14.816 1.00 89.12 365 LEU A C 1
ATOM 2886 O O . LEU A 1 365 ? 0.587 1.807 15.778 1.00 89.12 365 LEU A O 1
ATOM 2890 N N . GLY A 1 366 ? -1.172 0.774 14.848 1.00 83.25 366 GLY A N 1
ATOM 2891 C CA . GLY A 1 366 ? -1.525 0.007 16.042 1.00 83.25 366 GLY A CA 1
ATOM 2892 C C . GLY A 1 366 ? -2.000 0.872 17.220 1.00 83.25 366 GLY A C 1
ATOM 2893 O O . GLY A 1 366 ? -2.065 0.392 18.351 1.00 83.25 366 GLY A O 1
ATOM 2894 N N . ASN A 1 367 ? -2.352 2.147 16.997 1.00 83.19 367 ASN A N 1
ATOM 2895 C CA . ASN A 1 367 ? -2.796 3.055 18.059 1.00 83.19 367 ASN A CA 1
ATOM 2896 C C . ASN A 1 367 ? -4.304 2.925 18.305 1.00 83.19 367 ASN A C 1
ATOM 2898 O O . ASN A 1 367 ? -5.101 3.835 18.069 1.00 83.19 367 ASN A O 1
ATOM 2902 N N . ILE A 1 368 ? -4.696 1.757 18.800 1.00 82.69 368 ILE A N 1
ATOM 2903 C CA . ILE A 1 368 ? -6.089 1.439 19.105 1.00 82.69 368 ILE A CA 1
ATOM 2904 C C . ILE A 1 368 ? -6.700 2.376 20.176 1.00 82.69 368 ILE A C 1
ATOM 2906 O O . ILE A 1 368 ? -7.853 2.773 20.010 1.00 82.69 368 ILE A O 1
ATOM 2910 N N . PRO A 1 369 ? -5.982 2.814 21.235 1.00 86.50 369 PRO A N 1
ATOM 2911 C CA . PRO A 1 369 ? -6.481 3.841 22.151 1.00 86.50 369 PRO A CA 1
ATOM 2912 C C . PRO A 1 369 ? -6.949 5.120 21.455 1.00 86.50 369 PRO A C 1
ATOM 2914 O O . PRO A 1 369 ? -8.005 5.644 21.796 1.00 86.50 369 PRO A O 1
ATOM 2917 N N . LEU A 1 370 ? -6.172 5.633 20.498 1.00 89.00 370 LEU A N 1
ATOM 2918 C CA . LEU A 1 370 ? -6.533 6.831 19.741 1.00 89.00 370 LEU A CA 1
ATOM 2919 C C . LEU A 1 370 ? -7.692 6.559 18.779 1.00 89.00 370 LEU A C 1
ATOM 2921 O O . LEU A 1 370 ? -8.589 7.389 18.667 1.00 89.00 370 LEU A O 1
ATOM 2925 N N . LEU A 1 371 ? -7.717 5.381 18.148 1.00 90.25 371 LEU A N 1
ATOM 2926 C CA . LEU A 1 371 ? -8.826 4.954 17.295 1.00 90.25 371 LEU A CA 1
ATOM 2927 C C . LEU A 1 371 ? -10.167 4.981 18.041 1.00 90.25 371 LEU A C 1
ATOM 2929 O O . LEU A 1 371 ? -11.148 5.505 17.518 1.00 90.25 371 LEU A O 1
ATOM 2933 N N . LEU A 1 372 ? -10.215 4.431 19.257 1.00 91.06 372 LEU A N 1
ATOM 2934 C CA . LEU A 1 372 ? -11.441 4.392 20.057 1.00 91.06 372 LEU A CA 1
ATOM 2935 C C . LEU A 1 372 ? -11.909 5.793 20.455 1.00 91.06 372 LEU A C 1
ATOM 2937 O O . LEU A 1 372 ? -13.099 6.079 20.351 1.00 91.06 372 LEU A O 1
ATOM 2941 N N . GLU A 1 373 ? -10.991 6.672 20.862 1.00 91.81 373 GLU A N 1
ATOM 2942 C CA . GLU A 1 373 ? -11.309 8.075 21.170 1.00 91.81 373 GLU A CA 1
ATOM 2943 C C . GLU A 1 373 ? -11.822 8.822 19.935 1.00 91.81 373 GLU A C 1
ATOM 2945 O O . GLU A 1 373 ? -12.774 9.595 20.020 1.00 91.81 373 GLU A O 1
ATOM 2950 N N . LEU A 1 374 ? -11.228 8.562 18.769 1.00 91.94 374 LEU A N 1
ATOM 2951 C CA . LEU A 1 374 ? -11.640 9.176 17.515 1.00 91.94 374 LEU A CA 1
ATOM 2952 C C . LEU A 1 374 ? -13.053 8.732 17.117 1.00 91.94 374 LEU A C 1
ATOM 2954 O O . LEU A 1 374 ? -13.907 9.579 16.855 1.00 91.94 374 LEU A O 1
ATOM 2958 N N . ILE A 1 375 ? -13.324 7.424 17.149 1.00 91.75 375 ILE A N 1
ATOM 2959 C CA . ILE A 1 375 ? -14.667 6.878 16.910 1.00 91.75 375 ILE A CA 1
ATOM 2960 C C . ILE A 1 375 ? -15.655 7.470 17.918 1.00 91.75 375 ILE A C 1
ATOM 2962 O O . ILE A 1 375 ? -16.724 7.934 17.522 1.00 91.75 375 ILE A O 1
ATOM 2966 N N . TRP A 1 376 ? -15.288 7.508 19.205 1.00 92.56 376 TRP A N 1
ATOM 2967 C CA . TRP A 1 376 ? -16.113 8.102 20.253 1.00 92.56 376 TRP A CA 1
ATOM 2968 C C . TRP A 1 376 ? -16.440 9.568 19.950 1.00 92.56 376 TRP A C 1
ATOM 2970 O O . TRP A 1 376 ? -17.606 9.944 20.005 1.00 92.56 376 TRP A O 1
ATOM 2980 N N . SER A 1 377 ? -15.462 10.375 19.530 1.00 91.44 377 SER A N 1
ATOM 2981 C CA . SER A 1 377 ? -15.661 11.793 19.194 1.00 91.44 377 SER A CA 1
ATOM 2982 C C . SER A 1 377 ? -16.670 12.033 18.063 1.00 91.44 377 SER A C 1
ATOM 2984 O O . SER A 1 377 ? -17.270 13.104 17.989 1.00 91.44 377 SER A O 1
ATOM 2986 N N . TRP A 1 378 ? -16.885 11.046 17.187 1.00 89.25 378 TRP A N 1
ATOM 2987 C CA . TRP A 1 378 ? -17.854 11.136 16.093 1.00 89.25 378 TRP A CA 1
ATOM 2988 C C . TRP A 1 378 ? -19.257 10.663 16.474 1.00 89.25 378 TRP A C 1
ATOM 2990 O O . TRP A 1 378 ? -20.218 11.040 15.803 1.00 89.25 378 TRP A O 1
ATOM 3000 N N . ILE A 1 379 ? -19.386 9.838 17.516 1.00 88.50 379 ILE A N 1
ATOM 3001 C CA . ILE A 1 379 ? -20.672 9.255 17.933 1.00 88.50 379 ILE A CA 1
ATOM 3002 C C . ILE A 1 379 ? -21.212 9.834 19.245 1.00 88.50 379 ILE A C 1
ATOM 3004 O O . ILE A 1 379 ? -22.401 9.667 19.534 1.00 88.50 379 ILE A O 1
ATOM 3008 N N . ALA A 1 380 ? -20.350 10.458 20.051 1.00 85.50 380 ALA A N 1
ATOM 3009 C CA . ALA A 1 380 ? -20.697 10.998 21.355 1.00 85.50 380 ALA A CA 1
ATOM 3010 C C . ALA A 1 380 ? -21.791 12.075 21.231 1.00 85.50 380 ALA A C 1
ATOM 3012 O O . ALA A 1 380 ? -21.816 12.821 20.248 1.00 85.50 380 ALA A O 1
ATOM 3013 N N . PRO A 1 381 ? -22.697 12.186 22.217 1.00 74.12 381 PRO A N 1
ATOM 3014 C CA . PRO A 1 381 ? -23.622 13.311 22.288 1.00 74.12 381 PRO A CA 1
ATOM 3015 C C . PRO A 1 381 ? -22.859 14.627 22.477 1.00 74.12 381 PRO A C 1
ATOM 3017 O O . PRO A 1 381 ? -21.994 14.699 23.347 1.00 74.12 381 PRO A O 1
ATOM 3020 N N . SER A 1 382 ? -23.162 15.661 21.687 1.00 64.31 382 SER A N 1
ATOM 3021 C CA . SER A 1 382 ? -22.656 17.012 21.955 1.00 64.31 382 SER A CA 1
ATOM 3022 C C . SER A 1 382 ? -23.502 17.676 23.037 1.00 64.31 382 SER A C 1
ATOM 3024 O O . SER A 1 382 ? -24.726 17.616 22.966 1.00 64.31 382 SER A O 1
ATOM 3026 N N . GLU A 1 383 ? -22.872 18.347 24.002 1.00 55.44 383 GLU A N 1
ATOM 3027 C CA . GLU A 1 383 ? -23.592 19.057 25.075 1.00 55.44 383 GLU A CA 1
ATOM 3028 C C . GLU A 1 383 ? -24.434 20.252 24.564 1.00 55.44 383 GLU A C 1
ATOM 3030 O O . GLU A 1 383 ? -25.369 20.670 25.240 1.00 55.44 383 GLU A O 1
ATOM 3035 N N . ASP A 1 384 ? -24.186 20.735 23.338 1.00 50.97 384 ASP A N 1
ATOM 3036 C CA . ASP A 1 384 ? -24.878 21.870 22.694 1.00 50.97 384 ASP A CA 1
ATOM 3037 C C . ASP A 1 384 ? -26.074 21.470 21.791 1.00 50.97 384 ASP A C 1
ATOM 3039 O O . ASP A 1 384 ? -26.412 22.171 20.831 1.00 50.97 384 ASP A O 1
ATOM 3043 N N . ASP A 1 385 ? -26.753 20.352 22.075 1.00 49.66 385 ASP A N 1
ATOM 3044 C CA . ASP A 1 385 ? -27.890 19.815 21.291 1.00 49.66 385 ASP A CA 1
ATOM 3045 C C . ASP A 1 385 ? -29.201 20.650 21.424 1.00 49.66 385 ASP A C 1
ATOM 3047 O O . ASP A 1 385 ? -30.308 20.122 21.519 1.00 49.66 385 ASP A O 1
ATOM 3051 N N . GLN A 1 386 ? -29.103 21.987 21.398 1.00 50.44 386 GLN A N 1
ATOM 3052 C CA . GLN A 1 386 ? -30.222 22.884 21.058 1.00 50.44 386 GLN A CA 1
ATOM 3053 C C . GLN A 1 386 ? -30.313 23.161 19.548 1.00 50.44 386 GLN A C 1
ATOM 3055 O O . GLN A 1 386 ? -31.365 23.584 19.070 1.00 50.44 386 GLN A O 1
ATOM 3060 N N . ASN A 1 387 ? -29.252 22.888 18.777 1.00 37.28 387 ASN A N 1
ATOM 3061 C CA . ASN A 1 387 ? -29.247 23.035 17.322 1.00 37.28 387 ASN A CA 1
ATOM 3062 C C . ASN A 1 387 ? -29.077 21.679 16.628 1.00 37.28 387 ASN A C 1
ATOM 3064 O O . ASN A 1 387 ? -27.980 21.144 16.487 1.00 37.28 387 ASN A O 1
ATOM 3068 N N . ILE A 1 388 ? -30.199 21.160 16.139 1.00 48.22 388 ILE A N 1
ATOM 3069 C CA . ILE A 1 388 ? -30.304 20.058 15.183 1.00 48.22 388 ILE A CA 1
ATOM 3070 C C . ILE A 1 388 ? -29.340 20.304 14.008 1.00 48.22 388 ILE A C 1
ATOM 3072 O O . ILE A 1 388 ? -29.670 21.109 13.146 1.00 48.22 388 ILE A O 1
ATOM 3076 N N . SER A 1 389 ? -28.191 19.613 13.951 1.00 43.28 389 SER A N 1
ATOM 3077 C CA . SER A 1 389 ? -27.617 19.029 12.717 1.00 43.28 389 SER A CA 1
ATOM 3078 C C . SER A 1 389 ? -26.139 18.615 12.845 1.00 43.28 389 SER A C 1
ATOM 3080 O O . SER A 1 389 ? -25.250 19.209 12.235 1.00 43.28 389 SER A O 1
ATOM 3082 N N . ARG A 1 390 ? -25.876 17.475 13.483 1.00 45.69 390 ARG A N 1
ATOM 3083 C CA . ARG A 1 390 ? -25.162 16.401 12.776 1.00 45.69 390 ARG A CA 1
ATOM 3084 C C . ARG A 1 390 ? -25.957 15.116 12.967 1.00 45.69 390 ARG A C 1
ATOM 3086 O O . ARG A 1 390 ? -25.983 14.590 14.077 1.00 45.69 390 ARG A O 1
ATOM 3093 N N . PRO A 1 391 ? -26.631 14.605 11.923 1.00 53.19 391 PRO A N 1
ATOM 3094 C CA . PRO A 1 391 ? -27.131 13.240 11.950 1.00 53.19 391 PRO A CA 1
ATOM 3095 C C . PRO A 1 391 ? -25.949 12.334 12.295 1.00 53.19 391 PRO A C 1
ATOM 3097 O O . PRO A 1 391 ? -24.960 12.311 11.560 1.00 53.19 391 PRO A O 1
ATOM 3100 N N . ARG A 1 392 ? -26.005 11.651 13.441 1.00 70.06 392 ARG A N 1
ATOM 3101 C CA . ARG A 1 392 ? -24.980 10.663 13.789 1.00 70.06 392 ARG A CA 1
ATOM 3102 C C . ARG A 1 392 ? -25.069 9.567 12.749 1.00 70.06 392 ARG A C 1
ATOM 3104 O O . ARG A 1 392 ? -26.149 9.009 12.567 1.00 70.06 392 ARG A O 1
ATOM 3111 N N . ASP A 1 393 ? -23.967 9.298 12.060 1.00 80.56 393 ASP A N 1
ATOM 3112 C CA . ASP A 1 393 ? -23.942 8.269 11.032 1.00 80.56 393 ASP A CA 1
ATOM 3113 C C . ASP A 1 393 ? -24.247 6.903 11.677 1.00 80.56 393 ASP A C 1
ATOM 3115 O O . ASP A 1 393 ? -23.429 6.396 12.457 1.00 80.56 393 ASP A O 1
ATOM 3119 N N . PRO A 1 394 ? -25.408 6.284 11.381 1.00 87.19 394 PRO A N 1
ATOM 3120 C CA . PRO A 1 394 ? -25.766 4.983 11.933 1.00 87.19 394 PRO A CA 1
ATOM 3121 C C . PRO A 1 394 ? -24.731 3.903 11.620 1.00 87.19 394 PRO A C 1
ATOM 3123 O O . PRO A 1 394 ? -24.559 2.965 12.404 1.00 87.19 394 PRO A O 1
ATOM 3126 N N . GLN A 1 395 ? -24.043 4.025 10.479 1.00 89.44 395 GLN A N 1
ATOM 3127 C CA . GLN A 1 395 ? -22.999 3.087 10.091 1.00 89.44 395 GLN A CA 1
ATOM 3128 C C . GLN A 1 395 ? -21.780 3.224 10.997 1.00 89.44 395 GLN A C 1
ATOM 3130 O O . GLN A 1 395 ? -21.271 2.203 11.450 1.00 89.44 395 GLN A O 1
ATOM 3135 N N . MET A 1 396 ? -21.366 4.445 11.344 1.00 90.88 396 MET A N 1
ATOM 3136 C CA . MET A 1 396 ? -20.250 4.679 12.263 1.00 90.88 396 MET A CA 1
ATOM 3137 C C . MET A 1 396 ? -20.527 4.153 13.678 1.00 90.88 396 MET A C 1
ATOM 3139 O O . MET A 1 396 ? -19.657 3.520 14.274 1.00 90.88 396 MET A O 1
ATOM 3143 N N . ILE A 1 397 ? -21.744 4.338 14.209 1.00 91.06 397 ILE A N 1
ATOM 3144 C CA . ILE A 1 397 ? -22.118 3.789 15.529 1.00 91.06 397 ILE A CA 1
ATOM 3145 C C . ILE A 1 397 ? -22.039 2.257 15.500 1.00 91.06 397 ILE A C 1
ATOM 3147 O O . ILE A 1 397 ? -21.441 1.639 16.385 1.00 91.06 397 ILE A O 1
ATOM 3151 N N . ARG A 1 398 ? -22.598 1.637 14.450 1.00 93.12 398 ARG A N 1
ATOM 3152 C CA . ARG A 1 398 ? -22.522 0.186 14.252 1.00 93.12 398 ARG A CA 1
ATOM 3153 C C . ARG A 1 398 ? -21.073 -0.275 14.128 1.00 93.12 398 ARG A C 1
ATOM 3155 O O . ARG A 1 398 ? -20.691 -1.231 14.798 1.00 93.12 398 ARG A O 1
ATOM 3162 N N . PHE A 1 399 ? -20.280 0.382 13.287 1.00 93.31 399 PHE A N 1
ATOM 3163 C CA . PHE A 1 399 ? -18.876 0.060 13.064 1.00 93.31 399 PHE A CA 1
ATOM 3164 C C . PHE A 1 399 ? -18.091 0.108 14.375 1.00 93.31 399 PHE A C 1
ATOM 3166 O O . PHE A 1 399 ? -17.461 -0.883 14.735 1.00 93.31 399 PHE A O 1
ATOM 3173 N N . GLY A 1 400 ? -18.212 1.200 15.135 1.00 93.44 400 GLY A N 1
ATOM 3174 C CA . GLY A 1 400 ? -17.561 1.356 16.432 1.00 93.44 400 GLY A CA 1
ATOM 3175 C C . GLY A 1 400 ? -17.898 0.225 17.401 1.00 93.44 400 GLY A C 1
ATOM 3176 O O . GLY A 1 400 ? -16.993 -0.362 17.991 1.00 93.44 400 GLY A O 1
ATOM 3177 N N . ALA A 1 401 ? -19.180 -0.137 17.521 1.00 94.75 401 ALA A N 1
ATOM 3178 C CA . ALA A 1 401 ? -19.604 -1.239 18.383 1.00 94.75 401 ALA A CA 1
ATOM 3179 C C . ALA A 1 401 ? -18.955 -2.570 17.979 1.00 94.75 401 ALA A C 1
ATOM 3181 O O . ALA A 1 401 ? -18.406 -3.273 18.825 1.00 94.75 401 ALA A O 1
ATOM 3182 N N . HIS A 1 402 ? -18.959 -2.905 16.687 1.00 94.44 402 HIS A N 1
ATOM 3183 C CA . HIS A 1 402 ? -18.387 -4.167 16.212 1.00 94.44 402 HIS A CA 1
ATOM 3184 C C . HIS A 1 402 ? -16.858 -4.186 16.315 1.00 94.44 402 HIS A C 1
ATOM 3186 O O . HIS A 1 402 ? -16.297 -5.222 16.661 1.00 94.44 402 HIS A O 1
ATOM 3192 N N . VAL A 1 403 ? -16.181 -3.053 16.101 1.00 91.94 403 VAL A N 1
ATOM 3193 C CA . VAL A 1 403 ? -14.736 -2.925 16.343 1.00 91.94 403 VAL A CA 1
ATOM 3194 C C . VAL A 1 403 ? -14.409 -3.207 17.806 1.00 91.94 403 VAL A C 1
ATOM 3196 O O . VAL A 1 403 ? -13.515 -4.001 18.075 1.00 91.94 403 VAL A O 1
ATOM 3199 N N . VAL A 1 404 ? -15.156 -2.633 18.755 1.00 92.56 404 VAL A N 1
ATOM 3200 C CA . VAL A 1 404 ? -14.958 -2.902 20.190 1.00 92.56 404 VAL A CA 1
ATOM 3201 C C . VAL A 1 404 ? -15.124 -4.390 20.503 1.00 92.56 404 VAL A C 1
ATOM 3203 O O . VAL A 1 404 ? -14.290 -4.949 21.211 1.00 92.56 404 VAL A O 1
ATOM 3206 N N . LEU A 1 405 ? -16.155 -5.046 19.960 1.00 92.88 405 LEU A N 1
ATOM 3207 C CA . LEU A 1 405 ? -16.375 -6.482 20.173 1.00 92.88 405 LEU A CA 1
ATOM 3208 C C . LEU A 1 405 ? -15.230 -7.333 19.617 1.00 92.88 405 LEU A C 1
ATOM 3210 O O . LEU A 1 405 ? -14.730 -8.213 20.314 1.00 92.88 405 LEU A O 1
ATOM 3214 N N . VAL A 1 406 ? -14.787 -7.052 18.389 1.00 91.06 406 VAL A N 1
ATOM 3215 C CA . VAL A 1 406 ? -13.672 -7.769 17.757 1.00 91.06 406 VAL A CA 1
ATOM 3216 C C . VAL A 1 406 ? -12.380 -7.560 18.544 1.00 91.06 406 VAL A C 1
ATOM 3218 O O . VAL A 1 406 ? -11.673 -8.526 18.810 1.00 91.06 406 VAL A O 1
ATOM 3221 N N . LEU A 1 407 ? -12.092 -6.329 18.975 1.00 87.06 407 LEU A N 1
ATOM 3222 C CA . LEU A 1 407 ? -10.921 -6.034 19.802 1.00 87.06 407 LEU A CA 1
ATOM 3223 C C . LEU A 1 407 ? -10.982 -6.772 21.143 1.00 87.06 407 LEU A C 1
ATOM 3225 O O . LEU A 1 407 ? -9.987 -7.346 21.555 1.00 87.06 407 LEU A O 1
ATOM 3229 N N . ARG A 1 408 ? -12.138 -6.820 21.815 1.00 88.50 408 ARG A N 1
ATOM 3230 C CA . ARG A 1 408 ? -12.286 -7.577 23.071 1.00 88.50 408 ARG A CA 1
ATOM 3231 C C . ARG A 1 408 ? -12.094 -9.076 22.878 1.00 88.50 408 ARG A C 1
ATOM 3233 O O . ARG A 1 408 ? -11.495 -9.712 23.734 1.00 88.50 408 ARG A O 1
ATOM 3240 N N . TYR A 1 409 ? -12.587 -9.620 21.768 1.00 87.06 409 TYR A N 1
ATOM 3241 C CA . TYR A 1 409 ? -12.438 -11.035 21.444 1.00 87.06 409 TYR A CA 1
ATOM 3242 C C . TYR A 1 409 ? -10.980 -11.406 21.155 1.00 87.06 409 TYR A C 1
ATOM 3244 O O . TYR A 1 409 ? -10.462 -12.360 21.724 1.00 87.06 409 TYR A O 1
ATOM 3252 N N . LEU A 1 410 ? -10.312 -10.637 20.293 1.00 81.94 410 LEU A N 1
ATOM 3253 C CA . LEU A 1 410 ? -8.934 -10.912 19.883 1.00 81.94 410 LEU A CA 1
ATOM 3254 C C . LEU A 1 410 ? -7.920 -10.668 21.002 1.00 81.94 410 LEU A C 1
ATOM 3256 O O . LEU A 1 410 ? -6.863 -11.282 21.004 1.00 81.94 410 LEU A O 1
ATOM 3260 N N . LEU A 1 411 ? -8.225 -9.758 21.929 1.00 74.25 411 LEU A N 1
ATOM 3261 C CA . LEU A 1 411 ? -7.262 -9.232 22.897 1.00 74.25 411 LEU A CA 1
ATOM 3262 C C . LEU A 1 411 ? -7.584 -9.640 24.342 1.00 74.25 411 LEU A C 1
ATOM 3264 O O . LEU A 1 411 ? -7.154 -8.974 25.284 1.00 74.25 411 LEU A O 1
ATOM 3268 N N . ALA A 1 412 ? -8.364 -10.710 24.520 1.00 68.12 412 ALA A N 1
ATOM 3269 C CA . ALA A 1 412 ? -8.843 -11.163 25.824 1.00 68.12 412 ALA A CA 1
ATOM 3270 C C . ALA A 1 412 ? -7.711 -11.552 26.801 1.00 68.12 412 ALA A C 1
ATOM 3272 O O . ALA A 1 412 ? -7.887 -11.394 28.008 1.00 68.12 412 ALA A O 1
ATOM 3273 N N . GLU A 1 413 ? -6.556 -12.000 26.292 1.00 59.50 413 GLU A N 1
ATOM 3274 C CA . GLU A 1 413 ? -5.472 -12.598 27.096 1.00 59.50 413 GLU A CA 1
ATOM 3275 C C . GLU A 1 413 ? -4.122 -11.836 27.020 1.00 59.50 413 GLU A C 1
ATOM 3277 O O . GLU A 1 413 ? -3.262 -12.051 27.868 1.00 59.50 413 GLU A O 1
ATOM 3282 N N . GLU A 1 414 ? -3.910 -10.917 26.062 1.00 56.94 414 GLU A N 1
ATOM 3283 C CA . GLU A 1 414 ? -2.543 -10.545 25.622 1.00 56.94 414 GLU A CA 1
ATOM 3284 C C . GLU A 1 414 ? -2.074 -9.088 25.829 1.00 56.94 414 GLU A C 1
ATOM 3286 O O . GLU A 1 414 ? -1.031 -8.712 25.291 1.00 56.94 414 GLU A O 1
ATOM 3291 N N . ILE A 1 415 ? -2.759 -8.218 26.592 1.00 57.41 415 ILE A N 1
ATOM 3292 C CA . ILE A 1 415 ? -2.377 -6.785 26.590 1.00 57.41 415 ILE A CA 1
ATOM 3293 C C . ILE A 1 415 ? -2.121 -6.139 27.954 1.00 57.41 415 ILE A C 1
ATOM 3295 O O . ILE A 1 415 ? -2.893 -6.279 28.897 1.00 57.41 415 ILE A O 1
ATOM 3299 N N . LYS A 1 416 ? -1.049 -5.324 27.969 1.00 62.84 416 LYS A N 1
ATOM 3300 C CA . LYS A 1 416 ? -0.725 -4.247 28.922 1.00 62.84 416 LYS A CA 1
ATOM 3301 C C . LYS A 1 416 ? -1.977 -3.566 29.495 1.00 62.84 416 LYS A C 1
ATOM 3303 O O . LYS A 1 416 ? -2.840 -3.095 28.751 1.00 62.84 416 LYS A O 1
ATOM 3308 N N . ASP A 1 417 ? -1.998 -3.406 30.815 1.00 67.31 417 ASP A N 1
ATOM 3309 C CA . ASP A 1 417 ? -3.164 -2.943 31.580 1.00 67.31 417 ASP A CA 1
ATOM 3310 C C . ASP A 1 417 ? -3.777 -1.624 31.080 1.00 67.31 417 ASP A C 1
ATOM 3312 O O . ASP A 1 417 ? -4.998 -1.488 31.018 1.00 67.31 417 ASP A O 1
ATOM 3316 N N . THR A 1 418 ? -2.950 -0.670 30.641 1.00 69.94 418 THR A N 1
ATOM 3317 C CA . THR A 1 418 ? -3.406 0.657 30.185 1.00 69.94 418 THR A CA 1
ATOM 3318 C C . THR A 1 418 ? -4.244 0.609 28.907 1.00 69.94 418 THR A C 1
ATOM 3320 O O . THR A 1 418 ? -5.186 1.386 28.740 1.00 69.94 418 THR A O 1
ATOM 3323 N N . PHE A 1 419 ? -3.934 -0.308 27.990 1.00 74.31 419 PHE A N 1
ATOM 3324 C CA . PHE A 1 419 ? -4.729 -0.507 26.780 1.00 74.31 419 PHE A CA 1
ATOM 3325 C C . PHE A 1 419 ? -6.094 -1.105 27.120 1.00 74.31 419 PHE A C 1
ATOM 3327 O O . PHE A 1 419 ? -7.128 -0.629 26.642 1.00 74.31 419 PHE A O 1
ATOM 3334 N N . ARG A 1 420 ? -6.085 -2.137 27.971 1.00 79.94 420 ARG A N 1
ATOM 3335 C CA . ARG A 1 420 ? -7.289 -2.830 28.421 1.00 79.94 420 ARG A CA 1
ATOM 3336 C C . ARG A 1 420 ? -8.234 -1.858 29.115 1.00 79.94 420 ARG A C 1
ATOM 3338 O O . ARG A 1 420 ? -9.420 -1.846 28.806 1.00 79.94 420 ARG A O 1
ATOM 3345 N N . GLU A 1 421 ? -7.713 -0.991 29.978 1.00 84.19 421 GLU A N 1
ATOM 3346 C CA . GLU A 1 421 ? -8.501 0.045 30.645 1.00 84.19 421 GLU A CA 1
ATOM 3347 C C . GLU A 1 421 ? -9.237 0.945 29.641 1.00 84.19 421 GLU A C 1
ATOM 3349 O O . GLU A 1 421 ? -10.449 1.146 29.756 1.00 84.19 421 GLU A O 1
ATOM 3354 N N . LYS A 1 422 ? -8.547 1.439 28.605 1.00 84.56 422 LYS A N 1
ATOM 3355 C CA . LYS A 1 422 ? -9.174 2.284 27.578 1.00 84.56 422 LYS A CA 1
ATOM 3356 C C . LYS A 1 422 ? -10.207 1.541 26.732 1.00 84.56 422 LYS A C 1
ATOM 3358 O O . LYS A 1 422 ? -11.281 2.080 26.468 1.00 84.56 422 LYS A O 1
ATOM 3363 N N . LEU A 1 423 ? -9.919 0.299 26.343 1.00 88.00 423 LEU A N 1
ATOM 3364 C CA . LEU A 1 423 ? -10.863 -0.542 25.601 1.00 88.00 423 LEU A CA 1
ATOM 3365 C C . LEU A 1 423 ? -12.131 -0.837 26.414 1.00 88.00 423 LEU A C 1
ATOM 3367 O O . LEU A 1 423 ? -13.232 -0.875 25.860 1.00 88.00 423 LEU A O 1
ATOM 3371 N N . MET A 1 424 ? -12.003 -1.026 27.726 1.00 89.12 424 MET A N 1
ATOM 3372 C CA . MET A 1 424 ? -13.161 -1.231 28.591 1.00 89.12 424 MET A CA 1
ATOM 3373 C C . MET A 1 424 ? -13.932 0.077 28.783 1.00 89.12 424 MET A C 1
ATOM 3375 O O . MET A 1 424 ? -15.127 0.118 28.520 1.00 89.12 424 MET A O 1
ATOM 3379 N N . THR A 1 425 ? -13.256 1.171 29.134 1.00 90.75 425 THR A N 1
ATOM 3380 C CA . THR A 1 425 ? -13.906 2.458 29.434 1.00 90.75 425 THR A CA 1
ATOM 3381 C C . THR A 1 425 ? -14.555 3.117 28.214 1.00 90.75 425 THR A C 1
ATOM 3383 O O . THR A 1 425 ? -15.748 3.416 28.246 1.00 90.75 425 THR A O 1
ATOM 3386 N N . VAL A 1 426 ? -13.807 3.342 27.130 1.00 91.81 426 VAL A N 1
ATOM 3387 C CA . VAL A 1 426 ? -14.336 3.963 25.902 1.00 91.81 426 VAL A CA 1
ATOM 3388 C C . VAL A 1 426 ? -15.217 2.973 25.146 1.00 91.81 426 VAL A C 1
ATOM 3390 O O . VAL A 1 426 ? -16.277 3.348 24.645 1.00 91.81 426 VAL A O 1
ATOM 3393 N N . GLY A 1 427 ? -14.836 1.692 25.118 1.00 92.44 427 GLY A N 1
ATOM 3394 C CA . GLY A 1 427 ? -15.635 0.656 24.468 1.00 92.44 427 GLY A CA 1
ATOM 3395 C C . GLY A 1 427 ? -17.015 0.479 25.101 1.00 92.44 427 GLY A C 1
ATOM 3396 O O . GLY A 1 427 ? -17.993 0.365 24.366 1.00 92.44 427 GLY A O 1
ATOM 3397 N N . ASP A 1 428 ? -17.132 0.551 26.433 1.00 93.19 428 ASP A N 1
ATOM 3398 C CA . ASP A 1 428 ? -18.435 0.499 27.110 1.00 93.19 428 ASP A CA 1
ATOM 3399 C C . ASP A 1 428 ? -19.327 1.676 26.704 1.00 93.19 428 ASP A C 1
ATOM 3401 O O . ASP A 1 428 ? -20.521 1.493 26.475 1.00 93.19 428 ASP A O 1
ATOM 3405 N N . ARG A 1 429 ? -18.762 2.879 26.544 1.00 92.75 429 ARG A N 1
ATOM 3406 C CA . ARG A 1 429 ? -19.519 4.049 26.072 1.00 92.75 429 ARG A CA 1
ATOM 3407 C C . ARG A 1 429 ? -20.040 3.847 24.647 1.00 92.75 429 ARG A C 1
ATOM 3409 O O . ARG A 1 429 ? -21.206 4.130 24.376 1.00 92.75 429 ARG A O 1
ATOM 3416 N N . ILE A 1 430 ? -19.204 3.321 23.750 1.00 93.69 430 ILE A N 1
ATOM 3417 C CA . ILE A 1 430 ? -19.582 3.023 22.360 1.00 93.69 430 ILE A CA 1
ATOM 3418 C C . ILE A 1 430 ? -20.702 1.968 22.313 1.00 93.69 430 ILE A C 1
ATOM 3420 O O . ILE A 1 430 ? -21.705 2.159 21.623 1.00 93.69 430 ILE A O 1
ATOM 3424 N N . LEU A 1 431 ? -20.563 0.875 23.069 1.00 95.06 431 LEU A N 1
ATOM 3425 C CA . LEU A 1 431 ? -21.560 -0.199 23.134 1.00 95.06 431 LEU A CA 1
ATOM 3426 C C . LEU A 1 431 ? -22.879 0.268 23.762 1.00 95.06 431 LEU A C 1
ATOM 3428 O O . LEU A 1 431 ? -23.952 -0.085 23.268 1.00 95.06 431 LEU A O 1
ATOM 3432 N N . HIS A 1 432 ? -22.811 1.099 24.804 1.00 93.06 432 HIS A N 1
ATOM 3433 C CA . HIS A 1 432 ? -23.980 1.730 25.411 1.00 93.06 432 HIS A CA 1
ATOM 3434 C C . HIS A 1 432 ? -24.735 2.575 24.375 1.00 93.06 432 HIS A C 1
ATOM 3436 O O . HIS A 1 432 ? -25.938 2.396 24.183 1.00 93.06 432 HIS A O 1
ATOM 3442 N N . MET A 1 433 ? -24.022 3.430 23.632 1.00 91.25 433 MET A N 1
ATOM 3443 C CA . MET A 1 433 ? -24.612 4.255 22.573 1.00 91.25 433 MET A CA 1
ATOM 3444 C C . MET A 1 433 ? -25.263 3.428 21.462 1.00 91.25 433 MET A C 1
ATOM 3446 O O . MET A 1 433 ? -26.358 3.763 21.010 1.00 91.25 433 MET A O 1
ATOM 3450 N N . TYR A 1 434 ? -24.627 2.340 21.026 1.00 94.12 434 TYR A N 1
ATOM 3451 C CA . TYR A 1 434 ? -25.214 1.470 20.008 1.00 94.12 434 TYR A CA 1
ATOM 3452 C C . TYR A 1 434 ? -26.451 0.721 20.517 1.00 94.12 434 TYR A C 1
ATOM 3454 O O . TYR A 1 434 ? -27.428 0.581 19.785 1.00 94.12 434 TYR A O 1
ATOM 3462 N N . SER A 1 435 ? -26.452 0.305 21.784 1.00 94.44 435 SER A N 1
ATOM 3463 C CA . SER A 1 435 ? -27.607 -0.343 22.413 1.00 94.44 435 SER A CA 1
ATOM 3464 C C . SER A 1 435 ? -28.813 0.599 22.487 1.00 94.44 435 SER A C 1
ATOM 3466 O O . SER A 1 435 ? -29.925 0.204 22.141 1.00 94.44 435 SER A O 1
ATOM 3468 N N . LEU A 1 436 ? -28.595 1.871 22.844 1.00 91.38 436 LEU A N 1
ATOM 3469 C CA . LEU A 1 436 ? -29.640 2.901 22.774 1.00 91.38 436 LEU A CA 1
ATOM 3470 C C . LEU A 1 436 ? -30.104 3.169 21.341 1.00 91.38 436 LEU A C 1
ATOM 3472 O O . LEU A 1 436 ? -31.298 3.338 21.099 1.00 91.38 436 LEU A O 1
ATOM 3476 N N . PHE A 1 437 ? -29.183 3.168 20.375 1.00 91.19 437 PHE A N 1
ATOM 3477 C CA . PHE A 1 437 ? -29.540 3.313 18.967 1.00 91.19 437 PHE A CA 1
ATOM 3478 C C . PHE A 1 437 ? -30.448 2.164 18.493 1.00 91.19 437 PHE A C 1
ATOM 3480 O O . PHE A 1 437 ? -31.476 2.428 17.870 1.00 91.19 437 PHE A O 1
ATOM 3487 N N . LEU A 1 438 ? -30.126 0.910 18.826 1.00 92.38 438 LEU A N 1
ATOM 3488 C CA . LEU A 1 438 ? -30.961 -0.255 18.504 1.00 92.38 438 LEU A CA 1
ATOM 3489 C C . LEU A 1 438 ? -32.359 -0.148 19.119 1.00 92.38 438 LEU A C 1
ATOM 3491 O O . LEU A 1 438 ? -33.352 -0.345 18.418 1.00 92.38 438 LEU A O 1
ATOM 3495 N N . PHE A 1 439 ? -32.435 0.245 20.391 1.00 91.88 439 PHE A N 1
ATOM 3496 C CA . PHE A 1 439 ? -33.698 0.486 21.084 1.00 91.88 439 PHE A CA 1
ATOM 3497 C C . PHE A 1 439 ? -34.540 1.569 20.393 1.00 91.88 439 PHE A C 1
ATOM 3499 O O . PHE A 1 439 ? -35.715 1.352 20.111 1.00 91.88 439 PHE A O 1
ATOM 3506 N N . SER A 1 440 ? -33.924 2.691 19.997 1.00 89.44 440 SER A N 1
ATOM 3507 C CA . SER A 1 440 ? -34.603 3.776 19.263 1.00 89.44 440 SER A CA 1
ATOM 3508 C C . SER A 1 440 ? -35.132 3.360 17.883 1.00 89.44 440 SER A C 1
ATOM 3510 O O . SER A 1 440 ? -35.985 4.033 17.307 1.00 89.44 440 SER A O 1
ATOM 3512 N N . LYS A 1 441 ? -34.600 2.267 17.324 1.00 90.75 441 LYS A N 1
ATOM 3513 C CA . LYS A 1 441 ? -35.023 1.674 16.050 1.00 90.75 441 LYS A CA 1
ATOM 3514 C C . LYS A 1 441 ? -35.941 0.465 16.225 1.00 90.75 441 LYS A C 1
ATOM 3516 O O . LYS A 1 441 ? -36.227 -0.194 15.233 1.00 90.75 441 LYS A O 1
ATOM 3521 N N . HIS A 1 442 ? -36.414 0.198 17.445 1.00 90.69 442 HIS A N 1
ATOM 3522 C CA . HIS A 1 442 ? -37.272 -0.942 17.780 1.00 90.69 442 HIS A CA 1
ATOM 3523 C C . HIS A 1 442 ? -36.639 -2.318 17.494 1.00 90.69 442 HIS A C 1
ATOM 3525 O O . HIS A 1 442 ? -37.356 -3.290 17.282 1.00 90.69 442 HIS A O 1
ATOM 3531 N N . HIS A 1 443 ? -35.305 -2.406 17.519 1.00 92.69 443 HIS A N 1
ATOM 3532 C CA . HIS A 1 443 ? -34.542 -3.658 17.416 1.00 92.69 443 HIS A CA 1
ATOM 3533 C C . HIS A 1 443 ? -34.098 -4.139 18.802 1.00 92.69 443 HIS A C 1
ATOM 3535 O O . HIS A 1 443 ? -32.909 -4.306 19.093 1.00 92.69 443 HIS A O 1
ATOM 3541 N N . GLU A 1 444 ? -35.063 -4.274 19.706 1.00 91.62 444 GLU A N 1
ATOM 3542 C CA . GLU A 1 444 ? -34.821 -4.562 21.121 1.00 91.62 444 GLU A CA 1
ATOM 3543 C C . GLU A 1 444 ? -34.285 -5.976 21.358 1.00 91.62 444 GLU A C 1
ATOM 3545 O O . GLU A 1 444 ? -33.527 -6.206 22.299 1.00 91.62 444 GLU A O 1
ATOM 3550 N N . GLU A 1 445 ? -34.614 -6.912 20.469 1.00 93.62 445 GLU A N 1
ATOM 3551 C CA . GLU A 1 445 ? -34.152 -8.298 20.499 1.00 93.62 445 GLU A CA 1
ATOM 3552 C C . GLU A 1 445 ? -32.622 -8.415 20.473 1.00 93.62 445 GLU A C 1
ATOM 3554 O O . GLU A 1 445 ? -32.058 -9.372 21.004 1.00 93.62 445 GLU A O 1
ATOM 3559 N N . LEU A 1 446 ? -31.941 -7.421 19.896 1.00 93.69 446 LEU A N 1
ATOM 3560 C CA . LEU A 1 446 ? -30.486 -7.387 19.790 1.00 93.69 446 LEU A CA 1
ATOM 3561 C C . LEU A 1 446 ? -29.815 -6.705 20.986 1.00 93.69 446 LEU A C 1
ATOM 3563 O O . LEU A 1 446 ? 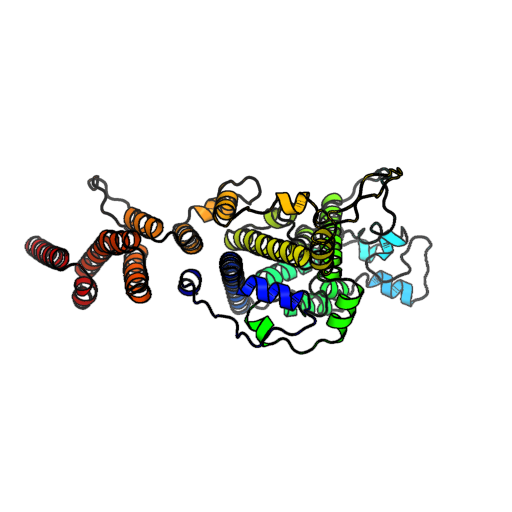-28.632 -6.941 21.228 1.00 93.69 446 LEU A O 1
ATOM 3567 N N . VAL A 1 447 ? -30.541 -5.884 21.754 1.00 94.25 447 VAL A N 1
ATOM 3568 C CA . VAL A 1 447 ? -29.973 -5.070 22.845 1.00 94.25 447 VAL A CA 1
ATOM 3569 C C . VAL A 1 447 ? -29.273 -5.942 23.883 1.00 94.25 447 VAL A C 1
ATOM 3571 O O . VAL A 1 447 ? -28.165 -5.615 24.305 1.00 94.25 447 VAL A O 1
ATOM 3574 N N . GLY A 1 448 ? -29.867 -7.084 24.243 1.00 92.75 448 GLY A N 1
ATOM 3575 C CA . GLY A 1 448 ? -29.298 -8.000 25.235 1.00 92.75 448 GLY A CA 1
ATOM 3576 C C . GLY A 1 448 ? -27.890 -8.494 24.882 1.00 92.75 448 GLY A C 1
ATOM 3577 O O . GLY A 1 448 ? -27.057 -8.631 25.775 1.00 92.75 448 GLY A O 1
ATOM 3578 N N . ILE A 1 449 ? -27.598 -8.687 23.589 1.00 93.38 449 ILE A N 1
ATOM 3579 C CA . ILE A 1 449 ? -26.299 -9.181 23.100 1.00 93.38 449 ILE A CA 1
ATOM 3580 C C . ILE A 1 449 ? -25.194 -8.145 23.337 1.00 93.38 449 ILE A C 1
ATOM 3582 O O . ILE A 1 449 ? -24.082 -8.494 23.726 1.00 93.38 449 ILE A O 1
ATOM 3586 N N . TYR A 1 450 ? -25.487 -6.863 23.110 1.00 94.88 450 TYR A N 1
ATOM 3587 C CA . TYR A 1 450 ? -24.515 -5.785 23.311 1.00 94.88 450 TYR A CA 1
ATOM 3588 C C . TYR A 1 450 ? -24.431 -5.373 24.784 1.00 94.88 450 TYR A C 1
ATOM 3590 O O . TYR A 1 450 ? -23.339 -5.119 25.291 1.00 94.88 450 TYR A O 1
ATOM 3598 N N . ALA A 1 451 ? -25.560 -5.376 25.497 1.00 94.12 451 ALA A N 1
ATOM 3599 C CA . ALA A 1 451 ? -25.618 -5.072 26.923 1.00 94.12 451 ALA A CA 1
ATOM 3600 C C . ALA A 1 451 ? -24.843 -6.093 27.772 1.00 94.12 451 ALA A C 1
ATOM 3602 O O . ALA A 1 451 ? -24.214 -5.709 28.757 1.00 94.12 451 ALA A O 1
ATOM 3603 N N . SER A 1 452 ? -24.810 -7.372 27.372 1.00 93.25 452 SER A N 1
ATOM 3604 C CA . SER A 1 452 ? -24.044 -8.409 28.082 1.00 93.25 452 SER A CA 1
ATOM 3605 C C . SER A 1 452 ? -22.529 -8.197 28.035 1.00 93.25 452 SER A C 1
ATOM 3607 O O . SER A 1 452 ? -21.799 -8.856 28.767 1.00 93.25 452 SER A O 1
ATOM 3609 N N . GLN A 1 453 ? -22.049 -7.322 27.149 1.00 93.06 453 GLN A N 1
ATOM 3610 C CA . GLN A 1 453 ? -20.632 -6.999 27.006 1.00 93.06 453 GLN A CA 1
ATOM 3611 C C . GLN A 1 453 ? -20.225 -5.813 27.889 1.00 93.06 453 GLN A C 1
ATOM 3613 O O . GLN A 1 453 ? -19.037 -5.568 28.056 1.00 93.06 453 GLN A O 1
ATOM 3618 N N . LEU A 1 454 ? -21.178 -5.070 28.456 1.00 92.94 454 LEU A N 1
ATOM 3619 C CA . LEU A 1 454 ? -20.904 -3.929 29.329 1.00 92.94 454 LEU A CA 1
ATOM 3620 C C . LEU A 1 454 ? -20.507 -4.375 30.741 1.00 92.94 454 LEU A C 1
ATOM 3622 O O . LEU A 1 454 ? -20.927 -5.429 31.219 1.00 92.94 454 LEU A O 1
ATOM 3626 N N . ALA A 1 455 ? -19.780 -3.519 31.464 1.00 90.94 455 ALA A N 1
ATOM 3627 C CA . ALA A 1 455 ? -19.635 -3.681 32.907 1.00 90.94 455 ALA A CA 1
ATOM 3628 C C . ALA A 1 455 ? -21.009 -3.681 33.610 1.00 90.94 455 ALA A C 1
ATOM 3630 O O . ALA A 1 455 ? -21.906 -2.918 33.242 1.00 90.94 455 ALA A O 1
ATOM 3631 N N . SER A 1 456 ? -21.164 -4.482 34.671 1.00 89.94 456 SER A N 1
ATOM 3632 C CA . SER A 1 456 ? -22.469 -4.731 35.311 1.00 89.94 456 SER A CA 1
ATOM 3633 C C . SER A 1 456 ? -23.215 -3.456 35.715 1.00 89.94 456 SER A C 1
ATOM 3635 O O . SER A 1 456 ? -24.419 -3.360 35.502 1.00 89.94 456 SER A O 1
ATOM 3637 N N . HIS A 1 457 ? -22.506 -2.452 36.242 1.00 91.69 457 HIS A N 1
ATOM 3638 C CA . HIS A 1 457 ? -23.104 -1.167 36.617 1.00 91.69 457 HIS A CA 1
ATOM 3639 C C . HIS A 1 457 ? -23.633 -0.390 35.396 1.00 91.69 457 HIS A C 1
ATOM 3641 O O . HIS A 1 457 ? -24.760 0.086 35.420 1.00 91.69 457 HIS A O 1
ATOM 3647 N N . ARG A 1 458 ? -22.881 -0.356 34.285 1.00 91.38 458 ARG A N 1
ATOM 3648 C CA . ARG A 1 458 ? -23.295 0.302 33.031 1.00 91.38 458 ARG A CA 1
ATOM 3649 C C . ARG A 1 458 ? -24.473 -0.389 32.357 1.00 91.3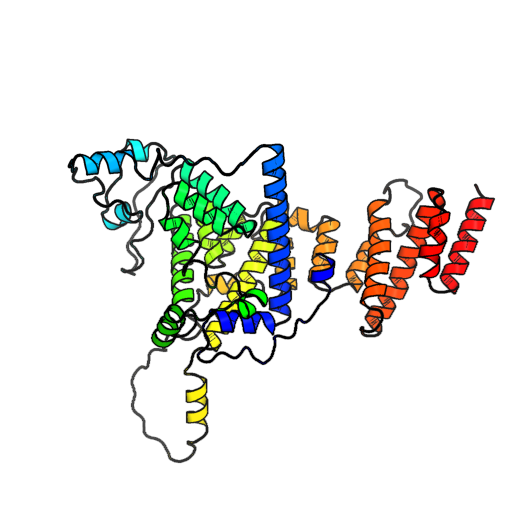8 458 ARG A C 1
ATOM 3651 O O . ARG A 1 458 ? -25.261 0.270 31.686 1.00 91.38 458 ARG A O 1
ATOM 3658 N N . CYS A 1 459 ? -24.565 -1.709 32.499 1.00 92.94 459 CYS A N 1
ATOM 3659 C CA . CYS A 1 459 ? -25.685 -2.491 31.991 1.00 92.94 459 CYS A CA 1
ATOM 3660 C C . CYS A 1 459 ? -26.987 -2.130 32.727 1.00 92.94 459 CYS A C 1
ATOM 3662 O O . CYS A 1 459 ? -28.014 -1.913 32.089 1.00 92.94 459 CYS A O 1
ATOM 3664 N N . ILE A 1 460 ? -26.928 -1.974 34.056 1.00 92.62 460 ILE A N 1
ATOM 3665 C CA . ILE A 1 460 ? -28.068 -1.502 34.856 1.00 92.62 460 ILE A CA 1
ATOM 3666 C C . ILE A 1 460 ? -28.471 -0.089 34.418 1.00 92.62 460 ILE A C 1
ATOM 3668 O O . ILE A 1 460 ? -29.640 0.125 34.099 1.00 92.62 460 ILE A O 1
ATOM 3672 N N . ASP A 1 461 ? -27.511 0.839 34.325 1.00 91.69 461 ASP A N 1
ATOM 3673 C CA . ASP A 1 461 ? -27.765 2.221 33.890 1.00 91.69 461 ASP A CA 1
ATOM 3674 C C . ASP A 1 461 ? -28.449 2.276 32.511 1.00 91.69 461 ASP A C 1
ATOM 3676 O O . ASP A 1 461 ? -29.380 3.052 32.299 1.00 91.69 461 ASP A O 1
ATOM 3680 N N . LEU A 1 462 ? -28.019 1.421 31.573 1.00 92.81 462 LEU A N 1
ATOM 3681 C CA . LEU A 1 462 ? -28.600 1.314 30.233 1.00 92.81 462 LEU A CA 1
ATOM 3682 C C . LEU A 1 462 ? -30.085 0.928 30.281 1.00 92.81 462 LEU A C 1
ATOM 3684 O O . LEU A 1 462 ? -30.909 1.579 29.638 1.00 92.81 462 LEU A O 1
ATOM 3688 N N . PHE A 1 463 ? -30.434 -0.121 31.031 1.00 93.50 463 PHE A N 1
ATOM 3689 C CA . PHE A 1 463 ? -31.823 -0.573 31.131 1.00 93.50 463 PHE A CA 1
ATOM 3690 C C . PHE A 1 463 ? -32.708 0.436 31.864 1.00 93.50 463 PHE A C 1
ATOM 3692 O O . PHE A 1 463 ? -33.841 0.655 31.437 1.00 93.50 463 PHE A O 1
ATOM 3699 N N . VAL A 1 464 ? -32.192 1.090 32.911 1.00 93.06 464 VAL A N 1
ATOM 3700 C CA . VAL A 1 464 ? -32.899 2.186 33.593 1.00 93.06 464 VAL A CA 1
ATOM 3701 C C . VAL A 1 464 ? -33.217 3.304 32.600 1.00 93.06 464 VAL A C 1
ATOM 3703 O O . VAL A 1 464 ? -34.376 3.698 32.480 1.00 93.06 464 VAL A O 1
ATOM 3706 N N . HIS A 1 465 ? -32.234 3.737 31.808 1.00 89.75 465 HIS A N 1
ATOM 3707 C CA . HIS A 1 465 ? -32.439 4.791 30.816 1.00 89.75 465 HIS A CA 1
ATOM 3708 C C . HIS A 1 465 ? -33.471 4.405 29.739 1.00 89.75 465 HIS A C 1
ATOM 3710 O O . HIS A 1 465 ? -34.330 5.205 29.374 1.00 89.75 465 HIS A O 1
ATOM 3716 N N . MET A 1 466 ? -33.454 3.158 29.256 1.00 92.12 466 MET A N 1
ATOM 3717 C CA . MET A 1 466 ? -34.461 2.664 28.302 1.00 92.12 466 MET A CA 1
ATOM 3718 C C . MET A 1 466 ? -35.876 2.630 28.895 1.00 92.12 466 MET A C 1
ATOM 3720 O O . MET A 1 466 ? -36.846 2.928 28.193 1.00 92.12 466 MET A O 1
ATOM 3724 N N . MET A 1 467 ? -36.011 2.279 30.178 1.00 91.62 467 MET A N 1
ATOM 3725 C CA . MET A 1 467 ? -37.298 2.316 30.876 1.00 91.62 467 MET A CA 1
ATOM 3726 C C . MET A 1 467 ? -37.830 3.747 30.995 1.00 91.62 467 MET A C 1
ATOM 3728 O O . MET A 1 467 ? -39.007 3.975 30.725 1.00 91.62 467 MET A O 1
ATOM 3732 N N . GLU A 1 468 ? -36.975 4.712 31.339 1.00 90.75 468 GLU A N 1
ATOM 3733 C CA . GLU A 1 468 ? -37.339 6.134 31.388 1.00 90.75 468 GLU A CA 1
ATOM 3734 C C . GLU A 1 468 ? -37.785 6.659 30.019 1.00 90.75 468 GLU A C 1
ATOM 3736 O O . GLU A 1 468 ? -38.802 7.345 29.924 1.00 90.75 468 GLU A O 1
ATOM 3741 N N . LEU A 1 469 ? -37.073 6.305 28.944 1.00 87.62 469 LEU A N 1
ATOM 3742 C CA . LEU A 1 469 ? -37.446 6.697 27.582 1.00 87.62 469 LEU A CA 1
ATOM 3743 C C . LEU A 1 469 ? -38.830 6.170 27.186 1.00 87.62 469 LEU A C 1
ATOM 3745 O O . LEU A 1 469 ? -39.594 6.905 26.573 1.00 87.62 469 LEU A O 1
ATOM 3749 N N . ARG A 1 470 ? -39.176 4.939 27.580 1.00 87.25 470 ARG A N 1
ATOM 3750 C CA . ARG A 1 470 ? -40.505 4.342 27.350 1.00 87.25 470 ARG A CA 1
ATOM 3751 C C . ARG A 1 470 ? -41.630 5.007 28.128 1.00 87.25 470 ARG A C 1
ATOM 3753 O O . ARG A 1 470 ? -42.764 5.005 27.670 1.00 87.25 470 ARG A O 1
ATOM 3760 N N . LEU A 1 471 ? -41.340 5.504 29.328 1.00 87.56 471 LEU A N 1
ATOM 3761 C CA . LEU A 1 471 ? -42.326 6.215 30.142 1.00 87.56 471 LEU A CA 1
ATOM 3762 C C . LEU A 1 471 ? -42.615 7.616 29.589 1.00 87.56 471 LEU A C 1
ATOM 3764 O O . LEU A 1 471 ? -43.702 8.142 29.813 1.00 87.56 471 LEU A O 1
ATOM 3768 N N . ASN A 1 472 ? -41.643 8.206 28.888 1.00 77.94 472 ASN A N 1
ATOM 3769 C CA . ASN A 1 472 ? -41.711 9.563 28.346 1.00 77.94 472 ASN A CA 1
ATOM 3770 C C . ASN A 1 472 ? -42.077 9.625 26.847 1.00 77.94 472 ASN A C 1
ATOM 3772 O O . ASN A 1 472 ? -42.234 10.728 26.319 1.00 77.94 472 ASN A O 1
ATOM 3776 N N . SER A 1 473 ? -42.177 8.478 26.165 1.00 65.19 473 SER A N 1
ATOM 3777 C CA . SER A 1 473 ? -42.630 8.323 24.771 1.00 65.19 473 SER A CA 1
ATOM 3778 C C . SER A 1 473 ? -44.122 8.043 24.697 1.00 65.19 473 SER A C 1
ATOM 3780 O O . SER A 1 473 ? -44.786 8.622 23.810 1.00 65.19 473 SER A O 1
#

InterPro domains:
  IPR007252 Nuclear pore protein 84/107 [PF04121] (25-115)
  IPR007252 Nuclear pore protein 84/107 [PF04121] (143-467)
  IPR007252 Nuclear pore protein 84/107 [PTHR13003] (10-469)

Secondary structure (DSSP, 8-state):
-HHHHH-----PPPGGG-PSSPPHHHHHHHHHHH-HHHHHHHHHHHHHHHHHHHHHHHHHHHH---S----GGG-TTHHHHHHHHTT---TTB----STTHHHHHT-B--HHHHTT--------------TTTTTS------HHHHHHHHHHHHHHHTT-HHHHHHHHHHTT-HHHHHHHSGGGGTTSS--HHHHHH----HHHHHHHHHH-TTHHHHHHHHHHHHHHHHHHHTT--HHHHHHHHHHTT-HHHHGGG--SHHHHHHHHHHHHHHHHHHHHHHHS-TTHHHHHHHTSS-------------PPP--GGGS-HHHHTTS-SSHHHHHHHHHH-SSS-HHHHHHTTSHHHHHHHHHHTT-HHHHHHHHHHHHSPPTTTTS------HHHHHHHHHHHHHHHHHTSSS--HHHHHHHHHHHHHHHHHHHHHHHHTT-HHHHHHHHTTS-HHHHHHHHHHHHHHHHH-

Organism: NCBI:txid34289

Sequence (473 aa):
MTVSIVLAVTDEPPEELILSPSTSHIEACQFVANDHTAQLCLRIVQWLEELASKALDLENKVRGSHVGTYLPNSGIWYHTQRFLKKGASAANTIHHLDFDAPTREHAHQLPDDKRDRVQKYPSNI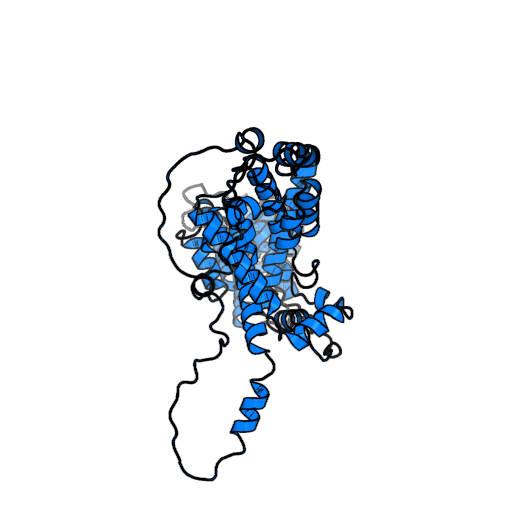ERVRGRILMCIFENHISKQDESLLEDVWTLLRAGRLEEACELCRSAGQPWRSATICPFGGLDLFPSIEALMKNGKNRSLQAIELESGIGHQWRLWKWASYCASERIFEQNGGKYEIAVYAAQCSNLKRMLPICTDWETACWAMAKSWLEIQVDLELARSQPGRMEQLKSYGDGIDGSPGGIDGTSQPSPGPESWPLQVLNQQPRDLSALLQKLHSGEMVHEAVTRGCKEQQRQIEMNLMLGNIPLLLELIWSWIAPSEDDQNISRPRDPQMIRFGAHVVLVLRYLLAEEIKDTFREKLMTVGDRILHMYSLFLFSKHHEELVGIYASQLASHRCIDLFVHMMELRLNS

Radius of gyration: 29.07 Å; chains: 1; bounding box: 99×49×84 Å